Protein AF-A0A1F8QWC1-F1 (afdb_monomer)

Radius of gyration: 33.57 Å; Cα contacts (8 Å, |Δi|>4): 826; chains: 1; bounding box: 90×44×91 Å

Nearest PDB structures (foldseek):
  5gvx-assembly1_A  TM=9.372E-01  e=6.278E-22  Mycobacterium tuberculosis H37Rv
  3wir-assembly2_D  TM=9.254E-01  e=6.049E-14  Caldicellulosiruptor saccharolyticus DSM 8903
  5dxi-assembly2_B  TM=7.737E-01  e=2.598E-13  Candida albicans SC5314
  5dxi-assembly1_A  TM=7.857E-01  e=8.914E-13  Candida albicans SC5314
  5dxn-assembly1_A  TM=6.643E-01  e=2.076E-13  Aspergillus fumigatus Af293

Sequence (450 aa):
IVEIPVEAKLTGKTRQVIKDLAKHYSLSIVSGRDLEDVRDMVAVDNIAYAGSHGFDIAGPGGCFRDQERGKAFLPALDRAERELRKALGDIEGVFIERKRFGIAVHCRRVDDADLERLDKEFDAVSGHYPDLRKTTGKKILELRPNVDWDKGKALFALLEELYADSSKIVPMYIGDEVTDEDAFRAVRDRGIGIVVGKSRRRTLAHYRLGDTEEVRQLLEALVAMAERTVSRGIWTLAFDGFVPEQEGLREALCTLGNGYFATRGAAPESVADAVHYPGTYVAGCYNRLSSEVEGEAVENECLVNLPNWLPVSLRLGSGDWFDPERVELHEYRQELDLRRGELSRHICFTDARGHRTRIQERRFVSIADPNLAGLETNVVAENWSGPLVVRSALDGRVTNSGVARYRQLNGQHLNTMESAGIDGETLCLQVQTNQSHIRIAEAARTRLFR

Structure (mmCIF, N/CA/C/O backbone):
data_AF-A0A1F8QWC1-F1
#
_entry.id   AF-A0A1F8QWC1-F1
#
loop_
_atom_site.group_PDB
_atom_site.id
_atom_site.type_symbol
_atom_site.label_atom_id
_atom_site.label_alt_id
_atom_site.label_comp_id
_atom_site.label_asym_id
_atom_site.label_entity_id
_atom_site.label_seq_id
_atom_site.pdbx_PDB_ins_code
_atom_site.Cartn_x
_atom_site.Cartn_y
_atom_site.Cartn_z
_atom_site.occupancy
_atom_site.B_iso_or_equiv
_atom_site.auth_seq_id
_atom_site.auth_comp_id
_atom_site.auth_asym_id
_atom_site.auth_atom_id
_atom_site.pdbx_PDB_model_num
ATOM 1 N N . ILE A 1 1 ? -32.616 3.732 14.466 1.00 45.97 1 ILE A N 1
ATOM 2 C CA . ILE A 1 1 ? -32.725 3.364 15.898 1.00 45.97 1 ILE A CA 1
ATOM 3 C C . ILE A 1 1 ? -34.078 2.694 16.064 1.00 45.97 1 ILE A C 1
ATOM 5 O O . ILE A 1 1 ? -35.067 3.293 15.664 1.00 45.97 1 ILE A O 1
ATOM 9 N N . VAL A 1 2 ? -34.098 1.445 16.521 1.00 40.16 2 VAL A N 1
ATOM 10 C CA . VAL A 1 2 ? -35.331 0.687 16.800 1.00 40.16 2 VAL A CA 1
ATOM 11 C C . VAL A 1 2 ? -35.931 1.172 18.118 1.00 40.16 2 VAL A C 1
ATOM 13 O O . VAL A 1 2 ? -35.185 1.542 19.023 1.00 40.16 2 VAL A O 1
ATOM 16 N N . GLU A 1 3 ? -37.259 1.198 18.225 1.00 30.80 3 GLU A N 1
ATOM 17 C CA . GLU A 1 3 ? -37.947 1.671 19.436 1.00 30.80 3 GLU A CA 1
ATOM 18 C C . GLU A 1 3 ? -37.787 0.727 20.633 1.00 30.80 3 GLU A C 1
ATOM 20 O O . GLU A 1 3 ? -37.915 1.173 21.774 1.00 30.80 3 GLU A O 1
ATOM 25 N N . ILE A 1 4 ? -37.478 -0.549 20.383 1.00 42.66 4 ILE A N 1
ATOM 26 C CA . ILE A 1 4 ? -37.282 -1.569 21.409 1.00 42.66 4 ILE A CA 1
ATOM 27 C C . ILE A 1 4 ? -35.888 -2.193 21.226 1.00 42.66 4 ILE A C 1
ATOM 29 O O . ILE A 1 4 ? -35.601 -2.739 20.158 1.00 42.66 4 ILE A O 1
ATOM 33 N N . PRO A 1 5 ? -35.003 -2.168 22.243 1.00 44.59 5 PRO A N 1
ATOM 34 C CA . PRO A 1 5 ? -33.671 -2.762 22.144 1.00 44.59 5 PRO A CA 1
ATOM 35 C C . PRO A 1 5 ? -33.685 -4.222 21.661 1.00 44.59 5 PRO A C 1
ATOM 37 O O . PRO A 1 5 ? -32.855 -4.596 20.834 1.00 44.59 5 PRO A O 1
ATOM 40 N N . VAL A 1 6 ? -34.640 -5.054 22.086 1.00 44.66 6 VAL A N 1
ATOM 41 C CA . VAL A 1 6 ? -34.727 -6.462 21.643 1.00 44.66 6 VAL A CA 1
ATOM 42 C C . VAL A 1 6 ? -35.045 -6.644 20.147 1.00 44.66 6 VAL A C 1
ATOM 44 O O . VAL A 1 6 ? -34.831 -7.724 19.607 1.00 44.66 6 VAL A O 1
ATOM 47 N N . GLU A 1 7 ? -35.487 -5.599 19.441 1.00 45.62 7 GLU A N 1
ATOM 48 C CA . GLU A 1 7 ? -35.774 -5.646 17.998 1.00 45.62 7 GLU A CA 1
ATOM 49 C C . GLU A 1 7 ? -34.564 -5.301 17.118 1.00 45.62 7 GLU A C 1
ATOM 51 O O . GLU A 1 7 ? -34.625 -5.424 15.892 1.00 45.62 7 GLU A O 1
ATOM 56 N N . ALA A 1 8 ? -33.444 -4.886 17.718 1.00 56.50 8 ALA A N 1
ATOM 57 C CA . ALA A 1 8 ? -32.205 -4.646 16.988 1.00 56.50 8 ALA A CA 1
ATOM 58 C C . ALA A 1 8 ? -31.654 -5.974 16.454 1.00 56.50 8 ALA A C 1
ATOM 60 O O . ALA A 1 8 ? -31.076 -6.765 17.192 1.00 56.50 8 ALA A O 1
ATOM 61 N N . LYS A 1 9 ? -31.839 -6.226 15.155 1.00 65.06 9 LYS A N 1
ATOM 62 C CA . LYS A 1 9 ? -31.320 -7.421 14.483 1.00 65.06 9 LYS A CA 1
ATOM 63 C C . LYS A 1 9 ? -30.129 -7.071 13.607 1.00 65.06 9 LYS A C 1
ATOM 65 O O . LYS A 1 9 ? -30.211 -6.211 12.732 1.00 65.06 9 LYS A O 1
ATOM 70 N N . LEU A 1 10 ? -29.032 -7.794 13.809 1.00 74.81 10 LEU A N 1
ATOM 71 C CA . LEU A 1 10 ? -27.894 -7.767 12.903 1.00 74.81 10 LEU A CA 1
ATOM 72 C C . LEU A 1 10 ? -28.288 -8.461 11.589 1.00 74.81 10 LEU A C 1
ATOM 74 O O . LEU A 1 10 ? -28.747 -9.606 11.607 1.00 74.81 10 LEU A O 1
ATOM 78 N N . THR A 1 11 ? -28.116 -7.791 10.447 1.00 79.69 11 THR A N 1
ATOM 79 C CA . THR A 1 11 ? -28.433 -8.407 9.148 1.00 79.69 11 THR A CA 1
ATOM 80 C C . THR A 1 11 ? -27.514 -9.602 8.870 1.00 79.69 11 THR A C 1
ATOM 82 O O . THR A 1 11 ? -26.360 -9.628 9.306 1.00 79.69 11 THR A O 1
ATOM 85 N N . GLY A 1 12 ? -27.995 -10.589 8.103 1.00 82.62 12 GLY A N 1
ATOM 86 C CA . GLY A 1 12 ? -27.184 -11.753 7.721 1.00 82.62 12 GLY A CA 1
ATOM 87 C C . GLY A 1 12 ? -25.902 -11.373 6.970 1.00 82.62 12 GLY A C 1
ATOM 88 O O . GLY A 1 12 ? -24.857 -11.972 7.205 1.00 82.62 12 GLY A O 1
ATOM 89 N N . LYS A 1 13 ? -25.956 -10.317 6.143 1.00 83.19 13 LYS A N 1
ATOM 90 C CA . LYS A 1 13 ? -24.783 -9.777 5.439 1.00 83.19 13 LYS A CA 1
ATOM 91 C C . LYS A 1 13 ? -23.749 -9.215 6.414 1.00 83.19 13 LYS A C 1
ATOM 93 O O . LYS A 1 13 ? -22.598 -9.626 6.371 1.00 83.19 13 LYS A O 1
ATOM 98 N N . THR A 1 14 ? -24.155 -8.342 7.338 1.00 84.81 14 THR A N 1
ATOM 99 C CA . THR A 1 14 ? -23.242 -7.773 8.346 1.00 84.81 14 THR A CA 1
ATOM 100 C C . THR A 1 14 ? -22.632 -8.861 9.229 1.00 84.81 14 THR A C 1
ATOM 102 O O . THR A 1 14 ? -21.444 -8.814 9.526 1.00 84.81 14 THR A O 1
ATOM 105 N N . ARG A 1 15 ? -23.417 -9.881 9.605 1.00 88.44 15 ARG A N 1
ATOM 106 C CA . ARG A 1 15 ? -22.914 -11.036 10.362 1.00 88.44 15 ARG A CA 1
ATOM 107 C C . ARG A 1 15 ? -21.802 -11.768 9.617 1.00 88.44 15 ARG A C 1
ATOM 109 O O . ARG A 1 15 ? -20.811 -12.145 10.233 1.00 88.44 15 ARG A O 1
ATOM 116 N N . GLN A 1 16 ? -21.968 -11.971 8.312 1.00 88.81 16 GLN A N 1
ATOM 117 C CA . GLN A 1 16 ? -20.953 -12.620 7.489 1.00 88.81 16 GLN A CA 1
ATOM 118 C C . GLN A 1 16 ? -19.666 -11.787 7.433 1.00 88.81 16 GLN A C 1
ATOM 120 O O . GLN A 1 16 ? -18.596 -12.325 7.692 1.00 88.81 16 GLN A O 1
ATOM 125 N N . VAL A 1 17 ? -19.774 -10.469 7.241 1.00 90.81 17 VAL A N 1
ATOM 126 C CA . VAL A 1 17 ? -18.614 -9.560 7.255 1.00 90.81 17 VAL A CA 1
ATOM 127 C C . VAL A 1 17 ? -17.868 -9.612 8.591 1.00 90.81 17 VAL A C 1
ATOM 129 O O . VAL A 1 17 ? -16.646 -9.686 8.604 1.00 90.81 17 VAL A O 1
ATOM 132 N N . ILE A 1 18 ? -18.584 -9.636 9.720 1.00 90.12 18 ILE A N 1
ATOM 133 C CA . ILE A 1 18 ? -17.980 -9.785 11.055 1.00 90.12 18 ILE A CA 1
ATOM 134 C C . ILE A 1 18 ? -17.220 -11.115 11.173 1.00 90.12 18 ILE A C 1
ATOM 136 O O . ILE A 1 18 ? -16.108 -11.134 11.699 1.00 90.12 18 ILE A O 1
ATOM 140 N N . LYS A 1 19 ? -17.786 -12.220 10.664 1.00 89.69 19 LYS A N 1
ATOM 141 C CA . LYS A 1 19 ? -17.109 -13.529 10.642 1.00 89.69 19 LYS A CA 1
ATOM 142 C C . LYS A 1 19 ? -15.840 -13.503 9.799 1.00 89.69 19 LYS A C 1
ATOM 144 O O . LYS A 1 19 ? -14.842 -14.087 10.206 1.00 89.69 19 LYS A O 1
ATOM 149 N N . ASP A 1 20 ? -15.879 -12.861 8.637 1.00 88.94 20 ASP A N 1
ATOM 150 C CA . ASP A 1 20 ? -14.721 -12.771 7.750 1.00 88.94 20 ASP A CA 1
ATOM 151 C C . ASP A 1 20 ? -13.638 -11.864 8.343 1.00 88.94 20 ASP A C 1
ATOM 153 O O . ASP A 1 20 ? -12.464 -12.221 8.340 1.00 88.94 20 ASP A O 1
ATOM 157 N N . LEU A 1 21 ? -14.031 -10.761 8.982 1.00 90.50 21 LEU A N 1
ATOM 158 C CA . LEU A 1 21 ? -13.118 -9.875 9.699 1.00 90.50 21 LEU A CA 1
ATOM 159 C C . LEU A 1 21 ? -12.413 -10.590 10.859 1.00 90.50 21 LEU A C 1
ATOM 161 O O . LEU A 1 21 ? -11.201 -10.448 11.011 1.00 90.50 21 LEU A O 1
ATOM 165 N N . ALA A 1 22 ? -13.142 -11.407 11.626 1.00 88.25 22 ALA A N 1
ATOM 166 C CA . ALA A 1 22 ? -12.606 -12.172 12.755 1.00 88.25 22 ALA A CA 1
ATOM 167 C C . ALA A 1 22 ? -11.537 -13.212 12.360 1.00 88.25 22 ALA A C 1
ATOM 169 O O . ALA A 1 22 ? -10.772 -13.659 13.210 1.00 88.25 22 ALA A O 1
ATOM 170 N N . LYS A 1 23 ? -11.451 -13.597 11.077 1.00 84.94 23 LYS A N 1
ATOM 171 C CA . LYS A 1 23 ? -10.376 -14.472 10.570 1.00 84.94 23 LYS A CA 1
ATOM 172 C C . LYS A 1 23 ? -9.028 -13.757 10.473 1.00 84.94 23 LYS A C 1
ATOM 174 O O . LYS A 1 23 ? -7.997 -14.420 10.405 1.00 84.94 23 LYS A O 1
ATOM 179 N N . HIS A 1 24 ? -9.041 -12.429 10.412 1.00 83.69 24 HIS A N 1
ATOM 180 C CA . HIS A 1 24 ? -7.868 -11.618 10.096 1.00 83.69 24 HIS A CA 1
ATOM 181 C C . HIS A 1 24 ? -7.495 -10.628 11.194 1.00 83.69 24 HIS A C 1
ATOM 183 O O . HIS A 1 24 ? -6.321 -10.318 11.377 1.00 83.69 24 HIS A O 1
ATOM 189 N N . TYR A 1 25 ? -8.493 -10.138 11.919 1.00 86.06 25 TYR A N 1
ATOM 190 C CA . TYR A 1 25 ? -8.343 -9.200 13.015 1.00 86.06 25 TYR A CA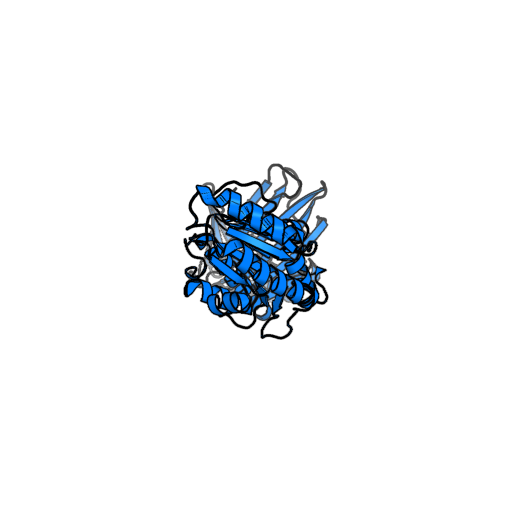 1
ATOM 191 C C . TYR A 1 25 ? -8.955 -9.810 14.262 1.00 86.06 25 TYR A C 1
ATOM 193 O O . TYR A 1 25 ? -9.995 -10.467 14.199 1.00 86.06 25 TYR A O 1
ATOM 201 N N . SER A 1 26 ? -8.361 -9.547 15.418 1.00 84.19 26 SER A N 1
ATOM 202 C CA . SER A 1 26 ? -9.062 -9.836 16.660 1.00 84.19 26 SER A CA 1
ATOM 203 C C . SER A 1 26 ? -10.144 -8.790 16.864 1.00 84.19 26 SER A C 1
ATOM 205 O O . SER A 1 26 ? -9.899 -7.585 16.790 1.00 84.19 26 SER A O 1
ATOM 207 N N . LEU A 1 27 ? -11.350 -9.276 17.106 1.00 88.19 27 LEU A N 1
ATOM 208 C CA . LEU A 1 27 ? -12.536 -8.452 17.188 1.00 88.19 27 LEU A CA 1
ATOM 209 C C . LEU A 1 27 ? -13.159 -8.572 18.574 1.00 88.19 27 LEU A C 1
ATOM 211 O O . LEU A 1 27 ? -13.222 -9.662 19.147 1.00 88.19 27 LEU A O 1
ATOM 215 N N . SER A 1 28 ? -13.662 -7.443 19.065 1.00 87.75 28 SER A N 1
ATOM 216 C CA . SER A 1 28 ? -14.383 -7.347 20.328 1.00 87.75 28 SER A CA 1
ATOM 217 C C . SER A 1 28 ? -15.679 -6.577 20.125 1.00 87.75 28 SER A C 1
ATOM 219 O O . SER A 1 28 ? -15.684 -5.537 19.465 1.00 87.75 28 SER A O 1
ATOM 221 N N . ILE A 1 29 ? -16.773 -7.053 20.717 1.00 88.44 29 ILE A N 1
ATOM 222 C CA . ILE A 1 29 ? -18.048 -6.329 20.742 1.00 88.44 29 ILE A CA 1
ATOM 223 C C . ILE A 1 29 ? -18.315 -5.849 22.158 1.00 88.44 29 ILE A C 1
ATOM 225 O O . ILE A 1 29 ? -18.439 -6.651 23.081 1.00 88.44 29 ILE A O 1
ATOM 229 N N . VAL A 1 30 ? -18.430 -4.531 22.314 1.00 85.19 30 VAL A N 1
ATOM 230 C CA . VAL A 1 30 ? -18.709 -3.877 23.594 1.00 85.19 30 VAL A CA 1
ATOM 231 C C . VAL A 1 30 ? -20.144 -3.366 23.591 1.00 85.19 30 VAL A C 1
ATOM 233 O O . VAL A 1 30 ? -20.532 -2.578 22.730 1.00 85.19 30 VAL A O 1
ATOM 236 N N . SER A 1 31 ? -20.945 -3.805 24.558 1.00 81.81 31 SER A N 1
ATOM 237 C CA . SER A 1 31 ? -22.352 -3.432 24.681 1.00 81.81 31 SER A CA 1
ATOM 238 C C . SER A 1 31 ? -22.743 -3.133 26.129 1.00 81.81 31 SER A C 1
ATOM 240 O O . SER A 1 31 ? -22.186 -3.675 27.082 1.00 81.81 31 SER A O 1
ATOM 242 N N . GLY A 1 32 ? -23.744 -2.268 26.299 1.00 76.25 32 GLY A N 1
ATOM 243 C CA . GLY A 1 32 ? -24.431 -2.088 27.582 1.00 76.25 32 GLY A CA 1
ATOM 244 C C . GLY A 1 32 ? -25.383 -3.241 27.936 1.00 76.25 32 GLY A C 1
ATOM 245 O O . GLY A 1 32 ? -25.857 -3.307 29.066 1.00 76.25 32 GLY A O 1
ATOM 246 N N . ARG A 1 33 ? -25.678 -4.142 26.988 1.00 77.81 33 ARG A N 1
ATOM 247 C CA . ARG A 1 33 ? -26.532 -5.325 27.202 1.00 77.81 33 ARG A CA 1
ATOM 248 C C . ARG A 1 33 ? -25.829 -6.393 28.014 1.00 77.81 33 ARG A C 1
ATOM 250 O O . ARG A 1 33 ? -24.601 -6.437 28.022 1.00 77.81 33 ARG A O 1
ATOM 257 N N . ASP A 1 34 ? -26.601 -7.285 28.620 1.00 81.06 34 ASP A N 1
ATOM 258 C CA . ASP A 1 34 ? -26.032 -8.464 29.258 1.00 81.06 34 ASP A CA 1
ATOM 259 C C . ASP A 1 34 ? -25.273 -9.327 28.238 1.00 81.06 34 ASP A C 1
ATOM 261 O O . ASP A 1 34 ? -25.549 -9.325 27.033 1.00 81.06 34 ASP A O 1
ATOM 265 N N . LEU A 1 35 ? -24.233 -10.010 28.723 1.00 81.94 35 LEU A N 1
ATOM 266 C CA . LEU A 1 35 ? -23.276 -10.707 27.865 1.00 81.94 35 LEU A CA 1
ATOM 267 C C . LEU A 1 35 ? -23.939 -11.799 27.013 1.00 81.94 35 LEU A C 1
ATOM 269 O O . LEU A 1 35 ? -23.564 -11.996 25.861 1.00 81.94 35 LEU A O 1
ATOM 273 N N . GLU A 1 36 ? -24.909 -12.511 27.579 1.00 82.31 36 GLU A N 1
ATOM 274 C CA . GLU A 1 36 ? -25.654 -13.566 26.885 1.00 82.31 36 GLU A CA 1
ATOM 275 C C . GLU A 1 36 ? -26.517 -12.972 25.761 1.00 82.31 36 GLU A C 1
ATOM 277 O O . GLU A 1 36 ? -26.404 -13.410 24.617 1.00 82.31 36 GLU A O 1
ATOM 282 N N . ASP A 1 37 ? -27.223 -11.869 26.025 1.00 82.12 37 ASP A N 1
ATOM 283 C CA . ASP A 1 37 ? -28.045 -11.177 25.026 1.00 82.12 37 ASP A CA 1
ATOM 284 C C . ASP A 1 37 ? -27.236 -10.703 23.812 1.00 82.12 37 ASP A C 1
ATOM 286 O O . ASP A 1 37 ? -27.659 -10.850 22.660 1.00 82.12 37 ASP A O 1
ATOM 290 N N . VAL A 1 38 ? -26.062 -10.096 24.043 1.00 84.56 38 VAL A N 1
ATOM 291 C CA . VAL A 1 38 ? -25.219 -9.619 22.936 1.00 84.56 38 VAL A CA 1
ATOM 292 C C . VAL A 1 38 ? -24.621 -10.786 22.146 1.00 84.56 38 VAL A C 1
ATOM 294 O O . VAL A 1 38 ? -24.516 -10.693 20.919 1.00 84.56 38 VAL A O 1
ATOM 297 N N . ARG A 1 39 ? -24.284 -11.898 22.812 1.00 85.62 39 ARG A N 1
ATOM 298 C CA . ARG A 1 39 ? -23.779 -13.110 22.153 1.00 85.62 39 ARG A CA 1
ATOM 299 C C . ARG A 1 39 ? -24.839 -13.756 21.275 1.00 85.62 39 ARG A C 1
ATOM 301 O O . ARG A 1 39 ? -24.527 -14.077 20.131 1.00 85.62 39 ARG A O 1
ATOM 308 N N . ASP A 1 40 ? -26.075 -13.870 21.746 1.00 85.62 40 ASP A N 1
ATOM 309 C CA . ASP A 1 40 ? -27.174 -14.455 20.971 1.00 85.62 40 ASP A CA 1
ATOM 310 C C . ASP A 1 40 ? -27.553 -13.576 19.771 1.00 85.62 40 ASP A C 1
ATOM 312 O O . ASP A 1 40 ? -27.795 -14.063 18.661 1.00 85.62 40 ASP A O 1
ATOM 316 N N . MET A 1 41 ? -27.530 -12.253 19.954 1.00 83.75 41 MET A N 1
ATOM 317 C CA . MET A 1 41 ? -27.831 -11.297 18.890 1.00 83.75 41 MET A CA 1
ATOM 318 C C . MET A 1 41 ? -26.793 -11.344 17.758 1.00 83.75 41 MET A C 1
ATOM 320 O O . MET A 1 41 ? -27.160 -11.381 16.577 1.00 83.75 41 MET A O 1
ATOM 324 N N . VAL A 1 42 ? -25.500 -11.338 18.097 1.00 85.50 42 VAL A N 1
ATOM 325 C CA . VAL A 1 42 ? -24.408 -11.335 17.109 1.00 85.50 42 VAL A CA 1
ATOM 326 C C . VAL A 1 42 ? -24.177 -12.735 16.542 1.00 85.50 42 VAL A C 1
ATOM 328 O O . VAL A 1 42 ? -23.985 -12.874 15.333 1.00 85.50 42 VAL A O 1
ATOM 331 N N . ALA A 1 43 ? -24.221 -13.758 17.400 1.00 85.88 43 ALA A N 1
ATOM 332 C CA . ALA A 1 43 ? -23.910 -15.168 17.156 1.00 85.88 43 ALA A CA 1
ATOM 333 C C . ALA A 1 43 ? -22.759 -15.369 16.152 1.00 85.88 43 ALA A C 1
ATOM 335 O O . ALA A 1 43 ? -22.923 -15.912 15.051 1.00 85.88 43 ALA A O 1
ATOM 336 N N . VAL A 1 44 ? -21.598 -14.844 16.547 1.00 84.88 44 VAL A N 1
ATOM 337 C CA . VAL A 1 44 ? -20.295 -15.084 15.927 1.00 84.88 44 VAL A CA 1
ATOM 338 C C . VAL A 1 44 ? -19.359 -15.632 16.998 1.00 84.88 44 VAL A C 1
ATOM 340 O O . VAL A 1 44 ? -19.186 -15.022 18.053 1.00 84.88 44 VAL A O 1
ATOM 343 N N . ASP A 1 45 ? -18.773 -16.789 16.723 1.00 80.62 45 ASP A N 1
ATOM 344 C CA . ASP A 1 45 ? -17.792 -17.421 17.599 1.00 80.62 45 ASP A CA 1
ATOM 345 C C . ASP A 1 45 ? -16.395 -16.812 17.388 1.00 80.62 45 ASP A C 1
ATOM 347 O O . ASP A 1 45 ? -16.161 -16.088 16.421 1.00 80.62 45 ASP A O 1
ATOM 351 N N . ASN A 1 46 ? -15.450 -17.118 18.283 1.00 79.69 46 ASN A N 1
ATOM 352 C CA . ASN A 1 46 ? -14.045 -16.678 18.201 1.00 79.69 46 ASN A CA 1
ATOM 353 C C . ASN A 1 46 ? -13.816 -15.155 18.216 1.00 79.69 46 ASN A C 1
ATOM 355 O O . ASN A 1 46 ? -12.782 -14.680 17.752 1.00 79.69 46 ASN A O 1
ATOM 359 N N . ILE A 1 47 ? -14.738 -14.394 18.804 1.00 86.94 47 ILE A N 1
ATOM 360 C CA . ILE A 1 47 ? -14.549 -12.971 19.106 1.00 86.94 47 ILE A CA 1
ATOM 361 C C . ILE A 1 47 ? -14.772 -12.717 20.596 1.00 86.94 47 ILE A C 1
ATOM 363 O O . ILE A 1 47 ? -15.440 -13.509 21.268 1.00 86.94 47 ILE A O 1
ATOM 367 N N . ALA A 1 48 ? -14.204 -11.632 21.118 1.00 85.44 48 ALA A N 1
ATOM 368 C CA . ALA A 1 48 ? -14.435 -11.233 22.499 1.00 85.44 48 ALA A CA 1
ATOM 369 C C . ALA A 1 48 ? -15.757 -10.463 22.626 1.00 85.44 48 ALA A C 1
ATOM 371 O O . ALA A 1 48 ? -16.161 -9.713 21.734 1.00 85.44 48 ALA A O 1
ATOM 372 N N . TYR A 1 49 ? -16.421 -10.616 23.764 1.00 85.69 49 TYR A N 1
ATOM 373 C CA . TYR A 1 49 ? -17.652 -9.904 24.082 1.00 85.69 49 TYR A CA 1
ATOM 374 C C . TYR A 1 49 ? -17.518 -9.239 25.446 1.00 85.69 49 TYR A C 1
ATOM 376 O O . TYR A 1 49 ? -17.118 -9.880 26.413 1.00 85.69 49 TYR A O 1
ATOM 384 N N . ALA A 1 50 ? -17.886 -7.966 25.526 1.00 83.69 50 ALA A N 1
ATOM 385 C CA . ALA A 1 50 ? -17.974 -7.208 26.764 1.00 83.69 50 ALA A CA 1
ATOM 386 C C . ALA A 1 50 ? -19.416 -6.722 26.936 1.00 83.69 50 ALA A C 1
ATOM 388 O O . ALA A 1 50 ? -19.873 -5.828 26.222 1.00 83.69 50 ALA A O 1
ATOM 389 N N . GLY A 1 51 ? -20.134 -7.349 27.864 1.00 81.81 51 GLY A N 1
ATOM 390 C CA . GLY A 1 51 ? -21.493 -6.994 28.253 1.00 81.81 51 GLY A CA 1
ATOM 391 C C . GLY A 1 51 ? -21.523 -6.112 29.498 1.00 81.81 51 GLY A C 1
ATOM 392 O O . GLY A 1 51 ? -20.513 -5.912 30.178 1.00 81.81 51 GLY A O 1
ATOM 393 N N . SER A 1 52 ? -22.702 -5.575 29.796 1.00 75.69 52 SER A N 1
ATOM 394 C CA . SER A 1 52 ? -23.002 -4.746 30.962 1.00 75.69 52 SER A CA 1
ATOM 395 C C . SER A 1 52 ? -21.981 -3.609 31.125 1.00 75.69 52 SER A C 1
ATOM 397 O O . SER A 1 52 ? -21.427 -3.424 32.200 1.00 75.69 52 SER A O 1
ATOM 399 N N . HIS A 1 53 ? -21.667 -2.882 30.044 1.00 69.50 53 HIS A N 1
ATOM 400 C CA . HIS A 1 53 ? -20.642 -1.821 30.013 1.00 69.50 53 HIS A CA 1
ATOM 401 C C . HIS A 1 53 ? -19.210 -2.285 30.352 1.00 69.50 53 HIS A C 1
ATOM 403 O O . HIS A 1 53 ? -18.374 -1.478 30.752 1.00 69.50 53 HIS A O 1
ATOM 409 N N . GLY A 1 54 ? -18.914 -3.572 30.160 1.00 69.38 54 GLY A N 1
ATOM 410 C CA . GLY A 1 54 ? -17.599 -4.161 30.405 1.00 69.38 54 GLY A CA 1
ATOM 411 C C . GLY A 1 54 ? -17.417 -4.768 31.795 1.00 69.38 54 GLY A C 1
ATOM 412 O O . GLY A 1 54 ? -16.275 -4.972 32.194 1.00 69.38 54 GLY A O 1
ATOM 413 N N . PHE A 1 55 ? -18.502 -5.040 32.533 1.00 70.69 55 PHE A N 1
ATOM 414 C CA . PHE A 1 55 ? -18.462 -5.774 33.810 1.00 70.69 55 PHE A CA 1
ATOM 415 C C . PHE A 1 55 ? -18.564 -7.304 33.652 1.00 70.69 55 PHE A C 1
ATOM 417 O O . PHE A 1 55 ? -18.255 -8.027 34.598 1.00 70.69 55 PHE A O 1
ATOM 424 N N . ASP A 1 56 ? -18.991 -7.800 32.485 1.00 74.50 56 ASP A N 1
ATOM 425 C CA . ASP A 1 56 ? -18.905 -9.220 32.105 1.00 74.50 56 ASP A CA 1
ATOM 426 C C . ASP A 1 56 ? -18.149 -9.295 30.778 1.00 74.50 56 ASP A C 1
ATOM 428 O O . ASP A 1 56 ? -18.681 -8.908 29.734 1.00 74.50 56 ASP A O 1
ATOM 432 N N . ILE A 1 57 ? -16.895 -9.738 30.819 1.00 79.75 57 ILE A N 1
ATOM 433 C CA . ILE A 1 57 ? -16.053 -9.872 29.629 1.00 79.75 57 ILE A CA 1
ATOM 434 C C . ILE A 1 57 ? -15.805 -11.354 29.385 1.00 79.75 57 ILE A C 1
ATOM 436 O O . ILE A 1 57 ? -15.346 -12.059 30.278 1.00 79.75 57 ILE A O 1
ATOM 440 N N . ALA A 1 58 ? -16.078 -11.826 28.173 1.00 80.44 58 ALA A N 1
ATOM 441 C CA . ALA A 1 58 ? -15.679 -13.146 27.708 1.00 80.44 58 ALA A CA 1
ATOM 442 C C . ALA A 1 58 ? -14.698 -13.022 26.544 1.00 80.44 58 ALA A C 1
ATOM 444 O O . ALA A 1 58 ? -14.968 -12.326 25.563 1.00 80.44 58 ALA A O 1
ATOM 445 N N . GLY A 1 59 ? -13.576 -13.730 26.651 1.00 75.56 59 GLY A N 1
ATOM 446 C CA . GLY A 1 59 ? -12.587 -13.831 25.589 1.00 75.56 59 GLY A CA 1
ATOM 447 C C . GLY A 1 59 ? -13.056 -14.694 24.404 1.00 75.56 59 GLY A C 1
ATOM 448 O O . GLY A 1 59 ? -14.061 -15.412 24.503 1.00 75.56 59 GLY A O 1
ATOM 449 N N . PRO A 1 60 ? -12.319 -14.661 23.278 1.00 76.06 60 PRO A N 1
ATOM 450 C CA . PRO A 1 60 ? -12.600 -15.471 22.095 1.00 76.06 60 PRO A CA 1
ATOM 451 C C . PRO A 1 60 ? -12.720 -16.963 22.427 1.00 76.06 60 PRO A C 1
ATOM 453 O O . PRO A 1 60 ? -11.869 -17.532 23.106 1.00 76.06 60 PRO A O 1
ATOM 456 N N . GLY A 1 61 ? -13.800 -17.608 21.977 1.00 68.31 61 GLY A N 1
ATOM 457 C CA . GLY A 1 61 ? -14.030 -19.035 22.244 1.00 68.31 61 GLY A CA 1
ATOM 458 C C . GLY A 1 61 ? -14.227 -19.381 23.730 1.00 68.31 61 GLY A C 1
ATOM 459 O O . GLY A 1 61 ? -14.177 -20.552 24.090 1.00 68.31 61 GLY A O 1
ATOM 460 N N . GLY A 1 62 ? -14.445 -18.382 24.598 1.00 67.12 62 GLY A N 1
ATOM 461 C CA . GLY A 1 62 ? -14.554 -18.576 26.045 1.00 67.12 62 GLY A CA 1
ATOM 462 C C . GLY A 1 62 ? -13.219 -18.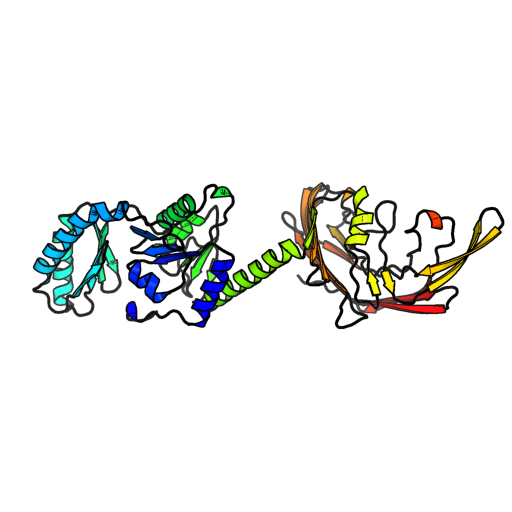850 26.740 1.00 67.12 62 GLY A C 1
ATOM 463 O O . GLY A 1 62 ? -13.229 -19.395 27.840 1.00 67.12 62 GLY A O 1
ATOM 464 N N . CYS A 1 63 ? -12.089 -18.487 26.119 1.00 62.84 63 CYS A N 1
ATOM 465 C CA . CYS A 1 63 ? -10.747 -18.733 26.657 1.00 62.84 63 CYS A CA 1
ATOM 466 C C . CYS A 1 63 ? -10.515 -18.130 28.053 1.00 62.84 63 CYS A C 1
ATOM 468 O O . CYS A 1 63 ? -9.763 -18.692 28.843 1.00 62.84 63 CYS A O 1
ATOM 470 N N . PHE A 1 64 ? -11.201 -17.033 28.373 1.00 68.81 64 PHE A N 1
ATOM 471 C CA . PHE A 1 64 ? -11.304 -16.486 29.720 1.00 68.81 64 PHE A CA 1
ATOM 472 C C . PHE A 1 64 ? -12.662 -15.808 29.916 1.00 68.81 64 PHE A C 1
ATOM 474 O O . PHE A 1 64 ? -13.360 -15.469 28.951 1.00 68.81 64 PHE A O 1
ATOM 481 N N . ARG A 1 65 ? -13.032 -15.590 31.181 1.00 70.56 65 ARG A N 1
ATOM 482 C CA . ARG A 1 65 ? -14.188 -14.777 31.555 1.00 70.56 65 ARG A CA 1
ATOM 483 C C . ARG A 1 65 ? -13.868 -13.955 32.799 1.00 70.56 65 ARG A C 1
ATOM 485 O O . ARG A 1 65 ? -13.638 -14.536 33.856 1.00 70.56 65 ARG A O 1
ATOM 492 N N . ASP A 1 66 ? -13.889 -12.631 32.681 1.00 67.19 66 ASP A N 1
ATOM 493 C CA . ASP A 1 66 ? -13.741 -11.719 33.818 1.00 67.19 66 ASP A CA 1
ATOM 494 C C . ASP A 1 66 ? -15.126 -11.265 34.295 1.00 67.19 66 ASP A C 1
ATOM 496 O O . ASP A 1 66 ? -15.896 -10.640 33.563 1.00 67.19 66 ASP A O 1
ATOM 500 N N . GLN A 1 67 ? -15.438 -11.636 35.536 1.00 67.19 67 GLN A N 1
ATOM 501 C CA . GLN A 1 67 ? -16.640 -11.232 36.268 1.00 67.19 67 GLN A CA 1
ATOM 502 C C . GLN A 1 67 ? -16.317 -10.693 37.660 1.00 67.19 67 GLN A C 1
ATOM 504 O O . GLN A 1 67 ? -17.235 -10.327 38.399 1.00 67.19 67 GLN A O 1
ATOM 509 N N . GLU A 1 68 ? -15.053 -10.729 38.083 1.00 63.97 68 GLU A N 1
ATOM 510 C CA . GLU A 1 68 ? -14.702 -10.530 39.493 1.00 63.97 68 GLU A CA 1
ATOM 511 C C . GLU A 1 68 ? -15.060 -9.119 39.951 1.00 63.97 68 GLU A C 1
ATOM 513 O O . GLU A 1 68 ? -15.637 -8.932 41.023 1.00 63.97 68 GLU A O 1
ATOM 518 N N . ARG A 1 69 ? -14.836 -8.137 39.072 1.00 66.50 69 ARG A N 1
ATOM 519 C CA . ARG A 1 69 ? -15.146 -6.728 39.328 1.00 66.50 69 ARG A CA 1
ATOM 520 C C . ARG A 1 69 ? -16.642 -6.482 39.521 1.00 66.50 69 ARG A C 1
ATOM 522 O O . ARG A 1 69 ? -17.019 -5.728 40.409 1.00 66.50 69 ARG A O 1
ATOM 529 N N . GLY A 1 70 ? -17.499 -7.131 38.729 1.00 67.00 70 GLY A N 1
ATOM 530 C CA . GLY A 1 70 ? -18.954 -6.988 38.839 1.00 67.00 70 GLY A CA 1
ATOM 531 C C . GLY A 1 70 ? -19.549 -7.751 40.027 1.00 67.00 70 GLY A C 1
ATOM 532 O O . GLY A 1 70 ? -20.500 -7.280 40.657 1.00 67.00 70 GLY A O 1
ATOM 533 N N . LYS A 1 71 ? -18.987 -8.921 40.370 1.00 77.19 71 LYS A N 1
ATOM 534 C CA . LYS A 1 71 ? -19.494 -9.794 41.446 1.00 77.19 71 LYS A CA 1
ATOM 535 C C . LYS A 1 71 ? -19.540 -9.106 42.810 1.00 77.19 71 LYS A C 1
ATOM 537 O O . LYS A 1 71 ? -20.466 -9.376 43.572 1.00 77.19 71 LYS A O 1
ATOM 542 N N . ALA A 1 72 ? -18.610 -8.191 43.087 1.00 80.06 72 ALA A N 1
ATOM 543 C CA . ALA A 1 72 ? -18.578 -7.420 44.331 1.00 80.06 72 ALA A CA 1
ATOM 544 C C . ALA A 1 72 ? -19.867 -6.607 44.579 1.00 80.06 72 ALA A C 1
ATOM 546 O O . ALA A 1 72 ? -20.261 -6.407 45.727 1.00 80.06 72 ALA A O 1
ATOM 547 N N . PHE A 1 73 ? -20.563 -6.194 43.514 1.00 82.00 73 PHE A N 1
ATOM 548 C CA . PHE A 1 73 ? -21.752 -5.340 43.593 1.00 82.00 73 PHE A CA 1
ATOM 549 C C . PHE A 1 73 ? -23.075 -6.116 43.567 1.00 82.00 73 PHE A C 1
ATOM 551 O O . PHE A 1 73 ? -24.120 -5.535 43.864 1.00 82.00 73 PHE A O 1
ATOM 558 N N . LEU A 1 74 ? -23.060 -7.420 43.255 1.00 84.12 74 LEU A N 1
ATOM 559 C CA . LEU A 1 74 ? -24.277 -8.242 43.184 1.00 84.12 74 LEU A CA 1
ATOM 560 C C . LEU A 1 74 ? -25.104 -8.197 44.482 1.00 84.12 74 LEU A C 1
ATOM 562 O O . LEU A 1 74 ? -26.303 -7.938 44.388 1.00 84.12 74 LEU A O 1
ATOM 566 N N . PRO A 1 75 ? -24.518 -8.324 45.694 1.00 88.00 75 PRO A N 1
ATOM 567 C CA . PRO A 1 75 ? -25.303 -8.258 46.927 1.00 88.00 75 PRO A CA 1
ATOM 568 C C . PRO A 1 75 ? -25.980 -6.898 47.146 1.00 88.00 75 PRO A C 1
ATOM 570 O O . PRO A 1 75 ? -27.076 -6.835 47.705 1.00 88.00 75 PRO A O 1
ATOM 573 N N . ALA A 1 76 ? -25.334 -5.804 46.728 1.00 87.50 76 ALA A N 1
ATOM 574 C CA . ALA A 1 76 ? -25.902 -4.461 46.814 1.00 87.50 76 ALA A CA 1
ATOM 575 C C . ALA A 1 76 ? -27.061 -4.296 45.825 1.00 87.50 76 ALA A C 1
ATOM 577 O O . ALA A 1 76 ? -28.142 -3.874 46.227 1.00 87.50 76 ALA A O 1
ATOM 578 N N . LEU A 1 77 ? -26.872 -4.719 44.571 1.00 88.62 77 LEU A N 1
ATOM 579 C CA . LEU A 1 77 ? -27.918 -4.702 43.550 1.00 88.62 77 LEU A CA 1
ATOM 580 C C . LEU A 1 77 ? -29.120 -5.570 43.956 1.00 88.62 77 LEU A C 1
ATOM 582 O O . LEU A 1 77 ? -30.260 -5.159 43.785 1.00 88.62 77 LEU A O 1
ATOM 586 N N . ASP A 1 78 ? -28.914 -6.759 44.523 1.00 90.06 78 ASP A N 1
ATOM 587 C CA . ASP A 1 78 ? -30.008 -7.637 44.972 1.00 90.06 78 ASP A CA 1
ATOM 588 C C . ASP A 1 78 ? -30.862 -6.996 46.071 1.00 90.06 78 ASP A C 1
ATOM 590 O O . ASP A 1 78 ? -32.084 -7.160 46.091 1.00 90.06 78 ASP A O 1
ATOM 594 N N . ARG A 1 79 ? -30.233 -6.268 47.002 1.00 91.25 79 ARG A N 1
ATOM 595 C CA . ARG A 1 79 ? -30.959 -5.521 48.037 1.00 91.25 79 ARG A CA 1
ATOM 596 C C . ARG A 1 79 ? -31.678 -4.309 47.442 1.00 91.25 79 ARG A C 1
ATOM 598 O O . ARG A 1 79 ? -32.873 -4.155 47.690 1.00 91.25 79 ARG A O 1
ATOM 605 N N . ALA A 1 80 ? -30.994 -3.538 46.596 1.00 91.31 80 ALA A N 1
ATOM 606 C CA . ALA A 1 80 ? -31.560 -2.370 45.928 1.00 91.31 80 ALA A CA 1
ATOM 607 C C . ALA A 1 80 ? -32.773 -2.730 45.058 1.00 91.31 80 ALA A C 1
ATOM 609 O O . ALA A 1 80 ? -33.765 -2.014 45.072 1.00 91.31 80 ALA A O 1
ATOM 610 N N . GLU A 1 81 ? -32.755 -3.866 44.352 1.00 92.56 81 GLU A N 1
ATOM 611 C CA . GLU A 1 81 ? -33.905 -4.319 43.563 1.00 92.56 81 GLU A CA 1
ATOM 612 C C . GLU A 1 81 ? -35.126 -4.598 44.439 1.00 92.56 81 GLU A C 1
ATOM 614 O O . GLU A 1 81 ? -36.234 -4.191 44.093 1.00 92.56 81 GLU A O 1
ATOM 619 N N . ARG A 1 82 ? -34.947 -5.288 45.572 1.00 92.31 82 ARG A N 1
ATOM 620 C CA . ARG A 1 82 ? -36.059 -5.569 46.490 1.00 92.31 82 ARG A CA 1
ATOM 621 C C . ARG A 1 82 ? -36.647 -4.284 47.060 1.00 92.31 82 ARG A C 1
ATOM 623 O O . ARG A 1 82 ? -37.867 -4.180 47.169 1.00 92.31 82 ARG A O 1
ATOM 630 N N . GLU A 1 83 ? -35.797 -3.317 47.396 1.00 92.62 83 GLU A N 1
ATOM 631 C CA . GLU A 1 83 ? -36.232 -1.999 47.861 1.00 92.62 83 GLU A CA 1
ATOM 632 C C . GLU A 1 83 ? -36.954 -1.215 46.763 1.00 92.62 83 GLU A C 1
ATOM 634 O O . GLU A 1 83 ? -38.060 -0.742 47.007 1.00 92.62 83 GLU A O 1
ATOM 639 N N . LEU A 1 84 ? -36.413 -1.164 45.541 1.00 91.88 84 LEU A N 1
ATOM 640 C CA . LEU A 1 84 ? -37.051 -0.501 44.397 1.00 91.88 84 LEU A CA 1
ATOM 641 C C . LEU A 1 84 ? -38.400 -1.138 44.048 1.00 91.88 84 LEU A C 1
ATOM 643 O O . LEU A 1 84 ? -39.371 -0.422 43.832 1.00 91.88 84 LEU A O 1
ATOM 647 N N . ARG A 1 85 ? -38.500 -2.474 44.040 1.00 92.06 85 ARG A N 1
ATOM 648 C CA . ARG A 1 85 ? -39.774 -3.179 43.803 1.00 92.06 85 ARG A CA 1
ATOM 649 C C . ARG A 1 85 ? -40.820 -2.855 44.862 1.00 92.06 85 ARG A C 1
ATOM 651 O O . ARG A 1 85 ? -41.999 -2.793 44.536 1.00 92.06 85 ARG A O 1
ATOM 658 N N . LYS A 1 86 ? -40.401 -2.653 46.112 1.00 91.81 86 LYS A N 1
ATOM 659 C CA . LYS A 1 86 ? -41.303 -2.286 47.205 1.00 91.81 86 LYS A CA 1
ATOM 660 C C . LYS A 1 86 ? -41.706 -0.810 47.144 1.00 91.81 86 LYS A C 1
ATOM 662 O O . LYS A 1 86 ? -42.876 -0.513 47.330 1.00 91.81 86 LYS A O 1
ATOM 667 N N . ALA A 1 87 ? -40.759 0.089 46.884 1.00 89.19 87 ALA A N 1
ATOM 668 C CA . ALA A 1 87 ? -40.989 1.534 46.855 1.00 89.19 87 ALA A CA 1
ATOM 669 C C . ALA A 1 87 ? -41.806 1.977 45.631 1.00 89.19 87 ALA A C 1
ATOM 671 O O . ALA A 1 87 ? -42.661 2.851 45.732 1.00 89.19 87 ALA A O 1
ATOM 672 N N . LEU A 1 88 ? -41.570 1.349 44.476 1.00 89.38 88 LEU A N 1
ATOM 673 C CA . LEU A 1 88 ? -42.208 1.707 43.207 1.00 89.38 88 LEU A CA 1
ATOM 674 C C . LEU A 1 88 ? -43.410 0.819 42.855 1.00 89.38 88 LEU A C 1
ATOM 676 O O . LEU A 1 88 ? -44.029 1.031 41.816 1.00 89.38 88 LEU A O 1
ATOM 680 N N . GLY A 1 89 ? -43.737 -0.176 43.686 1.00 84.94 89 GLY A N 1
ATOM 681 C CA . GLY A 1 89 ? -44.807 -1.143 43.412 1.00 84.94 89 GLY A CA 1
ATOM 682 C C . GLY A 1 89 ? -46.206 -0.525 43.310 1.00 84.94 89 GLY A C 1
ATOM 683 O O . GLY A 1 89 ? -47.056 -1.075 42.616 1.00 84.94 89 GLY A O 1
ATOM 684 N N . ASP A 1 90 ? -46.414 0.630 43.946 1.00 86.06 90 ASP A N 1
ATOM 685 C CA . ASP A 1 90 ? -47.692 1.355 43.962 1.00 86.06 90 ASP A CA 1
ATOM 686 C C . ASP A 1 90 ? -47.833 2.370 42.811 1.00 86.06 90 ASP A C 1
ATOM 688 O O . ASP A 1 90 ? -48.837 3.078 42.742 1.00 86.06 90 ASP A O 1
ATOM 692 N N . ILE A 1 91 ? -46.827 2.492 41.936 1.00 87.31 91 ILE A N 1
ATOM 693 C CA . ILE A 1 91 ? -46.852 3.418 40.798 1.00 87.31 91 ILE A CA 1
ATOM 694 C C . ILE A 1 91 ? -47.259 2.648 39.541 1.00 87.31 91 ILE A C 1
ATOM 696 O O . ILE A 1 91 ? -46.538 1.765 39.064 1.00 87.31 91 ILE A O 1
ATOM 700 N N . GLU A 1 92 ? -48.415 2.998 38.982 1.00 85.19 92 GLU A N 1
ATOM 701 C CA . GLU A 1 92 ? -48.932 2.349 37.782 1.00 85.19 92 GLU A CA 1
ATOM 702 C C . GLU A 1 92 ? -48.030 2.633 36.566 1.00 85.19 92 GLU A C 1
ATOM 704 O O . GLU A 1 92 ? -47.506 3.730 36.374 1.00 85.19 92 GLU A O 1
ATOM 709 N N . GLY A 1 93 ? -47.787 1.606 35.747 1.00 82.88 93 GLY A N 1
ATOM 710 C CA . GLY A 1 93 ? -46.964 1.722 34.539 1.00 82.88 93 GLY A CA 1
ATOM 711 C C . GLY A 1 93 ? -45.449 1.588 34.742 1.00 82.88 93 GLY A C 1
ATOM 712 O O . GLY A 1 93 ? -44.719 1.567 33.744 1.00 82.88 93 GLY A O 1
ATOM 713 N N . VAL A 1 94 ? -44.960 1.432 35.980 1.00 88.12 94 VAL A N 1
ATOM 714 C CA . VAL A 1 94 ? -43.545 1.128 36.250 1.00 88.12 94 VAL A CA 1
ATOM 715 C C . VAL A 1 94 ? -43.216 -0.312 35.870 1.00 88.12 94 VAL A C 1
ATOM 717 O O . VAL A 1 94 ? -43.884 -1.258 36.284 1.00 88.12 94 VAL A O 1
ATOM 720 N N . PHE A 1 95 ? -42.126 -0.495 35.125 1.00 87.31 95 PHE A N 1
ATOM 721 C CA . PHE A 1 95 ? -41.557 -1.815 34.861 1.00 87.31 95 PHE A CA 1
ATOM 722 C C . PHE A 1 95 ? -40.095 -1.865 35.306 1.00 87.31 95 PHE A C 1
ATOM 724 O O . PHE A 1 95 ? -39.261 -1.112 34.806 1.00 87.31 95 PHE A O 1
ATOM 731 N N . ILE A 1 96 ? -39.796 -2.754 36.257 1.00 88.38 96 ILE A N 1
ATOM 732 C CA . ILE A 1 96 ? -38.442 -2.968 36.780 1.00 88.38 96 ILE A CA 1
ATOM 733 C C . ILE A 1 96 ? -37.844 -4.208 36.121 1.00 88.38 96 ILE A C 1
ATOM 735 O O . ILE A 1 96 ? -38.279 -5.338 36.367 1.00 88.38 96 ILE A O 1
ATOM 739 N N . GLU A 1 97 ? -36.811 -3.978 35.323 1.00 85.56 97 GLU A N 1
ATOM 740 C CA . GLU A 1 97 ? -36.011 -4.988 34.649 1.00 85.56 97 GLU A CA 1
ATOM 741 C C . GLU A 1 97 ? -34.699 -5.188 35.407 1.00 85.56 97 GLU A C 1
ATOM 743 O O . GLU A 1 97 ? -33.915 -4.252 35.607 1.00 85.56 97 GLU A O 1
ATOM 748 N N . ARG A 1 98 ? -34.453 -6.430 35.831 1.00 85.19 98 ARG A N 1
ATOM 749 C CA . ARG A 1 98 ? -33.190 -6.798 36.456 1.00 85.19 98 ARG A CA 1
ATOM 750 C C . ARG A 1 98 ? -32.187 -7.213 35.385 1.00 85.19 98 ARG A C 1
ATOM 752 O O . ARG A 1 98 ? -32.397 -8.222 34.722 1.00 85.19 98 ARG A O 1
ATOM 759 N N . LYS A 1 99 ? -31.086 -6.467 35.287 1.00 80.56 99 LYS A N 1
ATOM 760 C CA . LYS A 1 99 ? -29.887 -6.855 34.535 1.00 80.56 99 LYS A CA 1
ATOM 761 C C . LYS A 1 99 ? -28.882 -7.493 35.480 1.00 80.56 99 LYS A C 1
ATOM 763 O O . LYS A 1 99 ? -28.961 -7.335 36.704 1.00 80.56 99 LYS A O 1
ATOM 768 N N . ARG A 1 100 ? -27.886 -8.191 34.945 1.00 75.38 100 ARG A N 1
ATOM 769 C CA . ARG A 1 100 ? -26.910 -8.869 35.807 1.00 75.38 100 ARG A CA 1
ATOM 770 C C . ARG A 1 100 ? -26.148 -7.902 36.722 1.00 75.38 100 ARG A C 1
ATOM 772 O O . ARG A 1 100 ? -26.046 -8.152 37.920 1.00 75.38 100 ARG A O 1
ATOM 779 N N . PHE A 1 101 ? -25.679 -6.781 36.172 1.00 80.69 101 PHE A N 1
ATOM 780 C CA . PHE A 1 101 ? -24.928 -5.745 36.898 1.00 80.69 101 PHE A CA 1
ATOM 781 C C . PHE A 1 101 ? -25.633 -4.380 36.898 1.00 80.69 101 PHE A C 1
ATOM 783 O O . PHE A 1 101 ? -24.985 -3.336 36.879 1.00 80.69 101 PHE A O 1
ATOM 790 N N . GLY A 1 102 ? -26.967 -4.372 36.909 1.00 85.06 102 GLY A N 1
ATOM 791 C CA . GLY A 1 102 ? -27.744 -3.139 36.983 1.00 85.06 102 GLY A CA 1
ATOM 792 C C . GLY A 1 102 ? -29.242 -3.382 37.122 1.00 85.06 102 GLY A C 1
ATOM 793 O O . GLY A 1 102 ? -29.725 -4.502 36.974 1.00 85.06 102 GLY A O 1
ATOM 794 N N . ILE A 1 103 ? -29.986 -2.322 37.409 1.00 88.06 103 ILE A N 1
ATOM 795 C CA . ILE A 1 103 ? -31.447 -2.347 37.520 1.00 88.06 103 ILE A CA 1
ATOM 796 C C . ILE A 1 103 ? -31.986 -1.223 36.646 1.00 88.06 103 ILE A C 1
ATOM 798 O O . ILE A 1 103 ? -31.625 -0.067 36.860 1.00 88.06 103 ILE A O 1
ATOM 802 N N . ALA A 1 104 ? -32.830 -1.552 35.672 1.00 86.75 104 ALA A N 1
ATOM 803 C CA . ALA A 1 104 ? -33.469 -0.576 34.800 1.00 86.75 104 ALA A CA 1
ATOM 804 C C . ALA A 1 104 ? -34.945 -0.423 35.183 1.00 86.75 104 ALA A C 1
ATOM 806 O O . ALA A 1 104 ? -35.704 -1.389 35.218 1.00 86.75 104 ALA A O 1
ATOM 807 N N . VAL A 1 105 ? -35.352 0.808 35.463 1.00 88.75 105 VAL A N 1
ATOM 808 C CA . VAL A 1 105 ? -36.727 1.194 35.769 1.00 88.75 105 VAL A CA 1
ATOM 809 C C . VAL A 1 105 ? -37.269 1.952 34.568 1.00 88.75 105 VAL A C 1
ATOM 811 O O . VAL A 1 105 ? -36.862 3.078 34.281 1.00 88.75 105 VAL A O 1
ATOM 814 N N . HIS A 1 106 ? -38.177 1.321 33.835 1.00 88.44 106 HIS A N 1
ATOM 815 C CA . HIS A 1 106 ? -38.816 1.899 32.660 1.00 88.44 106 HIS A CA 1
ATOM 816 C C . HIS A 1 106 ? -40.004 2.753 33.093 1.00 88.44 106 HIS A C 1
ATOM 818 O O . HIS A 1 106 ? -40.950 2.241 33.689 1.00 88.44 106 HIS A O 1
ATOM 824 N N . CYS A 1 107 ? -39.975 4.043 32.753 1.00 85.19 107 CYS A N 1
ATOM 825 C CA . CYS A 1 107 ? -41.024 5.005 33.106 1.00 85.19 107 CYS A CA 1
ATOM 826 C C . CYS A 1 107 ? -41.846 5.477 31.892 1.00 85.19 107 CYS A C 1
ATOM 828 O O . CYS A 1 107 ? -42.570 6.463 31.961 1.00 85.19 107 CYS A O 1
ATOM 830 N N . ARG A 1 108 ? -41.770 4.776 30.747 1.00 84.75 108 ARG A N 1
ATOM 831 C CA . ARG A 1 108 ? -42.485 5.176 29.515 1.00 84.75 108 ARG A CA 1
ATOM 832 C C . ARG A 1 108 ? -44.010 5.167 29.646 1.00 84.75 108 ARG A C 1
ATOM 834 O O . ARG A 1 108 ? -44.652 5.912 28.908 1.00 84.75 108 ARG A O 1
ATOM 841 N N . ARG A 1 109 ? -44.553 4.325 30.526 1.00 81.56 109 ARG A N 1
ATOM 842 C CA . ARG A 1 109 ? -45.995 4.132 30.754 1.00 81.56 109 ARG A CA 1
ATOM 843 C C . ARG A 1 109 ? -46.488 4.741 32.071 1.00 81.56 109 ARG A C 1
ATOM 845 O O . ARG A 1 109 ? -47.634 4.512 32.420 1.00 81.56 109 ARG A O 1
ATOM 852 N N . VAL A 1 110 ? -45.618 5.448 32.786 1.00 86.38 110 VAL A N 1
ATOM 853 C CA . VAL A 1 110 ? -45.964 6.136 34.033 1.00 86.38 110 VAL A CA 1
ATOM 854 C C . VAL A 1 110 ? -46.598 7.474 33.671 1.00 86.38 110 VAL A C 1
ATOM 856 O O . VAL A 1 110 ? -46.097 8.153 32.768 1.00 86.38 110 VAL A O 1
ATOM 859 N N . ASP A 1 111 ? -47.686 7.832 34.348 1.00 86.00 111 ASP A N 1
ATOM 860 C CA . ASP A 1 111 ? -48.341 9.127 34.172 1.00 86.00 111 ASP A CA 1
ATOM 861 C C . ASP A 1 111 ? -47.434 10.273 34.639 1.00 86.00 111 ASP A C 1
ATOM 863 O O . ASP A 1 111 ? -46.712 10.155 35.631 1.00 86.00 111 ASP A O 1
ATOM 867 N N . ASP A 1 112 ? -47.488 11.413 33.944 1.00 83.44 112 ASP A N 1
ATOM 868 C CA . ASP A 1 112 ? -46.601 12.555 34.216 1.00 83.44 112 ASP A CA 1
ATOM 869 C C . ASP A 1 112 ? -46.715 13.064 35.669 1.00 83.44 112 ASP A C 1
ATOM 871 O O . ASP A 1 112 ? -45.738 13.562 36.227 1.00 83.44 112 ASP A O 1
ATOM 875 N N . ALA A 1 113 ? -47.881 12.886 36.304 1.00 85.69 113 ALA A N 1
ATOM 876 C CA . ALA A 1 113 ? -48.129 13.248 37.701 1.00 85.69 113 ALA A CA 1
ATOM 877 C C . ALA A 1 113 ? -47.332 12.399 38.711 1.00 85.69 113 ALA A C 1
ATOM 879 O O . ALA A 1 113 ? -47.023 12.877 39.802 1.00 85.69 113 ALA A O 1
ATOM 880 N N . ASP A 1 114 ? -46.967 11.167 38.347 1.00 87.12 114 ASP A N 1
ATOM 881 C CA . ASP A 1 114 ? -46.231 10.238 39.208 1.00 87.12 114 ASP A CA 1
ATOM 882 C C . ASP A 1 114 ? -44.725 10.207 38.910 1.00 87.12 114 ASP A C 1
ATOM 884 O O . ASP A 1 114 ? -43.963 9.582 39.651 1.00 87.12 114 ASP A O 1
ATOM 888 N N . LEU A 1 115 ? -44.252 10.908 37.869 1.00 84.94 115 LEU A N 1
ATOM 889 C CA . LEU A 1 115 ? -42.829 10.940 37.512 1.00 84.94 115 LEU A CA 1
ATOM 890 C C . LEU A 1 115 ? -41.959 11.582 38.600 1.00 84.94 115 LEU A C 1
ATOM 892 O O . LEU A 1 115 ? -40.888 11.056 38.900 1.00 84.94 115 LEU A O 1
ATOM 896 N N . GLU A 1 116 ? -42.410 12.677 39.222 1.00 87.62 116 GLU A N 1
ATOM 897 C CA . GLU A 1 116 ? -41.677 13.304 40.336 1.00 87.62 116 GLU A CA 1
ATOM 898 C C . GLU A 1 116 ? -41.602 12.378 41.553 1.00 87.62 116 GLU A C 1
ATOM 900 O O . GLU A 1 116 ? -40.566 12.281 42.215 1.00 87.62 116 GLU A O 1
ATOM 905 N N . ARG A 1 117 ? -42.695 11.660 41.834 1.00 88.50 117 ARG A N 1
ATOM 906 C CA . ARG A 1 117 ? -42.747 10.676 42.915 1.00 88.50 117 ARG A CA 1
ATOM 907 C C . ARG A 1 117 ? -41.795 9.515 42.634 1.00 88.50 117 ARG A C 1
ATOM 909 O O . ARG A 1 117 ? -41.023 9.150 43.514 1.00 88.50 117 ARG A O 1
ATOM 916 N N . LEU A 1 118 ? -41.811 8.979 41.414 1.00 89.38 118 LEU A N 1
ATOM 917 C CA . LEU A 1 118 ? -40.920 7.908 40.972 1.00 89.38 118 LEU A CA 1
ATOM 918 C C . LEU A 1 118 ? -39.452 8.306 41.125 1.00 89.38 118 LEU A C 1
ATOM 920 O O . LEU A 1 118 ? -38.666 7.528 41.663 1.00 89.38 118 LEU A O 1
ATOM 924 N N . ASP A 1 119 ? -39.083 9.508 40.678 1.00 88.75 119 ASP A N 1
ATOM 925 C CA . ASP A 1 119 ? -37.701 9.988 40.736 1.00 88.75 119 ASP A CA 1
ATOM 926 C C . ASP A 1 119 ? -37.207 10.125 42.184 1.00 88.75 119 ASP A C 1
ATOM 928 O O . ASP A 1 119 ? -36.106 9.678 42.510 1.00 88.75 119 ASP A O 1
ATOM 932 N N . LYS A 1 120 ? -38.069 10.642 43.069 1.00 90.44 120 LYS A N 1
ATOM 933 C CA . LYS A 1 120 ? -37.790 10.807 44.500 1.00 90.44 120 LYS A CA 1
ATOM 934 C C . LYS A 1 120 ? -37.648 9.475 45.238 1.00 90.44 120 LYS A C 1
ATOM 936 O O . LYS A 1 120 ? -36.729 9.324 46.040 1.00 90.44 120 LYS A O 1
ATOM 941 N N . GLU A 1 121 ? -38.536 8.517 44.979 1.00 91.50 121 GLU A N 1
ATOM 942 C CA . GLU A 1 121 ? -38.452 7.167 45.559 1.00 91.50 121 GLU A CA 1
ATOM 943 C C . GLU A 1 121 ? -37.209 6.427 45.047 1.00 91.50 121 GLU A C 1
ATOM 945 O O . GLU A 1 121 ? -36.499 5.775 45.816 1.00 91.50 121 GLU A O 1
ATOM 950 N N . PHE A 1 122 ? -36.885 6.580 43.758 1.00 91.94 122 PHE A N 1
ATOM 951 C CA . PHE A 1 122 ? -35.658 6.033 43.188 1.00 91.94 122 PHE A CA 1
ATOM 952 C C . PHE A 1 122 ? -34.414 6.630 43.863 1.00 91.94 122 PHE A C 1
ATOM 954 O O . PHE A 1 122 ? -33.494 5.889 44.207 1.00 91.94 122 PHE A O 1
ATOM 961 N N . ASP A 1 123 ? -34.380 7.948 44.080 1.00 90.88 123 ASP A N 1
ATOM 962 C CA . ASP A 1 123 ? -33.264 8.624 44.752 1.00 90.88 123 ASP A CA 1
ATOM 963 C C . ASP A 1 123 ? -33.131 8.222 46.220 1.00 90.88 123 ASP A C 1
ATOM 965 O O . ASP A 1 123 ? -32.012 8.027 46.698 1.00 90.88 123 ASP A O 1
ATOM 969 N N . ALA A 1 124 ? -34.251 8.032 46.922 1.00 90.62 124 ALA A N 1
ATOM 970 C CA . ALA A 1 124 ? -34.250 7.542 48.296 1.00 90.62 124 ALA A CA 1
ATOM 971 C C . ALA A 1 124 ? -33.592 6.158 48.391 1.00 90.62 124 ALA A C 1
ATOM 973 O O . ALA A 1 124 ? -32.694 5.960 49.210 1.00 90.62 124 ALA A O 1
ATOM 974 N N . VAL A 1 125 ? -33.970 5.226 47.507 1.00 90.62 125 VAL A N 1
ATOM 975 C CA . VAL A 1 125 ? -33.350 3.894 47.468 1.00 90.62 125 VAL A CA 1
ATOM 976 C C . VAL A 1 125 ? -31.894 3.982 47.011 1.00 90.62 125 VAL A C 1
ATOM 978 O O . VAL A 1 125 ? -31.026 3.386 47.641 1.00 90.62 125 VAL A O 1
ATOM 981 N N . SER A 1 126 ? -31.586 4.755 45.964 1.00 89.12 126 SER A N 1
ATOM 982 C CA . SER A 1 126 ? -30.209 4.930 45.482 1.00 89.12 126 SER A CA 1
ATOM 983 C C . SER A 1 126 ? -29.286 5.502 46.565 1.00 89.12 126 SER A C 1
ATOM 985 O O . SER A 1 126 ? -28.116 5.129 46.615 1.00 89.12 126 SER A O 1
ATOM 987 N N . GLY A 1 127 ? -29.795 6.370 47.445 1.00 88.00 127 GLY A N 1
ATOM 988 C CA . GLY A 1 127 ? -29.039 6.973 48.544 1.00 88.00 127 GLY A CA 1
ATOM 989 C C . GLY A 1 127 ? -28.563 5.978 49.608 1.00 88.00 127 GLY A C 1
ATOM 990 O O . GLY A 1 127 ? -27.575 6.248 50.289 1.00 88.00 127 GLY A O 1
ATOM 991 N N . HIS A 1 128 ? -29.199 4.808 49.729 1.00 91.50 128 HIS A N 1
ATOM 992 C CA . HIS A 1 128 ? -28.748 3.741 50.631 1.00 91.50 128 HIS A CA 1
ATOM 993 C C . HIS A 1 128 ? -27.497 3.005 50.122 1.00 91.50 128 HIS A C 1
ATOM 995 O O . HIS A 1 128 ? -26.847 2.291 50.890 1.00 91.50 128 HIS A O 1
ATOM 1001 N N . TYR A 1 129 ? -27.149 3.163 48.841 1.00 90.50 129 TYR A N 1
ATOM 1002 C CA . TYR A 1 129 ? -26.104 2.394 48.168 1.00 90.50 129 TYR A CA 1
ATOM 1003 C C . TYR A 1 129 ? -25.046 3.323 47.551 1.00 90.50 129 TYR A C 1
ATOM 1005 O O . TYR A 1 129 ? -25.098 3.578 46.350 1.00 90.50 129 TYR A O 1
ATOM 1013 N N . PRO A 1 130 ? -24.048 3.800 48.324 1.00 84.38 130 PRO A N 1
ATOM 1014 C CA . PRO A 1 130 ? -23.003 4.701 47.811 1.00 84.38 130 PRO A CA 1
ATOM 1015 C C . PRO A 1 130 ? -22.149 4.071 46.694 1.00 84.38 130 PRO A C 1
ATOM 1017 O O . PRO A 1 130 ? -21.597 4.770 45.839 1.00 84.38 130 PRO A O 1
ATOM 1020 N N . ASP A 1 131 ? -22.094 2.740 46.675 1.00 83.62 131 ASP A N 1
ATOM 1021 C CA . ASP A 1 131 ? -21.392 1.931 45.678 1.00 83.62 131 ASP A CA 1
ATOM 1022 C C . ASP A 1 131 ? -22.191 1.763 44.372 1.00 83.62 131 ASP A C 1
ATOM 1024 O O . ASP A 1 131 ? -21.719 1.111 43.439 1.00 83.62 131 ASP A O 1
ATOM 1028 N N . LEU A 1 132 ? -23.400 2.330 44.284 1.00 87.31 132 LEU A N 1
ATOM 1029 C CA . LEU A 1 132 ? -24.252 2.356 43.098 1.00 87.31 132 LEU A CA 1
ATOM 1030 C C . LEU A 1 132 ? -24.546 3.809 42.697 1.00 87.31 132 LEU A C 1
ATOM 1032 O O . LEU A 1 132 ? -24.613 4.709 43.528 1.00 87.31 132 LEU A O 1
ATOM 1036 N N . ARG A 1 133 ? -24.703 4.057 41.397 1.00 86.75 133 ARG A N 1
ATOM 1037 C CA . ARG A 1 133 ? -25.030 5.373 40.842 1.00 86.75 133 ARG A CA 1
ATOM 1038 C C . ARG A 1 133 ? -26.278 5.308 39.983 1.00 86.75 133 ARG A C 1
ATOM 1040 O O . ARG A 1 133 ? -26.439 4.385 39.179 1.00 86.75 133 ARG A O 1
ATOM 1047 N N . LYS A 1 134 ? -27.114 6.335 40.119 1.00 87.19 134 LYS A N 1
ATOM 1048 C CA . LYS A 1 134 ? -28.228 6.618 39.218 1.00 87.19 134 LYS A CA 1
ATOM 1049 C C . LYS A 1 134 ? -27.706 7.152 37.889 1.00 87.19 134 LYS A C 1
ATOM 1051 O O . LYS A 1 134 ? -26.844 8.029 37.841 1.00 87.19 134 LYS A O 1
ATOM 1056 N N . THR A 1 135 ? -28.271 6.652 36.804 1.00 82.50 135 THR A N 1
ATOM 1057 C CA . THR A 1 135 ? -28.120 7.193 35.457 1.00 82.50 135 THR A CA 1
ATOM 1058 C C . THR A 1 135 ? -29.470 7.321 34.782 1.00 82.50 135 THR A C 1
ATOM 1060 O O . THR A 1 135 ? -30.362 6.509 35.005 1.00 82.50 135 THR A O 1
ATOM 1063 N N . THR A 1 136 ? -29.626 8.348 33.953 1.00 78.50 136 THR A N 1
ATOM 1064 C CA . THR A 1 136 ? -30.889 8.663 33.286 1.00 78.50 136 THR A CA 1
ATOM 1065 C C . THR A 1 136 ? -30.780 8.422 31.782 1.00 78.50 136 THR A C 1
ATOM 1067 O O . THR A 1 136 ? -29.821 8.829 31.127 1.00 78.50 136 THR A O 1
ATOM 1070 N N . GLY A 1 137 ? -31.773 7.730 31.228 1.00 69.19 137 GLY A N 1
ATOM 1071 C CA . GLY A 1 137 ? -31.964 7.505 29.797 1.00 69.19 137 GLY A CA 1
ATOM 1072 C C . GLY A 1 137 ? -33.298 8.082 29.317 1.00 69.19 137 GLY A C 1
ATOM 1073 O O . GLY A 1 137 ? -34.085 8.622 30.094 1.00 69.19 137 GLY A O 1
ATOM 1074 N N . LYS A 1 138 ? -33.596 7.963 28.015 1.00 70.25 138 LYS A N 1
ATOM 1075 C CA . LYS A 1 138 ? -34.904 8.378 27.474 1.00 70.25 138 LYS A CA 1
ATOM 1076 C C . LYS A 1 138 ? -36.017 7.502 28.063 1.00 70.25 138 LYS A C 1
ATOM 1078 O O . LYS A 1 138 ? -36.236 6.395 27.584 1.00 70.25 138 LYS A O 1
ATOM 1083 N N . LYS A 1 139 ? -36.728 8.027 29.066 1.00 78.19 139 LYS A N 1
ATOM 1084 C CA . LYS A 1 139 ? -37.805 7.343 29.808 1.00 78.19 139 LYS A CA 1
ATOM 1085 C C . LYS A 1 139 ? -37.370 6.042 30.516 1.00 78.19 139 LYS A C 1
ATOM 1087 O O . LYS A 1 139 ? -38.160 5.102 30.626 1.00 78.19 139 LYS A O 1
ATOM 1092 N N . ILE A 1 140 ? -36.122 6.001 30.992 1.00 84.81 140 ILE A N 1
ATOM 1093 C CA . ILE A 1 140 ? -35.562 4.924 31.826 1.00 84.81 140 ILE A CA 1
ATOM 1094 C C . ILE A 1 140 ? -34.671 5.547 32.911 1.00 84.81 140 ILE A C 1
ATOM 1096 O O . ILE A 1 140 ? -33.866 6.429 32.604 1.00 84.81 140 ILE A O 1
ATOM 1100 N N . LEU A 1 141 ? -34.777 5.062 34.150 1.00 86.25 141 LEU A N 1
ATOM 1101 C CA . LEU A 1 141 ? -33.798 5.285 35.219 1.00 86.25 141 LEU A CA 1
ATOM 1102 C C . LEU A 1 141 ? -33.004 3.995 35.445 1.00 86.25 141 LEU A C 1
ATOM 1104 O O . LEU A 1 141 ? -33.592 2.934 35.623 1.00 86.25 141 LEU A O 1
ATOM 1108 N N . GLU A 1 142 ? -31.678 4.067 35.441 1.00 86.56 142 GLU A N 1
ATOM 1109 C CA . GLU A 1 142 ? -30.801 2.918 35.680 1.00 86.56 142 GLU A CA 1
ATOM 1110 C C . GLU A 1 142 ? -29.991 3.092 36.961 1.00 86.56 142 GLU A C 1
ATOM 1112 O O . GLU A 1 142 ? -29.380 4.138 37.175 1.00 86.56 142 GLU A O 1
ATOM 1117 N N . LEU A 1 143 ? -29.942 2.042 37.781 1.00 86.62 143 LEU A N 1
ATOM 1118 C CA . LEU A 1 143 ? -29.038 1.925 38.921 1.00 86.62 143 LEU A CA 1
ATOM 1119 C C . LEU A 1 143 ? -27.924 0.936 38.565 1.00 86.62 143 LEU A C 1
ATOM 1121 O O . LEU A 1 143 ? -28.200 -0.220 38.240 1.00 86.62 143 LEU A O 1
ATOM 1125 N N . ARG A 1 144 ? -26.667 1.381 38.612 1.00 85.12 144 ARG A N 1
ATOM 1126 C CA . ARG A 1 144 ? -25.493 0.585 38.203 1.00 85.12 144 ARG A CA 1
ATOM 1127 C C . ARG A 1 144 ? -24.308 0.797 39.150 1.00 85.12 144 ARG A C 1
ATOM 1129 O O . ARG A 1 144 ? -24.301 1.813 39.839 1.00 85.12 144 ARG A O 1
ATOM 1136 N N . PRO A 1 145 ? -23.294 -0.087 39.178 1.00 83.12 145 PRO A N 1
ATOM 1137 C CA . PRO A 1 145 ? -22.091 0.113 39.982 1.00 83.12 145 PRO A CA 1
ATOM 1138 C C . PRO A 1 145 ? -21.473 1.507 39.805 1.00 83.12 145 PRO A C 1
ATOM 1140 O O . PRO A 1 145 ? -21.289 1.997 38.683 1.00 83.12 145 PRO A O 1
ATOM 1143 N N . ASN A 1 146 ? -21.156 2.148 40.928 1.00 78.00 146 ASN A N 1
ATOM 1144 C CA . ASN A 1 146 ? -20.500 3.448 41.010 1.00 78.00 146 ASN A CA 1
ATOM 1145 C C . ASN A 1 146 ? -18.980 3.286 40.933 1.00 78.00 146 ASN A C 1
ATOM 1147 O O . ASN A 1 146 ? -18.234 3.668 41.830 1.00 78.00 146 ASN A O 1
ATOM 1151 N N . VAL A 1 147 ? -18.525 2.665 39.851 1.00 70.00 147 VAL A N 1
ATOM 1152 C CA . VAL A 1 147 ? -17.104 2.545 39.540 1.00 70.00 147 VAL A CA 1
ATOM 1153 C C . VAL A 1 147 ? -16.802 3.506 38.406 1.00 70.00 147 VAL A C 1
ATOM 1155 O O . VAL A 1 147 ? -17.603 3.663 37.477 1.00 70.00 147 VAL A O 1
ATOM 1158 N N . ASP A 1 148 ? -15.626 4.124 38.461 1.00 61.94 148 ASP A N 1
ATOM 1159 C CA . ASP A 1 148 ? -15.029 4.796 37.313 1.00 61.94 148 ASP A CA 1
ATOM 1160 C C . ASP A 1 148 ? -14.581 3.726 36.300 1.00 61.94 148 ASP A C 1
ATOM 1162 O O . ASP A 1 148 ? -13.398 3.451 36.131 1.00 61.94 148 ASP A O 1
ATOM 1166 N N . TRP A 1 149 ? -15.546 3.008 35.730 1.00 63.25 149 TRP A N 1
ATOM 1167 C CA . TRP A 1 149 ? -15.374 1.941 34.754 1.00 63.25 149 TRP A CA 1
ATOM 1168 C C . TRP A 1 149 ? -16.205 2.307 33.529 1.00 63.25 149 TRP A C 1
ATOM 1170 O O . TRP A 1 149 ? -17.437 2.357 33.586 1.00 63.25 149 TRP A O 1
ATOM 1180 N N . ASP A 1 150 ? -15.511 2.644 32.448 1.00 68.12 150 ASP A N 1
ATOM 1181 C CA . ASP A 1 150 ? -16.086 3.080 31.182 1.00 68.12 150 ASP A CA 1
ATOM 1182 C C . ASP A 1 150 ? -15.701 2.111 30.049 1.00 68.12 150 ASP A C 1
ATOM 1184 O O . ASP A 1 150 ? -14.874 1.208 30.221 1.00 68.12 150 ASP A O 1
ATOM 1188 N N . LYS A 1 151 ? -16.305 2.284 28.864 1.00 69.88 151 LYS A N 1
ATOM 1189 C CA . LYS A 1 151 ? -16.013 1.429 27.700 1.00 69.88 151 LYS A CA 1
ATOM 1190 C C . LYS A 1 151 ? -14.539 1.516 27.264 1.00 69.88 151 LYS A C 1
ATOM 1192 O O . LYS A 1 151 ? -14.029 0.560 26.686 1.00 69.88 151 LYS A O 1
ATOM 1197 N N . GLY A 1 152 ? -13.847 2.620 27.558 1.00 64.56 152 GLY A N 1
ATOM 1198 C CA . GLY A 1 152 ? -12.418 2.789 27.292 1.00 64.56 152 GLY A CA 1
ATOM 1199 C C . GLY A 1 152 ? -11.538 1.939 28.212 1.00 64.56 152 GLY A C 1
ATOM 1200 O O . GLY A 1 152 ? -10.595 1.303 27.745 1.00 64.56 152 GLY A O 1
ATOM 1201 N N . LYS A 1 153 ? -11.878 1.839 29.500 1.00 71.12 153 LYS A N 1
ATOM 1202 C CA . LYS A 1 153 ? -11.198 0.938 30.449 1.00 71.12 153 LYS A CA 1
ATOM 1203 C C . LYS A 1 153 ? -11.469 -0.530 30.131 1.00 71.12 153 LYS A C 1
ATOM 1205 O O . LYS A 1 153 ? -10.545 -1.337 30.188 1.00 71.12 153 LYS A O 1
ATOM 1210 N N . ALA A 1 154 ? -12.691 -0.865 29.713 1.00 69.69 154 ALA A N 1
ATOM 1211 C CA . ALA A 1 154 ? -13.012 -2.204 29.216 1.00 69.69 154 ALA A CA 1
ATOM 1212 C C . ALA A 1 154 ? -12.192 -2.568 27.963 1.00 69.69 154 ALA A C 1
ATOM 1214 O O . ALA A 1 154 ? -11.698 -3.690 27.854 1.00 69.69 154 ALA A O 1
ATOM 1215 N N . LEU A 1 155 ? -11.998 -1.615 27.043 1.00 72.88 155 LEU A N 1
ATOM 1216 C CA . LEU A 1 155 ? -11.142 -1.793 25.870 1.00 72.88 155 LEU A CA 1
ATOM 1217 C C . LEU A 1 155 ? -9.683 -2.064 26.262 1.00 72.88 155 LEU A C 1
ATOM 1219 O O . LEU A 1 155 ? -9.082 -2.985 25.718 1.00 72.88 155 LEU A O 1
ATOM 1223 N N . PHE A 1 156 ? -9.110 -1.308 27.203 1.00 71.00 156 PHE A N 1
ATOM 1224 C CA . PHE A 1 156 ? -7.732 -1.547 27.643 1.00 71.00 156 PHE A CA 1
ATOM 1225 C C . PHE A 1 156 ? -7.562 -2.861 28.396 1.00 71.00 156 PHE A C 1
ATOM 1227 O O . PHE A 1 156 ? -6.603 -3.569 28.119 1.00 71.00 156 PHE A O 1
ATOM 1234 N N . ALA A 1 157 ? -8.515 -3.236 29.253 1.00 70.44 157 ALA A N 1
ATOM 1235 C CA . ALA A 1 157 ? -8.497 -4.545 29.902 1.00 70.44 157 ALA A CA 1
ATOM 1236 C C . ALA A 1 157 ? -8.510 -5.684 28.869 1.00 70.44 157 ALA A C 1
ATOM 1238 O O . ALA A 1 157 ? -7.749 -6.637 28.990 1.00 70.44 157 ALA A O 1
ATOM 1239 N N . LEU A 1 158 ? -9.317 -5.557 27.808 1.00 72.56 158 LEU A N 1
ATOM 1240 C CA . LEU A 1 158 ? -9.300 -6.501 26.689 1.00 72.56 158 LEU A CA 1
ATOM 1241 C C . LEU A 1 158 ? -7.952 -6.515 25.958 1.00 72.56 158 LEU A C 1
ATOM 1243 O O . LEU A 1 158 ? -7.472 -7.586 25.606 1.00 72.56 158 LEU A O 1
ATOM 1247 N N . LEU A 1 159 ? -7.344 -5.352 25.714 1.00 70.56 159 LEU A N 1
ATOM 1248 C CA . LEU A 1 159 ? -6.053 -5.258 25.028 1.00 70.56 159 LEU A CA 1
ATOM 1249 C C . LEU A 1 159 ? -4.900 -5.839 25.859 1.00 70.56 159 LEU A C 1
ATOM 1251 O O . LEU A 1 159 ? -4.024 -6.478 25.291 1.00 70.56 159 LEU A O 1
ATOM 1255 N N . GLU A 1 160 ? -4.888 -5.617 27.171 1.00 72.12 160 GLU A N 1
ATOM 1256 C CA . GLU A 1 160 ? -3.866 -6.150 28.079 1.00 72.12 160 GLU A CA 1
ATOM 1257 C C . GLU A 1 160 ? -3.990 -7.669 28.240 1.00 72.12 160 GLU A C 1
ATOM 1259 O O . GLU A 1 160 ? -2.984 -8.371 28.184 1.00 72.12 160 GLU A O 1
ATOM 1264 N N . GLU A 1 161 ? -5.215 -8.184 28.368 1.00 70.38 161 GLU A N 1
ATOM 1265 C CA . GLU A 1 161 ? -5.457 -9.620 28.549 1.00 70.38 161 GLU A CA 1
ATOM 1266 C C . GLU A 1 161 ? -5.209 -10.416 27.259 1.00 70.38 161 GLU A C 1
ATOM 1268 O O . GLU A 1 161 ? -4.670 -11.522 27.284 1.00 70.38 161 GLU A O 1
ATOM 1273 N N . LEU A 1 162 ? -5.591 -9.860 26.103 1.00 67.19 162 LEU A N 1
ATOM 1274 C CA . LEU A 1 162 ? -5.428 -10.539 24.815 1.00 67.19 162 LEU A CA 1
ATOM 1275 C C . LEU A 1 162 ? -4.004 -10.431 24.258 1.00 67.19 162 LEU A C 1
ATOM 1277 O O . LEU A 1 162 ? -3.631 -11.256 23.420 1.00 67.19 162 LEU A O 1
ATOM 1281 N N . TYR A 1 163 ? -3.210 -9.441 24.685 1.00 66.31 163 TYR A N 1
ATOM 1282 C CA . TYR A 1 163 ? -1.912 -9.161 24.072 1.00 66.31 163 TYR A CA 1
ATOM 1283 C C . TYR A 1 163 ? -0.823 -8.781 25.070 1.00 66.31 163 TYR A C 1
ATOM 1285 O O . TYR A 1 163 ? -0.823 -7.702 25.657 1.00 66.31 163 TYR A O 1
ATOM 1293 N N . ALA A 1 164 ? 0.208 -9.627 25.118 1.00 52.94 164 ALA A N 1
ATOM 1294 C CA . ALA A 1 164 ? 1.402 -9.410 25.932 1.00 52.94 164 ALA A CA 1
ATOM 1295 C C . ALA A 1 164 ? 2.190 -8.134 25.561 1.00 52.94 164 ALA A C 1
ATOM 1297 O O . ALA A 1 164 ? 2.895 -7.588 26.405 1.00 52.94 164 ALA A O 1
ATOM 1298 N N . ASP A 1 165 ? 2.079 -7.650 24.315 1.00 63.34 165 ASP A N 1
ATOM 1299 C CA . ASP A 1 165 ? 2.733 -6.424 23.835 1.00 63.34 165 ASP A CA 1
ATOM 1300 C C . ASP A 1 165 ? 1.730 -5.521 23.098 1.00 63.34 165 ASP A C 1
ATOM 1302 O O . ASP A 1 165 ? 1.683 -5.451 21.867 1.00 63.34 165 ASP A O 1
ATOM 1306 N N . SER A 1 166 ? 0.901 -4.810 23.868 1.00 64.44 166 SER A N 1
ATOM 1307 C CA . SER A 1 166 ? -0.108 -3.882 23.332 1.00 64.44 166 SER A CA 1
ATOM 1308 C C . SER A 1 166 ? 0.486 -2.665 22.601 1.00 64.44 166 SER A C 1
ATOM 1310 O O . SER A 1 166 ? -0.260 -1.882 22.007 1.00 64.44 166 SER A O 1
ATOM 1312 N N . SER A 1 167 ? 1.813 -2.471 22.631 1.00 64.50 167 SER A N 1
ATOM 1313 C CA . SER A 1 167 ? 2.490 -1.345 21.972 1.00 64.50 167 SER A CA 1
ATOM 1314 C C . SER A 1 167 ? 2.573 -1.498 20.449 1.00 64.50 167 SER A C 1
ATOM 1316 O O . SER A 1 167 ? 2.664 -0.503 19.735 1.00 64.50 167 SER A O 1
ATOM 1318 N N . LYS A 1 168 ? 2.472 -2.733 19.942 1.00 66.81 168 LYS A N 1
ATOM 1319 C CA . LYS A 1 168 ? 2.526 -3.058 18.504 1.00 66.81 168 LYS A CA 1
ATOM 1320 C C . LYS A 1 168 ? 1.153 -3.124 17.837 1.00 66.81 168 LYS A C 1
ATOM 1322 O O . LYS A 1 168 ? 1.050 -3.516 16.677 1.00 66.81 168 LYS A O 1
ATOM 1327 N N . ILE A 1 169 ? 0.098 -2.778 18.568 1.00 75.56 169 ILE A N 1
ATOM 1328 C CA . ILE A 1 169 ? -1.287 -2.903 18.120 1.00 75.56 169 ILE A CA 1
ATOM 1329 C C . ILE A 1 169 ? -1.892 -1.515 17.993 1.00 75.56 169 ILE A C 1
ATOM 1331 O O . ILE A 1 169 ? -1.803 -0.700 18.909 1.00 75.56 169 ILE A O 1
ATOM 1335 N N . VAL A 1 170 ? -2.555 -1.274 16.863 1.00 86.00 170 VAL A N 1
ATOM 1336 C CA . VAL A 1 170 ? -3.335 -0.059 16.622 1.00 86.00 170 VAL A CA 1
ATOM 1337 C C . VAL A 1 170 ? -4.813 -0.380 16.884 1.00 86.00 170 VAL A C 1
ATOM 1339 O O . VAL A 1 170 ? -5.457 -0.983 16.022 1.00 86.00 170 VAL A O 1
ATOM 1342 N N . PRO A 1 171 ? -5.379 -0.039 18.059 1.00 87.75 171 PRO A N 1
ATOM 1343 C CA . PRO A 1 171 ? -6.787 -0.286 18.343 1.00 87.75 171 PRO A CA 1
ATOM 1344 C C . PRO A 1 171 ? -7.689 0.592 17.473 1.00 87.75 171 PRO A C 1
ATOM 1346 O O . PRO A 1 171 ? -7.468 1.796 17.345 1.00 87.75 171 PRO A O 1
ATOM 1349 N N . MET A 1 172 ? -8.748 -0.000 16.923 1.00 91.38 172 MET A N 1
ATOM 1350 C CA . MET A 1 172 ? -9.811 0.709 16.212 1.00 91.38 172 MET A CA 1
ATOM 1351 C C . MET A 1 172 ? -11.126 0.542 16.975 1.00 91.38 172 MET A C 1
ATOM 1353 O O . MET A 1 172 ? -11.546 -0.583 17.234 1.00 91.38 172 MET A O 1
ATOM 1357 N N . TYR A 1 173 ? -11.778 1.651 17.328 1.00 91.69 173 TYR A N 1
ATOM 1358 C CA . TYR A 1 173 ? -13.057 1.653 18.041 1.00 91.69 173 TYR A CA 1
ATOM 1359 C C . TYR A 1 173 ? -14.133 2.369 17.221 1.00 91.69 173 TYR A C 1
ATOM 1361 O O . TYR A 1 173 ? -13.939 3.511 16.800 1.00 91.69 173 TYR A O 1
ATOM 1369 N N . ILE A 1 174 ? -15.277 1.710 17.025 1.00 93.25 174 ILE A N 1
ATOM 1370 C CA . ILE A 1 174 ? -16.422 2.220 16.261 1.00 93.25 174 ILE A CA 1
ATOM 1371 C C . ILE A 1 174 ? -17.648 2.247 17.180 1.00 93.25 174 ILE A C 1
ATOM 1373 O O . ILE A 1 174 ? -18.000 1.213 17.744 1.00 93.25 174 ILE A O 1
ATOM 1377 N N . GLY A 1 175 ? -18.306 3.402 17.319 1.00 89.69 175 GLY A N 1
ATOM 1378 C CA . GLY A 1 175 ? -19.472 3.546 18.203 1.00 89.69 175 GLY A CA 1
ATOM 1379 C C . GLY A 1 175 ? -20.387 4.724 17.858 1.00 89.69 175 GLY A C 1
ATOM 1380 O O . GLY A 1 175 ? -19.966 5.684 17.212 1.00 89.69 175 GLY A O 1
ATOM 1381 N N . ASP A 1 176 ? -21.653 4.655 18.267 1.00 86.25 176 ASP A N 1
ATOM 1382 C CA . ASP A 1 176 ? -22.695 5.661 18.013 1.00 86.25 176 ASP A CA 1
ATOM 1383 C C . ASP A 1 176 ? -23.201 6.360 19.292 1.00 86.25 176 ASP A C 1
ATOM 1385 O O . ASP A 1 176 ? -23.796 7.444 19.236 1.00 86.25 176 ASP A O 1
ATOM 1389 N N . GLU A 1 177 ? -22.926 5.807 20.471 1.00 80.44 177 GLU A N 1
ATOM 1390 C CA . GLU A 1 177 ? -23.453 6.289 21.745 1.00 80.44 177 GLU A CA 1
ATOM 1391 C C . GLU A 1 177 ? -22.603 7.419 22.334 1.00 80.44 177 GLU A C 1
ATOM 1393 O O . GLU A 1 177 ? -21.431 7.598 22.013 1.00 80.44 177 GLU A O 1
ATOM 1398 N N . VAL A 1 178 ? -23.189 8.219 23.229 1.00 75.56 178 VAL A N 1
ATOM 1399 C CA . VAL A 1 178 ? -22.440 9.258 23.966 1.00 75.56 178 VAL A CA 1
ATOM 1400 C C . VAL A 1 178 ? -21.419 8.627 24.916 1.00 75.56 178 VAL A C 1
ATOM 1402 O O . VAL A 1 178 ? -20.341 9.174 25.115 1.00 75.56 178 VAL A O 1
ATOM 1405 N N . THR A 1 179 ? -21.716 7.442 25.452 1.00 74.69 179 THR A N 1
ATOM 1406 C CA . THR A 1 179 ? -20.796 6.684 26.314 1.00 74.69 179 THR A CA 1
ATOM 1407 C C . THR A 1 179 ? -19.570 6.146 25.571 1.00 74.69 179 THR A C 1
ATOM 1409 O O . THR A 1 179 ? -18.633 5.681 26.208 1.00 74.69 179 THR A O 1
ATOM 1412 N N . ASP A 1 180 ? -19.559 6.184 24.235 1.00 84.44 180 ASP A N 1
ATOM 1413 C CA . ASP A 1 180 ? -18.394 5.785 23.435 1.00 84.44 180 ASP A CA 1
ATOM 1414 C C . ASP A 1 180 ? -17.293 6.856 23.420 1.00 84.44 180 ASP A C 1
ATOM 1416 O O . ASP A 1 180 ? -16.157 6.568 23.053 1.00 84.44 180 ASP A O 1
ATOM 1420 N N . GLU A 1 181 ? -17.584 8.081 23.872 1.00 85.44 181 GLU A N 1
ATOM 1421 C CA . GLU A 1 181 ? -16.588 9.155 23.969 1.00 85.44 181 GLU A CA 1
ATOM 1422 C C . GLU A 1 181 ? -15.437 8.814 24.926 1.00 85.44 181 GLU A C 1
ATOM 1424 O O . GLU A 1 181 ? -14.313 9.278 24.725 1.00 85.44 181 GLU A O 1
ATOM 1429 N N . ASP A 1 182 ? -15.684 7.969 25.930 1.00 82.44 182 ASP A N 1
ATOM 1430 C CA . ASP A 1 182 ? -14.637 7.449 26.811 1.00 82.44 182 ASP A CA 1
ATOM 1431 C C . ASP A 1 182 ? -13.693 6.496 26.064 1.00 82.44 182 ASP A C 1
ATOM 1433 O O . ASP A 1 182 ? -12.472 6.582 26.211 1.00 82.44 182 ASP A O 1
ATOM 1437 N N . ALA A 1 183 ? -14.236 5.655 25.181 1.00 83.62 183 ALA A N 1
ATOM 1438 C CA . ALA A 1 183 ? -13.439 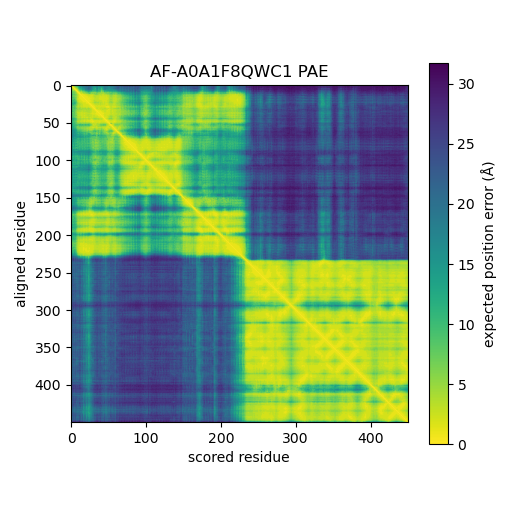4.784 24.325 1.00 83.62 183 ALA A CA 1
ATOM 1439 C C . ALA A 1 183 ? -12.662 5.580 23.265 1.00 83.62 183 ALA A C 1
ATOM 1441 O O . ALA A 1 183 ? -11.487 5.302 23.031 1.00 83.62 183 ALA A O 1
ATOM 1442 N N . PHE A 1 184 ? -13.261 6.621 22.675 1.00 89.50 184 PHE A N 1
ATOM 1443 C CA . PHE A 1 184 ? -12.549 7.510 21.750 1.00 89.50 184 PHE A CA 1
ATOM 1444 C C . PHE A 1 184 ? -11.396 8.247 22.430 1.00 89.50 184 PHE A C 1
ATOM 1446 O O . PHE A 1 184 ? -10.318 8.354 21.852 1.00 89.50 184 PHE A O 1
ATOM 1453 N N . ARG A 1 185 ? -11.591 8.708 23.671 1.00 86.81 185 ARG A N 1
ATOM 1454 C CA . ARG A 1 185 ? -10.519 9.304 24.479 1.00 86.81 185 ARG A CA 1
ATOM 1455 C C . ARG A 1 185 ? -9.380 8.317 24.706 1.00 86.81 185 ARG A C 1
ATOM 1457 O O . ARG A 1 185 ? -8.226 8.693 24.541 1.00 86.81 185 ARG A O 1
ATOM 1464 N N . ALA A 1 186 ? -9.714 7.075 25.048 1.00 82.56 186 ALA A N 1
ATOM 1465 C CA . ALA A 1 186 ? -8.752 6.008 25.291 1.00 82.56 186 ALA A CA 1
ATOM 1466 C C . ALA A 1 186 ? -7.880 5.702 24.058 1.00 82.56 186 ALA A C 1
ATOM 1468 O O . ALA A 1 186 ? -6.669 5.536 24.190 1.00 82.56 186 ALA A O 1
ATOM 1469 N N . VAL A 1 187 ? -8.460 5.669 22.854 1.00 86.62 187 VAL A N 1
ATOM 1470 C CA . VAL A 1 187 ? -7.710 5.352 21.621 1.00 86.62 187 VAL A CA 1
ATOM 1471 C C . VAL A 1 187 ? -7.112 6.567 20.915 1.00 86.62 187 VAL A C 1
ATOM 1473 O O . VAL A 1 187 ? -6.466 6.397 19.886 1.00 86.62 187 VAL A O 1
ATOM 1476 N N . ARG A 1 188 ? -7.306 7.784 21.431 1.00 85.94 188 ARG A N 1
ATOM 1477 C CA . ARG A 1 188 ? -6.976 9.027 20.719 1.00 85.94 188 ARG A CA 1
ATOM 1478 C C . ARG A 1 188 ? -5.515 9.112 20.269 1.00 85.94 188 ARG A C 1
ATOM 1480 O O . ARG A 1 188 ? -5.247 9.443 19.123 1.00 85.94 188 ARG A O 1
ATOM 1487 N N . ASP A 1 189 ? -4.582 8.772 21.151 1.00 82.69 189 ASP A N 1
ATOM 1488 C CA . ASP A 1 189 ? -3.152 8.978 20.884 1.00 82.69 189 ASP A CA 1
ATOM 1489 C C . ASP A 1 189 ? -2.455 7.738 20.303 1.00 82.69 189 ASP A C 1
ATOM 1491 O O . ASP A 1 189 ? -1.317 7.819 19.849 1.00 82.69 189 ASP A O 1
ATOM 1495 N N . ARG A 1 190 ? -3.123 6.577 20.319 1.00 82.31 190 ARG A N 1
ATOM 1496 C CA . ARG A 1 190 ? -2.519 5.284 19.945 1.00 82.31 190 ARG A CA 1
ATOM 1497 C C . ARG A 1 190 ? -3.339 4.453 18.962 1.00 82.31 190 ARG A C 1
ATOM 1499 O O . ARG A 1 190 ? -2.953 3.331 18.662 1.00 82.31 190 ARG A O 1
ATOM 1506 N N . GLY A 1 191 ? -4.470 4.965 18.486 1.00 88.19 191 GLY A N 1
ATOM 1507 C CA . GLY A 1 191 ? -5.436 4.204 17.703 1.00 88.19 191 GLY A CA 1
ATOM 1508 C C . GLY A 1 191 ? -6.384 5.063 16.874 1.00 88.19 191 GLY A C 1
ATOM 1509 O O . GLY A 1 191 ? -6.121 6.222 16.562 1.00 88.19 191 GLY A O 1
ATOM 1510 N N . ILE A 1 192 ? -7.503 4.463 16.474 1.00 93.00 192 ILE A N 1
ATOM 1511 C CA . ILE A 1 192 ? -8.471 5.048 15.547 1.00 93.00 192 ILE A CA 1
ATOM 1512 C C . ILE A 1 192 ? -9.866 5.012 16.176 1.00 93.00 192 ILE A C 1
ATOM 1514 O O . ILE A 1 192 ? -10.496 3.960 16.253 1.00 93.00 192 ILE A O 1
ATOM 1518 N N . GLY A 1 193 ? -10.372 6.171 16.605 1.00 92.81 193 GLY A N 1
ATOM 1519 C CA . GLY A 1 193 ? -11.773 6.340 17.001 1.00 92.81 193 GLY A CA 1
ATOM 1520 C C . GLY A 1 193 ? -12.655 6.757 15.821 1.00 92.81 193 GLY A C 1
ATOM 1521 O O . GLY A 1 193 ? -12.320 7.710 15.112 1.00 92.81 193 GLY A O 1
ATOM 1522 N N . ILE A 1 194 ? -13.790 6.084 15.628 1.00 95.06 194 ILE A N 1
ATOM 1523 C CA . ILE A 1 194 ? -14.767 6.377 14.573 1.00 95.06 194 ILE A CA 1
ATOM 1524 C C . ILE A 1 194 ? -16.165 6.507 15.185 1.00 95.06 194 ILE A C 1
ATOM 1526 O O . ILE A 1 194 ? -16.705 5.546 15.733 1.00 95.06 194 ILE A O 1
ATOM 1530 N N . VAL A 1 195 ? -16.775 7.687 15.063 1.00 94.44 195 VAL A N 1
ATOM 1531 C CA . VAL A 1 195 ? -18.157 7.911 15.510 1.00 94.44 195 VAL A CA 1
ATOM 1532 C C . VAL A 1 195 ? -19.153 7.628 14.386 1.00 94.44 195 VAL A C 1
ATOM 1534 O O . VAL A 1 195 ? -18.928 8.014 13.239 1.00 94.44 195 VAL A O 1
ATOM 1537 N N . VAL A 1 196 ? -20.286 7.008 14.704 1.00 92.44 196 VAL A N 1
ATOM 1538 C CA . VAL A 1 196 ? -21.357 6.723 13.740 1.00 92.44 196 VAL A CA 1
ATOM 1539 C C . VAL A 1 196 ? -22.551 7.642 13.996 1.00 92.44 196 VAL A C 1
ATOM 1541 O O . VAL A 1 196 ? -23.048 7.758 15.114 1.00 92.44 196 VAL A O 1
ATOM 1544 N N . GLY A 1 197 ? -23.019 8.318 12.949 1.00 87.50 197 GLY A N 1
ATOM 1545 C CA . GLY A 1 197 ? -24.237 9.121 12.963 1.00 87.50 197 GLY A CA 1
ATOM 1546 C C . GLY A 1 197 ? -24.114 10.452 12.220 1.00 87.50 197 GLY A C 1
ATOM 1547 O O . GLY A 1 197 ? -23.073 11.118 12.222 1.00 87.50 197 GLY A O 1
ATOM 1548 N N . LYS A 1 198 ? -25.238 10.884 11.638 1.00 79.62 198 LYS A N 1
ATOM 1549 C CA . LYS A 1 198 ? -25.344 12.091 10.797 1.00 79.62 198 LYS A CA 1
ATOM 1550 C C . LYS A 1 198 ? -25.226 13.409 11.570 1.00 79.62 198 LYS A C 1
ATOM 1552 O O . LYS A 1 198 ? -24.804 14.418 11.011 1.00 79.62 198 LYS A O 1
ATOM 1557 N N . SER A 1 199 ? -25.601 13.432 12.849 1.00 77.00 199 SER A N 1
ATOM 1558 C CA . SER A 1 199 ? -25.597 14.659 13.652 1.00 77.00 199 SER A CA 1
ATOM 1559 C C . SER A 1 199 ? -24.177 15.080 14.031 1.00 77.00 199 SER A C 1
ATOM 1561 O O . SER A 1 199 ? -23.458 14.330 14.703 1.00 77.00 199 SER A O 1
ATOM 1563 N N . ARG A 1 200 ? -23.795 16.314 13.680 1.00 73.62 200 ARG A N 1
ATOM 1564 C CA . ARG A 1 200 ? -22.563 16.949 14.166 1.00 73.62 200 ARG A CA 1
ATOM 1565 C C . ARG A 1 200 ? -22.682 17.218 15.668 1.00 73.62 200 ARG A C 1
ATOM 1567 O O . ARG A 1 200 ? -23.257 18.216 16.084 1.00 73.62 200 ARG A O 1
ATOM 1574 N N . ARG A 1 201 ? -22.137 16.304 16.471 1.00 80.06 201 ARG A N 1
ATOM 1575 C CA . ARG A 1 201 ? -21.926 16.471 17.915 1.00 80.06 201 ARG A CA 1
ATOM 1576 C C . ARG A 1 201 ? -20.436 16.626 18.204 1.00 80.06 201 ARG A C 1
ATOM 1578 O O . ARG A 1 201 ? -19.614 16.130 17.429 1.00 80.06 201 ARG A O 1
ATOM 1585 N N . ARG A 1 202 ? -20.094 17.276 19.319 1.00 85.12 202 ARG A N 1
ATOM 1586 C CA . ARG A 1 202 ? -18.717 17.288 19.833 1.00 85.12 202 ARG A CA 1
ATOM 1587 C C . ARG A 1 202 ? -18.304 15.845 20.133 1.00 85.12 202 ARG A C 1
ATOM 1589 O O . ARG A 1 202 ? -19.056 15.136 20.793 1.00 85.12 202 ARG A O 1
ATOM 1596 N N . THR A 1 203 ? -17.160 15.425 19.606 1.00 89.12 203 THR A N 1
ATOM 1597 C CA . THR A 1 203 ? -16.649 14.058 19.740 1.00 89.12 203 THR A CA 1
ATOM 1598 C C . THR A 1 203 ? -15.124 14.061 19.755 1.00 89.12 203 THR A C 1
ATOM 1600 O O . THR A 1 203 ? -14.512 14.966 19.183 1.00 89.12 203 THR A O 1
ATOM 1603 N N . LEU A 1 204 ? -14.528 13.076 20.423 1.00 90.56 204 LEU A N 1
ATOM 1604 C CA . LEU A 1 204 ? -13.088 12.813 20.425 1.00 90.56 204 LEU A CA 1
ATOM 1605 C C . LEU A 1 204 ? -12.654 11.826 19.326 1.00 90.56 204 LEU A C 1
ATOM 1607 O O . LEU A 1 204 ? -11.461 11.574 19.193 1.00 90.56 204 LEU A O 1
ATOM 1611 N N . ALA A 1 205 ? -13.589 11.279 18.542 1.00 91.62 205 ALA A N 1
ATOM 1612 C CA . ALA A 1 205 ? -13.283 10.409 17.407 1.00 91.62 205 ALA A CA 1
ATOM 1613 C C . ALA A 1 205 ? -12.500 11.144 16.300 1.00 91.62 205 ALA A C 1
ATOM 1615 O O . ALA A 1 205 ? -12.737 12.323 16.030 1.00 91.62 205 ALA A O 1
ATOM 1616 N N . HIS A 1 206 ? -11.609 10.423 15.615 1.00 93.88 206 HIS A N 1
ATOM 1617 C CA . HIS A 1 206 ? -10.826 10.926 14.480 1.00 93.88 206 HIS A CA 1
ATOM 1618 C C . HIS A 1 206 ? -11.665 11.028 13.206 1.00 93.88 206 HIS A C 1
ATOM 1620 O O . HIS A 1 206 ? -11.516 11.970 12.427 1.00 93.88 206 HIS A O 1
ATOM 1626 N N . TYR A 1 207 ? -12.565 10.063 13.009 1.00 94.69 207 TYR A N 1
ATOM 1627 C CA . TYR A 1 207 ? -13.373 9.940 11.801 1.00 94.69 207 TYR A CA 1
ATOM 1628 C C . TYR A 1 207 ? -14.856 9.788 12.132 1.00 94.69 207 TYR A C 1
ATOM 1630 O O . TYR A 1 207 ? -15.244 9.502 13.268 1.00 94.69 207 TYR A O 1
ATOM 1638 N N . ARG A 1 208 ? -15.699 9.983 11.116 1.00 93.75 208 ARG A N 1
ATOM 1639 C CA . ARG A 1 208 ? -17.150 9.847 11.218 1.00 93.75 208 ARG A CA 1
ATOM 1640 C C . ARG A 1 208 ? -17.695 9.037 10.055 1.00 93.75 208 ARG A C 1
ATOM 1642 O O . ARG A 1 208 ? -17.314 9.289 8.918 1.00 93.75 208 ARG A O 1
ATOM 1649 N N . LEU A 1 209 ? -18.641 8.159 10.363 1.00 94.31 209 LEU A N 1
ATOM 1650 C CA . LEU A 1 209 ? -19.489 7.470 9.395 1.00 94.31 209 LEU A CA 1
ATOM 1651 C C . LEU A 1 209 ? -20.934 7.949 9.557 1.00 94.31 209 LEU A C 1
ATOM 1653 O O . LEU A 1 209 ? -21.386 8.241 10.668 1.00 94.31 209 LEU A O 1
ATOM 1657 N N . GLY A 1 210 ? -21.662 8.075 8.455 1.00 90.25 210 GLY A N 1
ATOM 1658 C CA . GLY A 1 210 ? -23.022 8.603 8.417 1.00 90.25 210 GLY A CA 1
ATOM 1659 C C . GLY A 1 210 ? -24.058 7.664 9.030 1.00 90.25 210 GLY A C 1
ATOM 1660 O O . GLY A 1 210 ? -24.987 8.129 9.700 1.00 90.25 210 GLY A O 1
ATOM 1661 N N . ASP A 1 211 ? -23.903 6.357 8.823 1.00 88.25 211 ASP A N 1
ATOM 1662 C CA . ASP A 1 211 ? -24.845 5.325 9.252 1.00 88.25 211 ASP A CA 1
ATOM 1663 C C . ASP A 1 211 ? -24.212 3.918 9.285 1.00 88.25 211 ASP A C 1
ATOM 1665 O O . ASP A 1 211 ? -23.013 3.733 9.082 1.00 88.25 211 ASP A O 1
ATOM 1669 N N . THR A 1 212 ? -25.033 2.910 9.585 1.00 88.62 212 THR A N 1
ATOM 1670 C CA . THR A 1 212 ? -24.619 1.503 9.686 1.00 88.62 212 THR A CA 1
ATOM 1671 C C . THR A 1 212 ? -24.211 0.884 8.349 1.00 88.62 212 THR A C 1
ATOM 1673 O O . THR A 1 212 ? -23.533 -0.142 8.343 1.00 88.62 212 THR A O 1
ATOM 1676 N N . GLU A 1 213 ? -24.630 1.462 7.223 1.00 87.81 213 GLU A N 1
ATOM 1677 C CA . GLU A 1 213 ? -24.265 0.969 5.896 1.00 87.81 213 GLU A CA 1
ATOM 1678 C C . GLU A 1 213 ? -22.831 1.381 5.547 1.00 87.81 213 GLU A C 1
ATOM 1680 O O . GLU A 1 213 ? -22.048 0.550 5.090 1.00 87.81 213 GLU A O 1
ATOM 1685 N N . GLU A 1 214 ? -22.436 2.611 5.877 1.00 92.62 214 GLU A N 1
ATOM 1686 C CA . GLU A 1 214 ? -21.033 3.030 5.784 1.00 92.62 214 GLU A CA 1
ATOM 1687 C C . GLU A 1 214 ? -20.121 2.228 6.729 1.00 92.62 214 GLU A C 1
ATOM 1689 O O . GLU A 1 214 ? -18.999 1.883 6.358 1.00 92.62 214 GLU A O 1
ATOM 1694 N N . VAL A 1 215 ? -20.607 1.848 7.921 1.00 92.50 215 VAL A N 1
ATOM 1695 C CA . VAL A 1 215 ? -19.881 0.913 8.806 1.00 92.50 215 VAL A CA 1
ATOM 1696 C C . VAL A 1 215 ? -19.648 -0.416 8.097 1.00 92.50 215 VAL A C 1
ATOM 1698 O O . VAL A 1 215 ? -18.521 -0.902 8.074 1.00 92.50 215 VAL A O 1
ATOM 1701 N N . ARG A 1 216 ? -20.680 -0.996 7.472 1.00 91.25 216 ARG A N 1
ATOM 1702 C CA . ARG A 1 216 ? -20.546 -2.251 6.717 1.00 91.25 216 ARG A CA 1
ATOM 1703 C C . ARG A 1 216 ? -19.495 -2.130 5.611 1.00 91.25 216 ARG A C 1
ATOM 1705 O O . ARG A 1 216 ? -18.640 -3.004 5.509 1.00 91.25 216 ARG A O 1
ATOM 1712 N N . GLN A 1 217 ? -19.535 -1.054 4.826 1.00 92.38 217 GLN A N 1
ATOM 1713 C CA . GLN A 1 217 ? -18.575 -0.807 3.744 1.00 92.38 217 GLN A CA 1
ATOM 1714 C C . GLN A 1 217 ? -17.138 -0.686 4.262 1.00 92.38 217 GLN A C 1
ATOM 1716 O O . GLN A 1 217 ? -16.222 -1.246 3.661 1.00 92.38 217 GLN A O 1
ATOM 1721 N N . LEU A 1 218 ? -16.935 -0.013 5.400 1.00 94.62 218 LEU A N 1
ATOM 1722 C CA . LEU A 1 218 ? -15.627 0.056 6.048 1.00 94.62 218 LEU A CA 1
ATOM 1723 C C . LEU A 1 218 ? -15.135 -1.335 6.467 1.00 94.62 218 LEU A C 1
ATOM 1725 O O . LEU A 1 218 ? -13.995 -1.689 6.176 1.00 94.62 218 LEU A O 1
ATOM 1729 N N . LEU A 1 219 ? -15.980 -2.136 7.124 1.00 93.50 219 LEU A N 1
ATOM 1730 C CA . LEU A 1 219 ? -15.598 -3.485 7.552 1.00 93.50 219 LEU A CA 1
ATOM 1731 C C . LEU A 1 219 ? -15.258 -4.385 6.353 1.00 93.50 219 LEU A C 1
ATOM 1733 O O . LEU A 1 219 ? -14.284 -5.130 6.409 1.00 93.50 219 LEU A O 1
ATOM 1737 N N . GLU A 1 220 ? -15.997 -4.281 5.247 1.00 92.44 220 GLU A N 1
ATOM 1738 C CA . GLU A 1 220 ? -15.687 -4.997 4.001 1.00 92.44 220 GLU A CA 1
ATOM 1739 C C . GLU A 1 220 ? -14.360 -4.553 3.385 1.00 92.44 220 GLU A C 1
ATOM 1741 O O . GLU A 1 220 ? -13.579 -5.391 2.934 1.00 92.44 220 GLU A O 1
ATOM 1746 N N . ALA A 1 221 ? -14.066 -3.252 3.405 1.00 91.62 221 ALA A N 1
ATOM 1747 C CA . ALA A 1 221 ? -12.783 -2.734 2.947 1.00 91.62 221 ALA A CA 1
ATOM 1748 C C . ALA A 1 221 ? -11.618 -3.253 3.808 1.00 91.62 221 ALA A C 1
ATOM 1750 O O . ALA A 1 221 ? -10.566 -3.589 3.262 1.00 91.62 221 ALA A O 1
ATOM 1751 N N . LEU A 1 222 ? -11.810 -3.377 5.128 1.00 92.31 222 LEU A N 1
ATOM 1752 C CA . LEU A 1 222 ? -10.821 -3.963 6.038 1.00 92.31 222 LEU A CA 1
ATOM 1753 C C . LEU A 1 222 ? -10.602 -5.454 5.766 1.00 92.31 222 LEU A C 1
ATOM 1755 O O . LEU A 1 222 ? -9.454 -5.881 5.683 1.00 92.31 222 LEU A O 1
ATOM 1759 N N . VAL A 1 223 ? -11.667 -6.238 5.556 1.00 89.06 223 VAL A N 1
ATOM 1760 C CA . VAL A 1 223 ? -11.548 -7.650 5.142 1.00 89.06 223 VAL A CA 1
ATOM 1761 C C . VAL A 1 223 ? -10.764 -7.754 3.837 1.00 89.06 223 VAL A C 1
ATOM 1763 O O . VAL A 1 223 ? -9.758 -8.455 3.778 1.00 89.06 223 VAL A O 1
ATOM 1766 N N . ALA A 1 224 ? -11.152 -6.989 2.814 1.00 84.12 224 ALA A N 1
ATOM 1767 C CA . ALA A 1 224 ? -10.467 -6.996 1.526 1.00 84.12 224 ALA A CA 1
ATOM 1768 C C . ALA A 1 224 ? -8.995 -6.567 1.646 1.00 84.12 224 ALA A C 1
ATOM 1770 O O . ALA A 1 224 ? -8.144 -7.058 0.904 1.00 84.12 224 ALA A O 1
ATOM 1771 N N . MET A 1 225 ? -8.674 -5.650 2.562 1.00 84.25 225 MET A N 1
ATOM 1772 C CA . MET A 1 225 ? -7.300 -5.252 2.858 1.00 84.25 225 MET A CA 1
ATOM 1773 C C . MET A 1 225 ? -6.522 -6.383 3.537 1.00 84.25 225 MET A C 1
ATOM 1775 O O . MET A 1 225 ? -5.410 -6.683 3.114 1.00 84.25 225 MET A O 1
ATOM 1779 N N . ALA A 1 226 ? -7.096 -7.047 4.539 1.00 79.88 226 ALA A N 1
ATOM 1780 C CA . ALA A 1 226 ? -6.452 -8.172 5.204 1.00 79.88 226 ALA A CA 1
ATOM 1781 C C . ALA A 1 226 ? -6.228 -9.365 4.277 1.00 79.88 226 ALA A C 1
ATOM 1783 O O . ALA A 1 226 ? -5.144 -9.941 4.282 1.00 79.88 226 ALA A O 1
ATOM 1784 N N . GLU A 1 227 ? -7.210 -9.719 3.453 1.00 75.69 227 GLU A N 1
ATOM 1785 C CA . GLU A 1 227 ? -7.065 -10.786 2.462 1.00 75.69 227 GLU A CA 1
ATOM 1786 C C . GLU A 1 227 ? -5.957 -10.456 1.455 1.00 75.69 227 GLU A C 1
ATOM 1788 O O . GLU A 1 227 ? -5.167 -11.332 1.094 1.00 75.69 227 GLU A O 1
ATOM 1793 N N . ARG A 1 228 ? -5.822 -9.178 1.063 1.00 65.12 228 ARG A N 1
ATOM 1794 C CA . ARG A 1 228 ? -4.669 -8.712 0.277 1.00 65.12 228 ARG A CA 1
ATOM 1795 C C . ARG A 1 228 ? -3.367 -8.948 1.044 1.00 65.12 228 ARG A C 1
ATOM 1797 O O . ARG A 1 228 ? -2.472 -9.566 0.479 1.00 65.12 228 ARG A O 1
ATOM 1804 N N . THR A 1 229 ? -3.271 -8.547 2.310 1.00 63.34 229 THR A N 1
ATOM 1805 C CA . THR A 1 229 ? -2.053 -8.676 3.134 1.00 63.34 229 THR A CA 1
ATOM 1806 C C . THR A 1 229 ? -1.660 -10.127 3.434 1.00 63.34 229 THR A C 1
ATOM 1808 O O . THR A 1 229 ? -0.487 -10.477 3.335 1.00 63.34 229 THR A O 1
ATOM 1811 N N . VAL A 1 230 ? -2.615 -11.008 3.744 1.00 55.97 230 VAL A N 1
ATOM 1812 C CA . VAL A 1 230 ? -2.351 -12.443 3.957 1.00 55.97 230 VAL A CA 1
ATOM 1813 C C . VAL A 1 230 ? -1.921 -13.106 2.650 1.00 55.97 230 VAL A C 1
ATOM 1815 O O . VAL A 1 230 ? -1.000 -13.921 2.652 1.00 55.97 230 VAL A O 1
ATOM 1818 N N . SER A 1 231 ? -2.515 -12.718 1.514 1.00 49.97 231 SER A N 1
ATOM 1819 C CA . SER A 1 231 ? -2.035 -13.182 0.209 1.00 49.97 231 SER A CA 1
ATOM 1820 C C . SER A 1 231 ? -0.622 -12.670 -0.097 1.00 49.97 231 SER A C 1
ATOM 1822 O O . SER A 1 231 ? 0.188 -13.437 -0.613 1.00 49.97 231 SER A O 1
ATOM 1824 N N . ARG A 1 232 ? -0.283 -11.435 0.308 1.00 50.28 232 ARG A N 1
ATOM 1825 C CA . ARG A 1 232 ? 1.060 -10.860 0.144 1.00 50.28 232 ARG A CA 1
ATOM 1826 C C . ARG A 1 232 ? 2.137 -11.673 0.870 1.00 50.28 232 ARG A C 1
ATOM 1828 O O . ARG A 1 232 ? 3.198 -11.888 0.314 1.00 50.28 232 ARG A O 1
ATOM 1835 N N . GLY A 1 233 ? 1.873 -12.236 2.050 1.00 53.81 233 GLY A N 1
ATOM 1836 C CA . GLY A 1 233 ? 2.890 -13.012 2.783 1.00 53.81 233 GLY A CA 1
ATOM 1837 C C . GLY A 1 233 ? 3.473 -14.228 2.033 1.00 53.81 233 GLY A C 1
ATOM 1838 O O . GLY A 1 233 ? 4.611 -14.605 2.288 1.00 53.81 233 GLY A O 1
ATOM 1839 N N . ILE A 1 234 ? 2.719 -14.828 1.100 1.00 68.50 234 ILE A N 1
ATOM 1840 C CA . ILE A 1 234 ?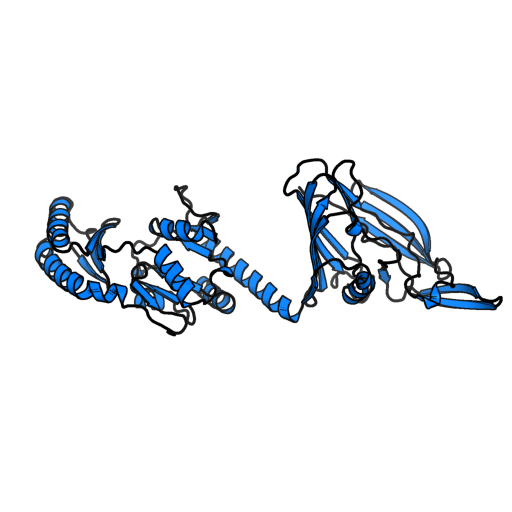 3.157 -15.983 0.281 1.00 68.50 234 ILE A CA 1
ATOM 1841 C C . ILE A 1 234 ? 3.411 -15.573 -1.181 1.00 68.50 234 ILE A C 1
ATOM 1843 O O . ILE A 1 234 ? 4.208 -16.200 -1.873 1.00 68.50 234 ILE A O 1
ATOM 1847 N N . TRP A 1 235 ? 2.744 -14.517 -1.654 1.00 82.56 235 TRP A N 1
ATOM 1848 C CA . TRP A 1 235 ? 2.804 -14.040 -3.038 1.00 82.56 235 TRP A CA 1
ATOM 1849 C C . TRP A 1 235 ? 3.574 -12.729 -3.199 1.00 82.56 235 TRP A C 1
ATOM 1851 O O . TRP A 1 235 ? 3.460 -12.094 -4.241 1.00 82.56 235 TRP A O 1
ATOM 1861 N N . THR A 1 236 ? 4.346 -12.292 -2.208 1.00 84.75 236 THR A N 1
ATOM 1862 C CA . THR A 1 236 ? 5.149 -11.073 -2.316 1.00 84.75 236 THR A CA 1
ATOM 1863 C C . THR A 1 236 ? 6.624 -11.377 -2.180 1.00 84.75 236 THR A C 1
ATOM 1865 O O . THR A 1 236 ? 7.080 -11.916 -1.175 1.00 84.75 236 THR A O 1
ATOM 1868 N N . LEU A 1 237 ? 7.375 -10.963 -3.195 1.00 89.44 237 LEU A N 1
ATOM 1869 C CA . LEU A 1 237 ? 8.817 -10.810 -3.109 1.00 89.44 237 LEU A CA 1
ATOM 1870 C C . LEU A 1 237 ? 9.103 -9.350 -2.747 1.00 89.44 237 LEU A C 1
ATOM 1872 O O . LEU A 1 237 ? 8.797 -8.458 -3.536 1.00 89.44 237 LEU A O 1
ATOM 1876 N N . ALA A 1 238 ? 9.637 -9.109 -1.550 1.00 89.94 238 ALA A N 1
ATOM 1877 C CA . ALA A 1 238 ? 9.905 -7.769 -1.033 1.00 89.94 238 ALA A CA 1
ATOM 1878 C C . ALA A 1 238 ? 11.402 -7.547 -0.790 1.00 89.94 238 ALA A C 1
ATOM 1880 O O . ALA A 1 238 ? 12.096 -8.435 -0.294 1.00 89.94 238 ALA A O 1
ATOM 1881 N N . PHE A 1 239 ? 11.869 -6.343 -1.104 1.00 88.31 239 PHE A N 1
ATOM 1882 C CA . PHE A 1 239 ? 13.226 -5.874 -0.862 1.00 88.31 239 PHE A CA 1
ATOM 1883 C C . PHE A 1 239 ? 13.173 -4.557 -0.098 1.00 88.31 239 PHE A C 1
ATOM 1885 O O . PHE A 1 239 ? 12.584 -3.586 -0.573 1.00 88.31 239 PHE A O 1
ATOM 1892 N N . ASP A 1 240 ? 13.807 -4.531 1.069 1.00 88.44 240 ASP A N 1
ATOM 1893 C CA . ASP A 1 240 ? 13.950 -3.338 1.894 1.00 88.44 240 ASP A CA 1
ATOM 1894 C C . ASP A 1 240 ? 15.340 -2.715 1.697 1.00 88.44 240 ASP A C 1
ATOM 1896 O O . ASP A 1 240 ? 16.341 -3.415 1.511 1.00 88.44 240 ASP A O 1
ATOM 1900 N N . GLY A 1 241 ? 15.393 -1.385 1.744 1.00 89.06 241 GLY A N 1
ATOM 1901 C CA . GLY A 1 241 ? 16.604 -0.595 1.548 1.00 89.06 241 GLY A CA 1
ATOM 1902 C C . GLY A 1 241 ? 17.069 -0.537 0.091 1.00 89.06 241 GLY A C 1
ATOM 1903 O O . GLY A 1 241 ? 16.814 -1.436 -0.713 1.00 89.06 241 GLY A O 1
ATOM 1904 N N . PHE A 1 242 ? 17.778 0.534 -0.253 1.00 92.94 242 PHE A N 1
ATOM 1905 C CA . PHE A 1 242 ? 18.447 0.682 -1.543 1.00 92.94 242 PHE A CA 1
ATOM 1906 C C . PHE A 1 242 ? 19.907 0.234 -1.406 1.00 92.94 242 PHE A C 1
ATOM 1908 O O . PHE A 1 242 ? 20.631 0.753 -0.558 1.00 92.94 242 PHE A O 1
ATOM 1915 N N . VAL A 1 243 ? 20.313 -0.761 -2.198 1.00 94.00 243 VAL A N 1
ATOM 1916 C CA . VAL A 1 243 ? 21.676 -1.317 -2.197 1.00 94.00 243 VAL A CA 1
ATOM 1917 C C . VAL A 1 243 ? 22.114 -1.452 -3.657 1.00 94.00 243 VAL A C 1
ATOM 1919 O O . VAL A 1 243 ? 21.684 -2.414 -4.301 1.00 94.00 243 VAL A O 1
ATOM 1922 N N . PRO A 1 244 ? 22.926 -0.517 -4.192 1.00 94.44 244 PRO A N 1
ATOM 1923 C CA . PRO A 1 244 ? 23.273 -0.462 -5.615 1.00 94.44 244 PRO A CA 1
ATOM 1924 C C . PRO A 1 244 ? 23.739 -1.805 -6.189 1.00 94.44 244 PRO A C 1
ATOM 1926 O O . PRO A 1 244 ? 23.280 -2.256 -7.234 1.00 94.44 244 PRO A O 1
ATOM 1929 N N . GLU A 1 245 ? 24.578 -2.536 -5.459 1.00 94.62 245 GLU A N 1
ATOM 1930 C CA . GLU A 1 245 ? 25.151 -3.804 -5.916 1.00 94.62 245 GLU A CA 1
ATOM 1931 C C . GLU A 1 245 ? 24.102 -4.917 -6.094 1.00 94.62 245 GLU A C 1
ATOM 1933 O O . GLU A 1 245 ? 24.361 -5.918 -6.766 1.00 94.62 245 GLU A O 1
ATOM 1938 N N . GLN A 1 246 ? 22.918 -4.766 -5.492 1.00 94.19 246 GLN A N 1
ATOM 1939 C CA . GLN A 1 246 ? 21.808 -5.714 -5.597 1.00 94.19 246 GLN A CA 1
ATOM 1940 C C . GLN A 1 246 ? 20.779 -5.322 -6.660 1.00 94.19 246 GLN A C 1
ATOM 1942 O O . GLN A 1 246 ? 19.945 -6.159 -7.017 1.00 94.19 246 GLN A O 1
ATOM 1947 N N . GLU A 1 247 ? 20.810 -4.092 -7.177 1.00 95.38 247 GLU A N 1
ATOM 1948 C CA . GLU A 1 247 ? 19.758 -3.590 -8.065 1.00 95.38 247 GLU A CA 1
ATOM 1949 C C . GLU A 1 247 ? 19.679 -4.407 -9.358 1.00 95.38 247 GLU A C 1
ATOM 1951 O O . GLU A 1 247 ? 18.594 -4.851 -9.719 1.00 95.38 247 GLU A O 1
ATOM 1956 N N . GLY A 1 248 ? 20.803 -4.775 -9.982 1.00 94.19 248 GLY A N 1
ATOM 1957 C CA . GLY A 1 248 ? 20.788 -5.637 -11.174 1.00 94.19 248 GLY A CA 1
ATOM 1958 C C . GLY A 1 248 ? 20.109 -7.007 -10.969 1.00 94.19 248 GLY A C 1
ATOM 1959 O O . GLY A 1 248 ? 19.456 -7.523 -11.889 1.00 94.19 248 GLY A O 1
ATOM 1960 N N . LEU A 1 249 ? 20.211 -7.588 -9.763 1.00 94.62 249 LEU A N 1
ATOM 1961 C CA . LEU A 1 249 ? 19.500 -8.818 -9.385 1.00 94.62 249 LEU A CA 1
ATOM 1962 C C . LEU A 1 249 ? 18.009 -8.546 -9.166 1.00 94.62 249 LEU A C 1
ATOM 1964 O O . LEU A 1 249 ? 17.172 -9.285 -9.687 1.00 94.62 249 LEU A O 1
ATOM 1968 N N . ARG A 1 250 ? 17.673 -7.486 -8.425 1.00 95.88 250 ARG A N 1
ATOM 1969 C CA . ARG A 1 250 ? 16.283 -7.080 -8.166 1.00 95.88 250 ARG A CA 1
ATOM 1970 C C . ARG A 1 250 ? 15.553 -6.781 -9.464 1.00 95.88 250 ARG A C 1
ATOM 1972 O O . ARG A 1 250 ? 14.455 -7.273 -9.675 1.00 95.88 250 ARG A O 1
ATOM 1979 N N . GLU A 1 251 ? 16.196 -6.089 -10.393 1.00 97.25 251 GLU A N 1
ATOM 1980 C CA . GLU A 1 251 ? 15.685 -5.849 -11.736 1.00 97.25 251 GLU A CA 1
ATOM 1981 C C . GLU A 1 251 ? 15.358 -7.139 -12.494 1.00 97.25 251 GLU A C 1
ATOM 1983 O O . GLU A 1 251 ? 14.372 -7.190 -13.226 1.00 97.25 251 GLU A O 1
ATOM 1988 N N . ALA A 1 252 ? 16.169 -8.188 -12.337 1.00 95.56 252 ALA A N 1
ATOM 1989 C CA . ALA A 1 252 ? 15.894 -9.477 -12.960 1.00 95.56 252 ALA A CA 1
ATOM 1990 C C . ALA A 1 252 ? 14.696 -10.169 -12.291 1.00 95.56 252 ALA A C 1
ATOM 1992 O O . ALA A 1 252 ? 13.758 -10.564 -12.984 1.00 95.56 252 ALA A O 1
ATOM 1993 N N . LEU A 1 253 ? 14.701 -10.265 -10.958 1.00 96.75 253 LEU A N 1
ATOM 1994 C CA . LEU A 1 253 ? 13.653 -10.932 -10.177 1.00 96.75 253 LEU A CA 1
ATOM 1995 C C . LEU A 1 253 ? 12.294 -10.219 -10.264 1.00 96.75 253 LEU A C 1
ATOM 1997 O O . LEU A 1 253 ? 11.257 -10.874 -10.267 1.00 96.75 253 LEU A O 1
ATOM 2001 N N . CYS A 1 254 ? 12.304 -8.893 -10.382 1.00 97.50 254 CYS A N 1
ATOM 2002 C CA . CYS A 1 254 ? 11.127 -8.030 -10.473 1.00 97.50 254 CYS A CA 1
ATOM 2003 C C . CYS A 1 254 ? 10.694 -7.739 -11.921 1.00 97.50 254 CYS A C 1
ATOM 2005 O O . CYS A 1 254 ? 9.982 -6.762 -12.167 1.00 97.50 254 CYS A O 1
ATOM 2007 N N . THR A 1 255 ? 11.139 -8.548 -12.889 1.00 98.06 255 THR A N 1
ATOM 2008 C CA . THR A 1 255 ? 10.703 -8.435 -14.288 1.00 98.06 255 THR A CA 1
ATOM 2009 C C . THR A 1 255 ? 9.208 -8.721 -14.397 1.00 98.06 255 THR A C 1
ATOM 2011 O O . THR A 1 255 ? 8.722 -9.740 -13.909 1.00 98.06 255 THR A O 1
ATOM 2014 N N . LEU A 1 256 ? 8.484 -7.840 -15.083 1.00 98.31 256 LEU A N 1
ATOM 2015 C CA . LEU A 1 256 ? 7.073 -8.023 -15.414 1.00 98.31 256 LEU A CA 1
ATOM 2016 C C . LEU A 1 256 ? 6.941 -8.401 -16.884 1.00 98.31 256 LEU A C 1
ATOM 2018 O O . LEU A 1 256 ? 7.650 -7.854 -17.725 1.00 98.31 256 LEU A O 1
ATOM 2022 N N . GLY A 1 257 ? 6.021 -9.301 -17.213 1.00 97.50 257 GLY A N 1
ATOM 2023 C CA . GLY A 1 257 ? 5.778 -9.687 -18.598 1.00 97.50 257 GLY A CA 1
ATOM 2024 C C . GLY A 1 257 ? 4.486 -10.469 -18.777 1.00 97.50 257 GLY A C 1
ATOM 2025 O O . GLY A 1 257 ? 3.944 -11.027 -17.826 1.00 97.50 257 GLY A O 1
ATOM 2026 N N . ASN A 1 258 ? 4.007 -10.508 -20.015 1.00 97.31 258 ASN A N 1
ATOM 2027 C CA . ASN A 1 258 ? 2.743 -11.149 -20.401 1.00 97.31 258 ASN A CA 1
ATOM 2028 C C . ASN A 1 258 ? 2.919 -12.245 -21.470 1.00 97.31 258 ASN A C 1
ATOM 2030 O O . ASN A 1 258 ? 1.942 -12.721 -22.040 1.00 97.31 258 ASN A O 1
ATOM 2034 N N . GLY A 1 259 ? 4.163 -12.624 -21.775 1.00 95.00 259 GLY A N 1
ATOM 2035 C CA . GLY A 1 259 ? 4.503 -13.576 -22.836 1.00 95.00 259 GLY A CA 1
ATOM 2036 C C . GLY A 1 259 ? 4.648 -12.953 -24.229 1.00 95.00 259 GLY A C 1
ATOM 2037 O O . GLY A 1 259 ? 5.318 -13.547 -25.070 1.00 95.00 259 GLY A O 1
ATOM 2038 N N . TYR A 1 260 ? 4.103 -11.755 -24.467 1.00 97.56 260 TYR A N 1
ATOM 2039 C CA . TYR A 1 260 ? 4.372 -10.966 -25.673 1.00 97.56 260 TYR A CA 1
ATOM 2040 C C . TYR A 1 260 ? 5.561 -10.028 -25.465 1.00 97.56 260 TYR A C 1
ATOM 2042 O O . TYR A 1 260 ? 6.514 -10.073 -26.240 1.00 97.56 260 TYR A O 1
ATOM 2050 N N . PHE A 1 261 ? 5.547 -9.234 -24.393 1.00 97.81 261 PHE A N 1
ATOM 2051 C CA . PHE A 1 261 ? 6.701 -8.446 -23.975 1.00 97.81 261 PHE A CA 1
ATOM 2052 C C . PHE A 1 261 ? 6.966 -8.555 -22.477 1.00 97.81 261 PHE A C 1
ATOM 2054 O O . PHE A 1 261 ? 6.108 -8.968 -21.690 1.00 97.81 261 PHE A O 1
ATOM 2061 N N . ALA A 1 262 ? 8.189 -8.207 -22.100 1.00 97.88 262 ALA A N 1
ATOM 2062 C CA . ALA A 1 262 ? 8.633 -8.136 -20.724 1.00 97.88 262 ALA A CA 1
ATOM 2063 C C . ALA A 1 262 ? 9.493 -6.893 -20.506 1.00 97.88 262 ALA A C 1
ATOM 2065 O O . ALA A 1 262 ? 10.277 -6.513 -21.373 1.00 97.88 262 ALA A O 1
ATOM 2066 N N . THR A 1 263 ? 9.378 -6.299 -19.325 1.00 97.94 263 THR A N 1
ATOM 2067 C CA . THR A 1 263 ? 10.176 -5.157 -18.888 1.00 97.94 263 THR A CA 1
ATOM 2068 C C . THR A 1 263 ? 10.799 -5.479 -17.536 1.00 97.94 263 THR A C 1
ATOM 2070 O O . THR A 1 263 ? 10.113 -5.910 -16.605 1.00 97.94 263 THR A O 1
ATOM 2073 N N . ARG A 1 264 ? 12.117 -5.287 -17.433 1.00 98.06 264 ARG A N 1
ATOM 2074 C CA . ARG A 1 264 ? 12.891 -5.512 -16.208 1.00 98.06 264 ARG A CA 1
ATOM 2075 C C . ARG A 1 264 ? 12.392 -4.637 -15.061 1.00 98.06 264 ARG A C 1
ATOM 2077 O O . ARG A 1 264 ? 11.852 -3.552 -15.258 1.00 98.06 264 ARG A O 1
ATOM 2084 N N . GLY A 1 265 ? 12.665 -5.093 -13.846 1.00 97.25 265 GLY A N 1
ATOM 2085 C CA . GLY A 1 265 ? 12.332 -4.459 -12.575 1.00 97.25 265 GLY A CA 1
ATOM 2086 C C . GLY A 1 265 ? 13.015 -3.111 -12.278 1.00 97.25 265 GLY A C 1
ATOM 2087 O O . GLY A 1 265 ? 12.944 -2.671 -11.136 1.00 97.25 265 GLY A O 1
ATOM 2088 N N . ALA A 1 266 ? 13.626 -2.446 -13.264 1.00 96.75 266 ALA A N 1
ATOM 2089 C CA . ALA A 1 266 ? 14.382 -1.198 -13.099 1.00 96.75 266 ALA A CA 1
ATOM 2090 C C . ALA A 1 266 ? 13.495 -0.027 -12.665 1.00 96.75 266 ALA A C 1
ATOM 2092 O O . ALA A 1 266 ? 12.311 0.021 -13.016 1.00 96.75 266 ALA A O 1
ATOM 2093 N N . ALA A 1 267 ? 14.051 0.901 -11.889 1.00 96.62 267 ALA A N 1
ATOM 2094 C CA . ALA A 1 267 ? 13.333 2.076 -11.408 1.00 96.62 267 ALA A CA 1
ATOM 2095 C C . ALA A 1 267 ? 12.982 3.035 -12.569 1.00 96.62 267 ALA A C 1
ATOM 2097 O O . ALA A 1 267 ? 13.786 3.163 -13.495 1.00 96.62 267 ALA A O 1
ATOM 2098 N N . PRO A 1 268 ? 11.823 3.721 -12.555 1.00 97.25 268 PRO A N 1
ATOM 2099 C CA . PRO A 1 268 ? 11.437 4.658 -13.618 1.00 97.25 268 PRO A CA 1
ATOM 2100 C C . PRO A 1 268 ? 12.448 5.781 -13.890 1.00 97.25 268 PRO A C 1
ATOM 2102 O O . PRO A 1 268 ? 12.598 6.212 -15.028 1.00 97.25 268 PRO A O 1
ATOM 2105 N N . GLU A 1 269 ? 13.160 6.245 -12.871 1.00 95.75 269 GLU A N 1
ATOM 2106 C CA . GLU A 1 269 ? 14.182 7.288 -12.967 1.00 95.75 269 GLU A CA 1
ATOM 2107 C C . GLU A 1 269 ? 15.567 6.760 -13.368 1.00 95.75 269 GLU A C 1
ATOM 2109 O O . GLU A 1 269 ? 16.440 7.563 -13.700 1.00 95.75 269 GLU A O 1
ATOM 2114 N N . SER A 1 270 ? 15.771 5.437 -13.345 1.00 94.81 270 SER A N 1
ATOM 2115 C CA . SER A 1 270 ? 17.071 4.822 -13.631 1.00 94.81 270 SER A CA 1
ATOM 2116 C C . SER A 1 270 ? 17.432 4.886 -15.114 1.00 94.81 270 SER A C 1
ATOM 2118 O O . SER A 1 270 ? 16.581 4.834 -16.009 1.00 94.81 270 SER A O 1
ATOM 2120 N N . VAL A 1 271 ? 18.732 4.971 -15.374 1.00 92.44 271 VAL A N 1
ATOM 2121 C CA . VAL A 1 271 ? 19.327 4.900 -16.710 1.00 92.44 271 VAL A CA 1
ATOM 2122 C C . VAL A 1 271 ? 20.291 3.721 -16.764 1.00 92.44 271 VAL A C 1
ATOM 2124 O O . VAL A 1 271 ? 20.722 3.231 -15.730 1.00 92.44 271 VAL A O 1
ATOM 2127 N N . ALA A 1 272 ? 20.619 3.237 -17.963 1.00 92.44 272 ALA A N 1
ATOM 2128 C CA . ALA A 1 272 ? 21.599 2.163 -18.089 1.00 92.44 272 ALA A CA 1
ATOM 2129 C C . ALA A 1 272 ? 22.998 2.656 -17.683 1.00 92.44 272 ALA A C 1
ATOM 2131 O O . ALA A 1 272 ? 23.546 3.556 -18.324 1.00 92.44 272 ALA A O 1
ATOM 2132 N N . ASP A 1 273 ? 23.571 2.050 -16.646 1.00 91.75 273 ASP A N 1
ATOM 2133 C CA . ASP A 1 273 ? 24.885 2.382 -16.097 1.00 91.75 273 ASP A CA 1
ATOM 2134 C C . ASP A 1 273 ? 25.565 1.139 -15.472 1.00 91.75 273 ASP A C 1
ATOM 2136 O O . ASP A 1 273 ? 25.402 0.018 -15.961 1.00 91.75 273 ASP A O 1
ATOM 2140 N N . ALA A 1 274 ? 26.421 1.327 -14.461 1.00 89.06 274 ALA A N 1
ATOM 2141 C CA . ALA A 1 274 ? 27.104 0.228 -13.778 1.00 89.06 274 ALA A CA 1
ATOM 2142 C C . ALA A 1 274 ? 26.210 -0.529 -12.775 1.00 89.06 274 ALA A C 1
ATOM 2144 O O . ALA A 1 274 ? 26.524 -1.672 -12.438 1.00 89.06 274 ALA A O 1
ATOM 2145 N N . VAL A 1 275 ? 25.134 0.105 -12.306 1.00 91.69 275 VAL A N 1
ATOM 2146 C CA . VAL A 1 275 ? 24.199 -0.372 -11.279 1.00 91.69 275 VAL A CA 1
ATOM 2147 C C . VAL A 1 275 ? 22.929 -0.908 -11.936 1.00 91.69 275 VAL A C 1
ATOM 2149 O O . VAL A 1 275 ? 22.484 -2.020 -11.641 1.00 91.69 275 VAL A O 1
ATOM 2152 N N . HIS A 1 276 ? 22.379 -0.128 -12.862 1.00 94.75 276 HIS A N 1
ATOM 2153 C CA . HIS A 1 276 ? 21.073 -0.328 -13.461 1.00 94.75 276 HIS A CA 1
ATOM 2154 C C . HIS A 1 276 ? 21.158 -0.778 -14.916 1.00 94.75 276 HIS A C 1
ATOM 2156 O O . HIS A 1 276 ? 21.956 -0.285 -15.718 1.00 94.75 276 HIS A O 1
ATOM 2162 N N . TYR A 1 277 ? 20.269 -1.696 -15.287 1.00 95.12 277 TYR A N 1
ATOM 2163 C CA . TYR A 1 277 ? 20.088 -2.131 -16.665 1.00 95.12 277 TYR A CA 1
ATOM 2164 C C . TYR A 1 277 ? 18.592 -2.213 -17.001 1.00 95.12 277 TYR A C 1
ATOM 2166 O O . TYR A 1 277 ? 18.010 -3.309 -17.026 1.00 95.12 277 TYR A O 1
ATOM 2174 N N . PRO A 1 278 ? 17.936 -1.067 -17.281 1.00 96.31 278 PRO A N 1
ATOM 2175 C CA . PRO A 1 278 ? 16.575 -1.074 -17.787 1.00 96.31 278 PRO A CA 1
ATOM 2176 C C . PRO A 1 278 ? 16.534 -1.823 -19.119 1.00 96.31 278 PRO A C 1
ATOM 2178 O O . PRO A 1 278 ? 17.335 -1.580 -20.027 1.00 96.31 278 PRO A O 1
ATOM 2181 N N . GLY A 1 279 ? 15.592 -2.756 -19.231 1.00 96.62 279 GLY A N 1
ATOM 2182 C CA . GLY A 1 279 ? 15.443 -3.534 -20.448 1.00 96.62 279 GLY A CA 1
ATOM 2183 C C . GLY A 1 279 ? 14.008 -3.931 -20.724 1.00 96.62 279 GLY A C 1
ATOM 2184 O O . GLY A 1 279 ? 13.316 -4.403 -19.821 1.00 96.62 279 GLY A O 1
ATOM 2185 N N . THR A 1 280 ? 13.601 -3.764 -21.977 1.00 97.75 280 THR A N 1
ATOM 2186 C CA . THR A 1 280 ? 12.295 -4.156 -22.505 1.00 97.75 280 THR A CA 1
ATOM 2187 C C . THR A 1 280 ? 12.516 -5.093 -23.682 1.00 97.75 280 THR A C 1
ATOM 2189 O O . THR A 1 280 ? 13.341 -4.827 -24.546 1.00 97.75 280 THR A O 1
ATOM 2192 N N . TYR A 1 281 ? 11.790 -6.203 -23.735 1.00 97.81 281 TYR A N 1
ATOM 2193 C CA . TYR A 1 281 ? 11.973 -7.232 -24.754 1.00 97.81 281 TYR A CA 1
ATOM 2194 C C . TYR A 1 281 ? 10.622 -7.692 -25.274 1.00 97.81 281 TYR A C 1
ATOM 2196 O O . TYR A 1 281 ? 9.720 -7.937 -24.479 1.00 97.81 281 TYR A O 1
ATOM 2204 N N . VAL A 1 282 ? 10.500 -7.868 -26.588 1.00 97.56 282 VAL A N 1
ATOM 2205 C CA . VAL A 1 282 ? 9.335 -8.497 -27.232 1.00 97.56 282 VAL A CA 1
ATOM 2206 C C . VAL A 1 282 ? 9.739 -9.867 -27.763 1.00 97.56 282 VAL A C 1
ATOM 2208 O O . VAL A 1 282 ? 10.817 -10.031 -28.342 1.00 97.56 282 VAL A O 1
ATOM 2211 N N . ALA A 1 283 ? 8.869 -10.855 -27.578 1.00 96.06 283 ALA A N 1
ATOM 2212 C CA . ALA A 1 283 ? 9.060 -12.210 -28.068 1.00 96.06 283 ALA A CA 1
ATOM 2213 C C . ALA A 1 283 ? 9.316 -12.217 -29.586 1.00 96.06 283 ALA A C 1
ATOM 2215 O O . ALA A 1 283 ? 8.557 -11.646 -30.366 1.00 96.06 283 ALA A O 1
ATOM 2216 N N . GLY A 1 284 ? 10.401 -12.870 -30.009 1.00 95.19 284 GLY A N 1
ATOM 2217 C CA . GLY A 1 284 ? 10.762 -12.987 -31.425 1.00 95.19 284 GLY A CA 1
ATOM 2218 C C . GLY A 1 284 ? 11.492 -11.780 -32.025 1.00 95.19 284 GLY A C 1
ATOM 2219 O O . GLY A 1 284 ? 11.891 -11.848 -33.185 1.00 95.19 284 GLY A O 1
ATOM 2220 N N . CYS A 1 285 ? 11.731 -10.701 -31.270 1.00 96.81 285 CYS A N 1
ATOM 2221 C CA . CYS A 1 285 ? 12.475 -9.543 -31.772 1.00 96.81 285 CYS A CA 1
ATOM 2222 C C . CYS A 1 285 ? 13.996 -9.764 -31.692 1.00 96.81 285 CYS A C 1
ATOM 2224 O O . CYS A 1 285 ? 14.678 -9.234 -30.812 1.00 96.81 285 CYS A O 1
ATOM 2226 N N . TYR A 1 286 ? 14.527 -10.556 -32.624 1.00 97.12 286 TYR A N 1
ATOM 2227 C CA . TYR A 1 286 ? 15.960 -10.823 -32.752 1.00 97.12 286 TYR A CA 1
ATOM 2228 C C . TYR A 1 286 ? 16.614 -9.951 -33.832 1.00 97.12 286 TYR A C 1
ATOM 2230 O O . TYR A 1 286 ? 15.987 -9.562 -34.823 1.00 97.12 286 TYR A O 1
ATOM 2238 N N . ASN A 1 287 ? 17.895 -9.639 -33.644 1.00 96.50 287 ASN A N 1
ATOM 2239 C CA . ASN A 1 287 ? 18.700 -8.911 -34.619 1.00 96.50 287 ASN A CA 1
ATOM 2240 C C . ASN A 1 287 ? 20.151 -9.399 -34.572 1.00 96.50 287 ASN A C 1
ATOM 2242 O O . ASN A 1 287 ? 20.714 -9.583 -33.487 1.00 96.50 287 ASN A O 1
ATOM 2246 N N . ARG A 1 288 ? 20.756 -9.595 -35.745 1.00 94.75 288 ARG A N 1
ATOM 2247 C CA . ARG A 1 288 ? 22.133 -10.078 -35.874 1.00 94.75 288 ARG A CA 1
ATOM 2248 C C . ARG A 1 288 ? 23.078 -8.928 -36.175 1.00 94.75 288 ARG A C 1
ATOM 2250 O O . ARG A 1 288 ? 22.793 -8.112 -37.046 1.00 94.75 288 ARG A O 1
ATOM 2257 N N . LEU A 1 289 ? 24.205 -8.890 -35.471 1.00 92.94 289 LEU A N 1
ATOM 2258 C CA . LEU A 1 289 ? 25.276 -7.925 -35.700 1.00 92.94 289 LEU A CA 1
ATOM 2259 C C . LEU A 1 289 ? 26.624 -8.635 -35.815 1.00 92.94 289 LEU A C 1
ATOM 2261 O O . LEU A 1 289 ? 26.867 -9.631 -35.136 1.00 92.94 289 LEU A O 1
ATOM 2265 N N . SER A 1 290 ? 27.498 -8.086 -36.657 1.00 90.06 290 SER A N 1
ATOM 2266 C CA . SER A 1 290 ? 28.898 -8.498 -36.765 1.00 90.06 290 SER A CA 1
ATOM 2267 C C . SER A 1 290 ? 29.779 -7.528 -35.983 1.00 90.06 290 SER A C 1
ATOM 2269 O O . SER A 1 290 ? 29.570 -6.314 -36.032 1.00 90.06 290 SER A O 1
ATOM 2271 N N . SER A 1 291 ? 30.761 -8.068 -35.268 1.00 89.44 291 SER A N 1
ATOM 2272 C CA . SER A 1 291 ? 31.770 -7.316 -34.513 1.00 89.44 291 SER A CA 1
ATOM 2273 C C . SER A 1 291 ? 33.156 -7.831 -34.871 1.00 89.44 291 SER A C 1
ATOM 2275 O O . SER A 1 291 ? 33.301 -9.009 -35.177 1.00 89.44 291 SER A O 1
ATOM 2277 N N . GLU A 1 292 ? 34.171 -6.978 -34.823 1.00 87.81 292 GLU A N 1
ATOM 2278 C CA . GLU A 1 292 ? 35.561 -7.399 -35.000 1.00 87.81 292 GLU A CA 1
ATOM 2279 C C . GLU A 1 292 ? 36.185 -7.641 -33.622 1.00 87.81 292 GLU A C 1
ATOM 2281 O O . GLU A 1 292 ? 36.252 -6.726 -32.800 1.00 87.81 292 GLU A O 1
ATOM 2286 N N . VAL A 1 293 ? 36.600 -8.878 -33.346 1.00 85.31 293 VAL A N 1
ATOM 2287 C CA . VAL A 1 293 ? 37.227 -9.279 -32.079 1.00 85.31 293 VAL A CA 1
ATOM 2288 C C . VAL A 1 293 ? 38.542 -9.965 -32.411 1.00 85.31 293 VAL A C 1
ATOM 2290 O O . VAL A 1 293 ? 38.553 -10.965 -33.118 1.00 85.31 293 VAL A O 1
ATOM 2293 N N . GLU A 1 294 ? 39.656 -9.404 -31.937 1.00 85.94 294 GLU A N 1
ATOM 2294 C CA . GLU A 1 294 ? 41.011 -9.915 -32.218 1.00 85.94 294 GLU A CA 1
ATOM 2295 C C . GLU A 1 294 ? 41.315 -10.088 -33.726 1.00 85.94 294 GLU A C 1
ATOM 2297 O O . GLU A 1 294 ? 42.114 -10.935 -34.116 1.00 85.94 294 GLU A O 1
ATOM 2302 N N . GLY A 1 295 ? 40.701 -9.257 -34.580 1.00 83.94 295 GLY A N 1
ATOM 2303 C CA . GLY A 1 295 ? 40.863 -9.293 -36.041 1.00 83.94 295 GLY A CA 1
ATOM 2304 C C . GLY A 1 295 ? 39.958 -10.295 -36.768 1.00 83.94 295 GLY A C 1
ATOM 2305 O O . GLY A 1 295 ? 40.002 -10.368 -37.994 1.00 83.94 295 GLY A O 1
ATOM 2306 N N . GLU A 1 296 ? 39.118 -11.036 -36.043 1.00 86.94 296 GLU A N 1
ATOM 2307 C CA . GLU A 1 296 ? 38.135 -11.969 -36.600 1.00 86.94 296 GLU A CA 1
ATOM 2308 C C . GLU A 1 296 ? 36.725 -11.364 -36.562 1.00 86.94 296 GLU A C 1
ATOM 2310 O O . GLU A 1 296 ? 36.320 -10.716 -35.590 1.00 86.94 296 GLU A O 1
ATOM 2315 N N . ALA A 1 297 ? 35.947 -11.592 -37.622 1.00 88.62 297 ALA A N 1
ATOM 2316 C CA . ALA A 1 297 ? 34.548 -11.181 -37.674 1.00 88.62 297 ALA A CA 1
ATOM 2317 C C . ALA A 1 297 ? 33.677 -12.180 -36.897 1.00 88.62 297 ALA A C 1
ATOM 2319 O O . ALA A 1 297 ? 33.496 -13.327 -37.307 1.00 88.62 297 ALA A O 1
ATOM 2320 N N . VAL A 1 298 ? 33.111 -11.730 -35.780 1.00 89.38 298 VAL A N 1
ATOM 2321 C CA . VAL A 1 298 ? 32.203 -12.507 -34.936 1.00 89.38 298 VAL A CA 1
ATOM 2322 C C . VAL A 1 298 ? 30.776 -12.019 -35.155 1.00 89.38 298 VAL A C 1
ATOM 2324 O O . VAL A 1 298 ? 30.425 -10.893 -34.791 1.00 89.38 298 VAL A O 1
ATOM 2327 N N . GLU A 1 299 ? 29.934 -12.882 -35.719 1.00 90.38 299 GLU A N 1
ATOM 2328 C CA . GLU A 1 299 ? 28.491 -12.656 -35.779 1.00 90.38 299 GLU A CA 1
ATOM 2329 C C . GLU A 1 299 ? 27.805 -13.128 -34.498 1.00 90.38 299 GLU A C 1
ATOM 2331 O O . GLU A 1 299 ? 28.077 -14.214 -33.984 1.00 90.38 299 GLU A O 1
ATOM 2336 N N . ASN A 1 300 ? 26.865 -12.325 -34.006 1.00 89.62 300 ASN A N 1
ATOM 2337 C CA . ASN A 1 300 ? 26.069 -12.659 -32.837 1.00 89.62 300 ASN A CA 1
ATOM 2338 C C . ASN A 1 300 ? 24.610 -12.230 -33.031 1.00 89.62 300 ASN A C 1
ATOM 2340 O O . ASN A 1 300 ? 24.319 -11.097 -33.422 1.00 89.62 300 ASN A O 1
ATOM 2344 N N . GLU A 1 301 ? 23.690 -13.149 -32.751 1.00 92.25 301 GLU A N 1
ATOM 2345 C CA . GLU A 1 301 ? 22.249 -12.916 -32.809 1.00 92.25 301 GLU A CA 1
ATOM 2346 C C . GLU A 1 301 ? 21.709 -12.709 -31.394 1.00 92.25 301 GLU A C 1
ATOM 2348 O O . GLU A 1 301 ? 21.838 -13.572 -30.526 1.00 92.25 301 GLU A O 1
ATOM 2353 N N . CYS A 1 302 ? 21.117 -11.541 -31.155 1.00 92.12 302 CYS A N 1
ATOM 2354 C CA . CYS A 1 302 ? 20.619 -11.140 -29.843 1.00 92.12 302 CYS A CA 1
ATOM 2355 C C . CYS A 1 302 ? 19.111 -10.929 -29.869 1.00 92.12 302 CYS A C 1
ATOM 2357 O O . CYS A 1 302 ? 18.573 -10.390 -30.837 1.00 92.12 302 CYS A O 1
ATOM 2359 N N . LEU A 1 303 ? 18.452 -11.249 -28.753 1.00 94.69 303 LEU A N 1
ATOM 2360 C CA . LEU A 1 303 ? 17.151 -10.666 -28.436 1.00 94.69 303 LEU A CA 1
ATOM 2361 C C . LEU A 1 303 ? 17.361 -9.174 -28.151 1.00 94.69 303 LEU A C 1
ATOM 2363 O O . LEU A 1 303 ? 18.170 -8.819 -27.291 1.00 94.69 303 LEU A O 1
ATOM 2367 N N . VAL A 1 304 ? 16.687 -8.305 -28.897 1.00 96.81 304 VAL A N 1
ATOM 2368 C CA . VAL A 1 304 ? 16.943 -6.861 -28.870 1.00 96.81 304 VAL A CA 1
ATOM 2369 C C . VAL A 1 304 ? 16.319 -6.224 -27.633 1.00 96.81 304 VAL A C 1
ATOM 2371 O O . VAL A 1 304 ? 15.135 -6.426 -27.367 1.00 96.81 304 VAL A O 1
ATOM 2374 N N . ASN A 1 305 ? 17.104 -5.423 -26.911 1.00 97.12 305 ASN A N 1
ATOM 2375 C CA . ASN A 1 305 ? 16.586 -4.495 -25.916 1.00 97.12 305 ASN A CA 1
ATOM 2376 C C . ASN A 1 305 ? 15.870 -3.345 -26.641 1.00 97.12 305 ASN A C 1
ATOM 2378 O O . ASN A 1 305 ? 16.498 -2.566 -27.360 1.00 97.12 305 ASN A O 1
ATOM 2382 N N . LEU A 1 306 ? 14.552 -3.299 -26.505 1.00 97.38 306 LEU A N 1
ATOM 2383 C CA . LEU A 1 306 ? 13.658 -2.316 -27.105 1.00 97.38 306 LEU A CA 1
ATOM 2384 C C . LEU A 1 306 ? 13.642 -1.007 -26.313 1.00 97.38 306 LEU A C 1
ATOM 2386 O O . LEU A 1 306 ? 14.118 -0.993 -25.172 1.00 97.38 306 LEU A O 1
ATOM 2390 N N . PRO A 1 307 ? 13.118 0.088 -26.900 1.00 97.69 307 PRO A N 1
ATOM 2391 C CA . PRO A 1 307 ? 13.063 1.364 -26.211 1.00 97.69 307 PRO A CA 1
ATOM 2392 C C . PRO A 1 307 ? 12.472 1.257 -24.798 1.00 97.69 307 PRO A C 1
ATOM 2394 O O . PRO A 1 307 ? 11.605 0.438 -24.484 1.00 97.69 307 PRO A O 1
ATOM 2397 N N . ASN A 1 308 ? 13.027 2.053 -23.891 1.00 97.25 308 ASN A N 1
ATOM 2398 C CA . ASN A 1 308 ? 12.574 2.058 -22.513 1.00 97.25 308 ASN A CA 1
ATOM 2399 C C . ASN A 1 308 ? 11.367 2.994 -22.385 1.00 97.25 308 ASN A C 1
ATOM 2401 O O . ASN A 1 308 ? 11.512 4.208 -22.532 1.00 97.25 308 ASN A O 1
ATOM 2405 N N . TRP A 1 309 ? 10.201 2.427 -22.073 1.00 97.00 309 TRP A N 1
ATOM 2406 C CA . TRP A 1 309 ? 8.949 3.162 -21.866 1.00 97.00 309 TRP A CA 1
ATOM 2407 C C . TRP A 1 309 ? 8.763 3.678 -20.431 1.00 97.00 309 TRP A C 1
ATOM 2409 O O . TRP A 1 309 ? 7.899 4.516 -20.180 1.00 97.00 309 TRP A O 1
ATOM 2419 N N . LEU A 1 310 ? 9.558 3.176 -19.479 1.00 96.88 310 LEU A N 1
ATOM 2420 C CA . LEU A 1 310 ? 9.486 3.543 -18.065 1.00 96.88 310 LEU A CA 1
ATOM 2421 C C . LEU A 1 310 ? 9.929 4.964 -17.681 1.00 96.88 310 LEU A C 1
ATOM 2423 O O . LEU A 1 310 ? 9.488 5.369 -16.606 1.00 96.88 310 LEU A O 1
ATOM 2427 N N . PRO A 1 311 ? 10.782 5.701 -18.433 1.00 97.12 311 PRO A N 1
ATOM 2428 C CA . PRO A 1 311 ? 11.358 6.954 -17.965 1.00 97.12 311 PRO A CA 1
ATOM 2429 C C . PRO A 1 311 ? 10.320 7.935 -17.420 1.00 97.12 311 PRO A C 1
ATOM 2431 O O . PRO A 1 311 ? 9.621 8.624 -18.166 1.00 97.12 311 PRO A O 1
ATOM 2434 N N . VAL A 1 312 ? 10.264 8.021 -16.093 1.00 96.38 312 VAL A N 1
ATOM 2435 C CA . VAL A 1 312 ? 9.507 9.003 -15.323 1.00 96.38 312 VAL A CA 1
ATOM 2436 C C . VAL A 1 312 ? 10.416 9.454 -14.194 1.00 96.38 312 VAL A C 1
ATOM 2438 O O . VAL A 1 312 ? 10.858 8.660 -13.376 1.00 96.38 312 VAL A O 1
ATOM 2441 N N . SER A 1 313 ? 10.729 10.743 -14.167 1.00 95.69 313 SER A N 1
ATOM 2442 C CA . SER A 1 313 ? 11.597 11.336 -13.153 1.00 95.69 313 SER A CA 1
ATOM 2443 C C . SER A 1 313 ? 11.001 12.652 -12.682 1.00 95.69 313 SER A C 1
ATOM 2445 O O . SER A 1 313 ? 10.220 13.294 -13.392 1.00 95.69 313 SER A O 1
ATOM 2447 N N . LEU A 1 314 ? 11.363 13.061 -11.474 1.00 95.69 314 LEU A N 1
ATOM 2448 C CA . LEU A 1 314 ? 10.834 14.258 -10.841 1.00 95.69 314 LEU A CA 1
ATOM 2449 C C . LEU A 1 314 ? 11.947 15.113 -10.251 1.00 95.69 314 LEU A C 1
ATOM 2451 O O . LEU A 1 314 ? 13.017 14.614 -9.913 1.00 95.69 314 LEU A O 1
ATOM 2455 N N . ARG A 1 315 ? 11.686 16.411 -10.118 1.00 95.25 315 ARG A N 1
ATOM 2456 C CA . ARG A 1 315 ? 12.523 17.342 -9.354 1.00 95.25 315 ARG A CA 1
ATOM 2457 C C . ARG A 1 315 ? 11.667 18.381 -8.650 1.00 95.25 315 ARG A C 1
ATOM 2459 O O . ARG A 1 315 ? 10.613 18.782 -9.153 1.00 95.25 315 ARG A O 1
ATOM 2466 N N . LEU A 1 316 ? 12.141 18.848 -7.499 1.00 93.75 316 LEU A N 1
ATOM 2467 C CA . LEU A 1 316 ? 11.436 19.850 -6.702 1.00 93.75 316 LEU A CA 1
ATOM 2468 C C . LEU A 1 316 ? 11.930 21.251 -7.096 1.00 93.75 316 LEU A C 1
ATOM 2470 O O . LEU A 1 316 ? 13.081 21.621 -6.829 1.00 93.75 316 LEU A O 1
ATOM 2474 N N . GLY A 1 317 ? 11.073 22.031 -7.756 1.00 89.75 317 GLY A N 1
ATOM 2475 C CA . GLY A 1 317 ? 11.397 23.339 -8.323 1.00 89.75 317 GLY A CA 1
ATOM 2476 C C . GLY A 1 317 ? 12.612 23.306 -9.249 1.00 89.75 317 GLY A C 1
ATOM 2477 O O . GLY A 1 317 ? 12.634 22.579 -10.240 1.00 89.75 317 GLY A O 1
ATOM 2478 N N . SER A 1 318 ? 13.628 24.105 -8.925 1.00 87.69 318 SER A N 1
ATOM 2479 C CA . SER A 1 318 ? 14.899 24.177 -9.656 1.00 87.69 318 SER A CA 1
ATOM 2480 C C . SER A 1 318 ? 15.982 23.231 -9.119 1.00 87.69 318 SER A C 1
ATOM 2482 O O . SER A 1 318 ? 17.153 23.442 -9.417 1.00 87.69 318 SER A O 1
ATOM 2484 N N . GLY A 1 319 ? 15.620 22.255 -8.279 1.00 89.38 319 GLY A N 1
ATOM 2485 C CA . GLY A 1 319 ? 16.569 21.277 -7.742 1.00 89.38 319 GLY A CA 1
ATOM 2486 C C . GLY A 1 319 ? 17.034 20.255 -8.782 1.00 89.38 319 GLY A C 1
ATOM 2487 O O . GLY A 1 319 ? 16.621 20.293 -9.947 1.00 89.38 319 GLY A O 1
ATOM 2488 N N . ASP A 1 320 ? 17.863 19.321 -8.329 1.00 93.19 320 ASP A N 1
ATOM 2489 C CA . ASP A 1 320 ? 18.312 18.190 -9.137 1.00 93.19 320 ASP A CA 1
ATOM 2490 C C . ASP A 1 320 ? 17.181 17.183 -9.384 1.00 93.19 320 ASP A C 1
ATOM 2492 O O . ASP A 1 320 ? 16.185 17.133 -8.654 1.00 93.19 320 ASP A O 1
ATOM 2496 N N . TRP A 1 321 ? 17.333 16.393 -10.449 1.00 95.75 321 TRP A N 1
ATOM 2497 C CA . TRP A 1 321 ? 16.482 15.226 -10.677 1.00 95.75 321 TRP A CA 1
ATOM 2498 C C . TRP A 1 321 ? 16.657 14.235 -9.533 1.00 95.75 321 TRP A C 1
ATOM 2500 O O . TRP A 1 321 ? 17.771 14.048 -9.046 1.00 95.75 321 TRP A O 1
ATOM 2510 N N . PHE A 1 322 ? 15.548 13.632 -9.112 1.00 96.06 322 PHE A N 1
ATOM 2511 C CA . PHE A 1 322 ? 15.555 12.610 -8.082 1.00 96.06 322 PHE A CA 1
ATOM 2512 C C . PHE A 1 322 ? 16.498 11.475 -8.480 1.00 96.06 322 PHE A C 1
ATOM 2514 O O . PHE A 1 322 ? 16.382 10.913 -9.569 1.00 96.06 322 PHE A O 1
ATOM 2521 N N . ASP A 1 323 ? 17.421 11.191 -7.573 1.00 94.81 323 ASP A N 1
ATOM 2522 C CA . ASP A 1 323 ? 18.432 10.152 -7.661 1.00 94.81 323 ASP A CA 1
ATOM 2523 C C . ASP A 1 323 ? 18.587 9.592 -6.235 1.00 94.81 323 ASP A C 1
ATOM 2525 O O . ASP A 1 323 ? 18.927 10.366 -5.328 1.00 94.81 323 ASP A O 1
ATOM 2529 N N . PRO A 1 324 ? 18.287 8.300 -6.000 1.00 93.69 324 PRO A N 1
ATOM 2530 C CA . PRO A 1 324 ? 18.347 7.697 -4.671 1.00 93.69 324 PRO A CA 1
ATOM 2531 C C . PRO A 1 324 ? 19.749 7.749 -4.046 1.00 93.69 324 PRO A C 1
ATOM 2533 O O . PRO A 1 324 ? 19.851 7.736 -2.821 1.00 93.69 324 PRO A O 1
ATOM 2536 N N . GLU A 1 325 ? 20.816 7.869 -4.843 1.00 93.00 325 GLU A N 1
ATOM 2537 C CA . GLU A 1 325 ? 22.195 7.992 -4.345 1.00 93.00 325 GLU A CA 1
ATOM 2538 C C . GLU A 1 325 ? 22.539 9.407 -3.854 1.00 93.00 325 GLU A C 1
ATOM 2540 O O . GLU A 1 325 ? 23.541 9.605 -3.164 1.00 93.00 325 GLU A O 1
ATOM 2545 N N . ARG A 1 326 ? 21.720 10.412 -4.193 1.00 93.81 326 ARG A N 1
ATOM 2546 C CA . ARG A 1 326 ? 21.988 11.835 -3.899 1.00 93.81 326 ARG A CA 1
ATOM 2547 C C . ARG A 1 326 ? 21.088 12.431 -2.823 1.00 93.81 326 ARG A C 1
ATOM 2549 O O . ARG A 1 326 ? 21.140 13.638 -2.580 1.00 93.81 326 ARG A O 1
ATOM 2556 N N . VAL A 1 327 ? 20.246 11.617 -2.199 1.00 95.62 327 VAL A N 1
ATOM 2557 C CA . VAL A 1 327 ? 19.283 12.050 -1.183 1.00 95.62 327 VAL A CA 1
ATOM 2558 C C . VAL A 1 327 ? 19.431 11.230 0.088 1.00 95.62 327 VAL A C 1
ATOM 2560 O O . VAL A 1 327 ? 19.949 10.116 0.080 1.00 95.62 327 VAL A O 1
ATOM 2563 N N . GLU A 1 328 ? 18.937 11.766 1.199 1.00 96.19 328 GLU A N 1
ATOM 2564 C CA . GLU A 1 328 ? 18.838 11.002 2.438 1.00 96.19 328 GLU A CA 1
ATOM 2565 C C . GLU A 1 328 ? 17.585 10.119 2.381 1.00 96.19 328 GLU A C 1
ATOM 2567 O O . GLU A 1 328 ? 16.464 10.616 2.503 1.00 96.19 328 GLU A O 1
ATOM 2572 N N . LEU A 1 329 ? 17.764 8.814 2.159 1.00 94.38 329 LEU A N 1
ATOM 2573 C CA . LEU A 1 329 ? 16.678 7.832 2.147 1.00 94.38 329 LEU A CA 1
ATOM 2574 C C . LEU A 1 329 ? 16.280 7.439 3.579 1.00 94.38 329 LEU A C 1
ATOM 2576 O O . LEU A 1 329 ? 17.083 6.892 4.330 1.00 94.38 329 LEU A O 1
ATOM 2580 N N . HIS A 1 330 ? 15.012 7.656 3.928 1.00 88.25 330 HIS A N 1
ATOM 2581 C CA . HIS A 1 330 ? 14.398 7.212 5.190 1.00 88.25 330 HIS A CA 1
ATOM 2582 C C . HIS A 1 330 ? 13.693 5.868 5.047 1.00 88.25 330 HIS A C 1
ATOM 2584 O O . HIS A 1 330 ? 13.630 5.082 5.987 1.00 88.25 330 HIS A O 1
ATOM 2590 N N . GLU A 1 331 ? 13.120 5.627 3.871 1.00 89.69 331 GLU A N 1
ATOM 2591 C CA . GLU A 1 331 ? 12.380 4.415 3.544 1.00 89.69 331 GLU A CA 1
ATOM 2592 C C . GLU A 1 331 ? 12.632 4.079 2.076 1.00 89.69 331 GLU A C 1
ATOM 2594 O O . GLU A 1 331 ? 12.554 4.955 1.213 1.00 89.69 331 GLU A O 1
ATOM 2599 N N . TYR A 1 332 ? 12.919 2.812 1.798 1.00 92.06 332 TYR A N 1
ATOM 2600 C CA . TYR A 1 332 ? 12.944 2.261 0.452 1.00 92.06 332 TYR A CA 1
ATOM 2601 C C . TYR A 1 332 ? 12.435 0.832 0.532 1.00 92.06 332 TYR A C 1
ATOM 2603 O O . TYR A 1 332 ? 13.023 0.007 1.231 1.00 92.06 332 TYR A O 1
ATOM 2611 N N . ARG A 1 333 ? 11.348 0.540 -0.172 1.00 91.19 333 ARG A N 1
ATOM 2612 C CA . ARG A 1 333 ? 10.772 -0.799 -0.219 1.00 91.19 333 ARG A CA 1
ATOM 2613 C C . ARG A 1 333 ? 10.226 -1.087 -1.604 1.00 91.19 333 ARG A C 1
ATOM 2615 O O . ARG A 1 333 ? 9.361 -0.361 -2.088 1.00 91.19 333 ARG A O 1
ATOM 2622 N N . GLN A 1 334 ? 10.709 -2.150 -2.231 1.00 93.88 334 GLN A N 1
ATOM 2623 C CA . GLN A 1 334 ? 10.225 -2.646 -3.516 1.00 93.88 334 GLN A CA 1
ATOM 2624 C C . GLN A 1 334 ? 9.496 -3.973 -3.296 1.00 93.88 334 GLN A C 1
ATOM 2626 O O . GLN A 1 334 ? 10.029 -4.862 -2.641 1.00 93.88 334 GLN A O 1
ATOM 2631 N N . GLU A 1 335 ? 8.291 -4.122 -3.839 1.00 94.19 335 GLU A N 1
ATOM 2632 C CA . GLU A 1 335 ? 7.472 -5.327 -3.678 1.00 94.19 335 GLU A CA 1
ATOM 2633 C C . GLU A 1 335 ? 6.911 -5.790 -5.021 1.00 94.19 335 GLU A C 1
ATOM 2635 O O . GLU A 1 335 ? 6.192 -5.041 -5.684 1.00 94.19 335 GLU A O 1
ATOM 2640 N N . LEU A 1 336 ? 7.187 -7.039 -5.393 1.00 95.19 336 LEU A N 1
ATOM 2641 C CA . LEU A 1 336 ? 6.522 -7.733 -6.491 1.00 95.19 336 LEU A CA 1
ATOM 2642 C C . LEU A 1 336 ? 5.381 -8.587 -5.933 1.00 95.19 336 LEU A C 1
ATOM 2644 O O . LEU A 1 336 ? 5.626 -9.573 -5.237 1.00 95.19 336 LEU A O 1
ATOM 2648 N N . ASP A 1 337 ? 4.142 -8.239 -6.273 1.00 91.06 337 ASP A N 1
ATOM 2649 C CA . ASP A 1 337 ? 2.961 -9.073 -6.049 1.00 91.06 337 ASP A CA 1
ATOM 2650 C C . ASP A 1 337 ? 2.871 -10.122 -7.169 1.00 91.06 337 ASP A C 1
ATOM 2652 O O . ASP A 1 337 ? 2.394 -9.858 -8.275 1.00 91.06 337 ASP A O 1
ATOM 2656 N N . LEU A 1 338 ? 3.335 -11.333 -6.867 1.00 89.69 338 LEU A N 1
ATOM 2657 C CA . LEU A 1 338 ? 3.352 -12.495 -7.755 1.00 89.69 338 LEU A CA 1
ATOM 2658 C C . LEU A 1 338 ? 1.944 -12.964 -8.144 1.00 89.69 338 LEU A C 1
ATOM 2660 O O . LEU A 1 338 ? 1.782 -13.634 -9.161 1.00 89.69 338 LEU A O 1
ATOM 2664 N N . ARG A 1 339 ? 0.919 -12.648 -7.343 1.00 87.12 339 ARG A N 1
ATOM 2665 C CA . ARG A 1 339 ? -0.464 -13.047 -7.629 1.00 87.12 339 ARG A CA 1
ATOM 2666 C C . ARG A 1 339 ? -1.094 -12.125 -8.667 1.00 87.12 339 ARG A C 1
ATOM 2668 O O . ARG A 1 339 ? -1.900 -12.582 -9.474 1.00 87.12 339 ARG A O 1
ATOM 2675 N N . ARG A 1 340 ? -0.774 -10.831 -8.610 1.00 87.44 340 ARG A N 1
ATOM 2676 C CA . ARG A 1 340 ? -1.334 -9.803 -9.500 1.00 87.44 340 ARG A CA 1
ATOM 2677 C C . ARG A 1 340 ? -0.440 -9.463 -10.687 1.00 87.44 340 ARG A C 1
ATOM 2679 O O . ARG A 1 340 ? -0.946 -8.899 -11.650 1.00 87.44 340 ARG A O 1
ATOM 2686 N N . GLY A 1 341 ? 0.851 -9.788 -10.625 1.00 93.00 341 GLY A N 1
ATOM 2687 C CA . GLY A 1 341 ? 1.831 -9.315 -11.603 1.00 93.00 341 GLY A CA 1
ATOM 2688 C C . GLY A 1 341 ? 2.037 -7.800 -11.518 1.00 93.00 341 GLY A C 1
ATOM 2689 O O . GLY A 1 341 ? 2.175 -7.136 -12.543 1.00 93.00 341 GLY A O 1
ATOM 2690 N N . GLU A 1 342 ? 2.005 -7.248 -10.302 1.00 95.81 342 GLU A N 1
ATOM 2691 C CA . GLU A 1 342 ? 2.186 -5.817 -10.040 1.00 95.81 342 GLU A CA 1
ATOM 2692 C C . GLU A 1 342 ? 3.495 -5.604 -9.279 1.00 95.81 342 GLU A C 1
ATOM 2694 O O . GLU A 1 342 ? 3.731 -6.241 -8.252 1.00 95.81 342 GLU A O 1
ATOM 2699 N N . LEU A 1 343 ? 4.342 -4.701 -9.772 1.00 97.56 343 LEU A N 1
ATOM 2700 C CA . LEU A 1 343 ? 5.526 -4.249 -9.047 1.00 97.56 343 LEU A CA 1
ATOM 2701 C C . LEU A 1 343 ? 5.237 -2.888 -8.434 1.00 97.56 343 LEU A C 1
ATOM 2703 O O . LEU A 1 343 ? 4.823 -1.973 -9.145 1.00 97.56 343 LEU A O 1
ATOM 2707 N N . SER A 1 344 ? 5.504 -2.744 -7.142 1.00 96.31 344 SER A N 1
ATOM 2708 C CA . SER A 1 344 ? 5.348 -1.492 -6.411 1.00 96.31 344 SER A CA 1
ATOM 2709 C C . SER A 1 344 ? 6.639 -1.064 -5.728 1.00 96.31 344 SER A C 1
ATOM 2711 O O . SER A 1 344 ? 7.498 -1.892 -5.413 1.00 96.31 344 SER A O 1
ATOM 2713 N N . ARG A 1 345 ? 6.787 0.243 -5.515 1.00 95.44 345 ARG A N 1
ATOM 2714 C CA . ARG A 1 345 ? 7.941 0.831 -4.837 1.00 95.44 345 ARG A CA 1
ATOM 2715 C C . ARG A 1 345 ? 7.504 1.984 -3.944 1.00 95.44 345 ARG A C 1
ATOM 2717 O O . ARG A 1 345 ? 6.760 2.857 -4.375 1.00 95.44 345 ARG A O 1
ATOM 2724 N N . HIS A 1 346 ? 7.963 1.974 -2.702 1.00 93.50 346 HIS A N 1
ATOM 2725 C CA . HIS A 1 346 ? 7.688 2.990 -1.694 1.00 93.50 346 HIS A CA 1
ATOM 2726 C C . HIS A 1 346 ? 9.008 3.623 -1.282 1.00 93.50 346 HIS A C 1
ATOM 2728 O O . HIS A 1 346 ? 9.948 2.916 -0.921 1.00 93.50 346 HIS A O 1
ATOM 2734 N N . ILE A 1 347 ? 9.078 4.948 -1.360 1.00 94.94 347 ILE A N 1
ATOM 2735 C CA . ILE A 1 347 ? 10.286 5.706 -1.050 1.00 94.94 347 ILE A CA 1
ATOM 2736 C C . ILE A 1 347 ? 9.907 6.892 -0.178 1.00 94.94 347 ILE A C 1
ATOM 2738 O O . ILE A 1 347 ? 8.967 7.622 -0.491 1.00 94.94 347 ILE A O 1
ATOM 2742 N N . CYS A 1 348 ? 10.662 7.120 0.888 1.00 94.31 348 CYS A N 1
ATOM 2743 C CA . CYS A 1 348 ? 10.633 8.363 1.644 1.00 94.31 348 CYS A CA 1
ATOM 2744 C C . CYS A 1 348 ? 12.053 8.909 1.717 1.00 94.31 348 CYS A C 1
ATOM 2746 O O . CYS A 1 348 ? 12.963 8.191 2.123 1.00 94.31 348 CYS A O 1
ATOM 2748 N N . PHE A 1 349 ? 12.246 10.167 1.331 1.00 95.62 349 PHE A N 1
ATOM 2749 C CA . PHE A 1 349 ? 13.568 10.784 1.309 1.00 95.62 349 PHE A CA 1
ATOM 2750 C C . PHE A 1 349 ? 13.520 12.260 1.692 1.00 95.62 349 PHE A C 1
ATOM 2752 O O . PHE A 1 349 ? 12.469 12.899 1.586 1.00 95.62 349 PHE A O 1
ATOM 2759 N N . THR A 1 350 ? 14.669 12.792 2.099 1.00 95.81 350 THR A N 1
ATOM 2760 C CA . THR A 1 350 ? 14.911 14.225 2.280 1.00 95.81 350 THR A CA 1
ATOM 2761 C C . THR A 1 350 ? 15.941 14.707 1.258 1.00 95.81 350 THR A C 1
ATOM 2763 O O . THR A 1 350 ? 17.013 14.116 1.122 1.00 95.81 350 THR A O 1
ATOM 2766 N N . ASP A 1 351 ? 15.613 15.768 0.511 1.00 94.31 351 ASP A N 1
ATOM 2767 C CA . ASP A 1 351 ? 16.560 16.411 -0.412 1.00 94.31 351 ASP A CA 1
ATOM 2768 C C . ASP A 1 351 ? 17.594 17.280 0.335 1.00 94.31 351 ASP A C 1
ATOM 2770 O O . ASP A 1 351 ? 17.443 17.589 1.517 1.00 94.31 351 ASP A O 1
ATOM 2774 N N . ALA A 1 352 ? 18.633 17.747 -0.364 1.00 92.75 352 ALA A N 1
ATOM 2775 C CA . ALA A 1 352 ? 19.673 18.605 0.221 1.00 92.75 352 ALA A CA 1
ATOM 2776 C C . ALA A 1 352 ? 19.159 19.949 0.792 1.00 92.75 352 ALA A C 1
ATOM 2778 O O . ALA A 1 352 ? 19.902 20.658 1.468 1.00 92.75 352 ALA A O 1
ATOM 2779 N N . ARG A 1 353 ? 17.902 20.326 0.518 1.00 93.38 353 ARG A N 1
ATOM 2780 C CA . ARG A 1 353 ? 17.245 21.535 1.042 1.00 93.38 353 ARG A CA 1
ATOM 2781 C C . ARG A 1 353 ? 16.330 21.234 2.235 1.00 93.38 353 ARG A C 1
ATOM 2783 O O . ARG A 1 353 ? 15.684 22.150 2.735 1.00 93.38 353 ARG A O 1
ATOM 2790 N N . GLY A 1 354 ? 16.272 19.987 2.703 1.00 93.50 354 GLY A N 1
ATOM 2791 C CA . GLY A 1 354 ? 15.441 19.576 3.835 1.00 93.50 354 GLY A CA 1
ATOM 2792 C C . GLY A 1 354 ? 13.990 19.247 3.465 1.00 93.50 354 GLY A C 1
ATOM 2793 O O . GLY A 1 354 ? 13.149 19.098 4.356 1.00 93.50 354 GLY A O 1
ATOM 2794 N N . HIS A 1 355 ? 13.665 19.127 2.175 1.00 95.25 355 HIS A N 1
ATOM 2795 C CA . HIS A 1 355 ? 12.322 18.763 1.734 1.00 95.25 355 HIS A CA 1
ATOM 2796 C C . HIS A 1 355 ? 12.115 17.254 1.813 1.00 95.25 355 HIS A C 1
ATOM 2798 O O . HIS A 1 355 ? 12.726 16.488 1.065 1.00 95.25 355 HIS A O 1
ATOM 2804 N N . ARG A 1 356 ? 11.201 16.835 2.685 1.00 95.06 356 ARG A N 1
ATOM 2805 C CA . ARG A 1 356 ? 10.776 15.452 2.852 1.00 95.06 356 ARG A CA 1
ATOM 2806 C C . ARG A 1 356 ? 9.646 15.119 1.885 1.00 95.06 356 ARG A C 1
ATOM 2808 O O . ARG A 1 356 ? 8.598 15.773 1.870 1.00 95.06 356 ARG A O 1
ATOM 2815 N N . THR A 1 357 ? 9.869 14.095 1.073 1.00 95.50 357 THR A N 1
ATOM 2816 C CA . THR A 1 357 ? 8.948 13.658 0.019 1.00 95.50 357 THR A CA 1
ATOM 2817 C C . THR A 1 357 ? 8.720 12.159 0.127 1.00 95.50 357 THR A C 1
ATOM 2819 O O . THR A 1 357 ? 9.666 11.397 0.331 1.00 95.50 357 THR A O 1
ATOM 2822 N N . ARG A 1 358 ? 7.464 11.729 -0.028 1.00 96.38 358 ARG A N 1
ATOM 2823 C CA . ARG A 1 358 ? 7.111 10.316 -0.199 1.00 96.38 358 ARG A CA 1
ATOM 2824 C C . ARG A 1 358 ? 6.702 10.060 -1.645 1.00 96.38 358 ARG A C 1
ATOM 2826 O O . ARG A 1 358 ? 5.875 10.790 -2.184 1.00 96.38 358 ARG A O 1
ATOM 2833 N N . ILE A 1 359 ? 7.256 9.012 -2.240 1.00 96.12 359 ILE A N 1
ATOM 2834 C CA . ILE A 1 359 ? 6.890 8.500 -3.560 1.00 96.12 359 ILE A CA 1
ATOM 2835 C C . ILE A 1 359 ? 6.305 7.098 -3.375 1.00 96.12 359 ILE A C 1
ATOM 2837 O O . ILE A 1 359 ? 6.871 6.271 -2.658 1.00 96.12 359 ILE A O 1
ATOM 2841 N N . GLN A 1 360 ? 5.168 6.834 -4.012 1.00 95.25 360 GLN A N 1
ATOM 2842 C CA . GLN A 1 360 ? 4.596 5.497 -4.141 1.00 95.25 360 GLN A CA 1
ATOM 2843 C C . GLN A 1 360 ? 4.361 5.204 -5.613 1.00 95.25 360 GLN A C 1
ATOM 2845 O O . GLN A 1 360 ? 3.599 5.903 -6.278 1.00 95.25 360 GLN A O 1
ATOM 2850 N N . GLU A 1 361 ? 5.000 4.163 -6.113 1.00 97.69 361 GLU A N 1
ATOM 2851 C CA . GLU A 1 361 ? 4.885 3.724 -7.492 1.00 97.69 361 GLU A CA 1
ATOM 2852 C C . GLU A 1 361 ? 4.241 2.355 -7.556 1.00 97.69 361 GLU A C 1
ATOM 2854 O O . GLU A 1 361 ? 4.478 1.500 -6.700 1.00 97.69 361 GLU A O 1
ATOM 2859 N N . ARG A 1 362 ? 3.479 2.125 -8.619 1.00 96.88 362 ARG A N 1
ATOM 2860 C CA . ARG A 1 362 ? 3.037 0.790 -9.007 1.00 96.88 362 ARG A CA 1
ATOM 2861 C C . ARG A 1 362 ? 2.969 0.671 -10.515 1.00 96.88 362 ARG A C 1
ATOM 2863 O O . ARG A 1 362 ? 2.630 1.630 -11.208 1.00 96.88 362 ARG A O 1
ATOM 2870 N N . ARG A 1 363 ? 3.275 -0.513 -11.028 1.00 97.44 363 ARG A N 1
ATOM 2871 C CA . ARG A 1 363 ? 3.219 -0.804 -12.458 1.00 97.44 363 ARG A CA 1
ATOM 2872 C C . ARG A 1 363 ? 2.835 -2.240 -12.748 1.00 97.44 363 ARG A C 1
ATOM 2874 O O . ARG A 1 363 ? 3.046 -3.130 -11.926 1.00 97.44 363 ARG A O 1
ATOM 2881 N N . PHE A 1 364 ? 2.336 -2.450 -13.958 1.00 97.94 364 PHE A N 1
ATOM 2882 C CA . PHE A 1 364 ? 1.977 -3.761 -14.484 1.00 97.94 364 PHE A CA 1
ATOM 2883 C C . PHE A 1 364 ? 2.267 -3.844 -15.988 1.00 97.94 364 PHE A C 1
ATOM 2885 O O . PHE A 1 364 ? 2.289 -2.828 -16.686 1.00 97.94 364 PHE A O 1
ATOM 2892 N N . VAL A 1 365 ? 2.433 -5.072 -16.481 1.00 98.31 365 VAL A N 1
ATOM 2893 C CA . VAL A 1 365 ? 2.371 -5.417 -17.909 1.00 98.31 365 VAL A CA 1
ATOM 2894 C C . VAL A 1 365 ? 1.097 -6.234 -18.111 1.00 98.31 365 VAL A C 1
ATOM 2896 O O . VAL A 1 365 ? 0.891 -7.239 -17.433 1.00 98.31 365 VAL A O 1
ATOM 2899 N N . SER A 1 366 ? 0.192 -5.768 -18.971 1.00 97.88 366 SER A N 1
ATOM 2900 C CA . SER A 1 366 ? -1.167 -6.306 -19.065 1.00 97.88 366 SER A CA 1
ATOM 2901 C C . SER A 1 366 ? -1.183 -7.699 -19.688 1.00 97.88 366 SER A C 1
ATOM 2903 O O . SER A 1 366 ? -0.649 -7.908 -20.772 1.00 97.88 366 SER A O 1
ATOM 2905 N N . ILE A 1 367 ? -1.851 -8.653 -19.038 1.00 95.69 367 ILE A N 1
ATOM 2906 C CA . ILE A 1 367 ? -2.147 -9.965 -19.639 1.00 95.69 367 ILE A CA 1
ATOM 2907 C C . ILE A 1 367 ? -3.349 -9.876 -20.593 1.00 95.69 367 ILE A C 1
ATOM 2909 O O . ILE A 1 367 ? -3.419 -10.616 -21.569 1.00 95.69 367 ILE A O 1
ATOM 2913 N N . ALA A 1 368 ? -4.300 -8.977 -20.322 1.00 96.62 368 ALA A N 1
ATOM 2914 C CA . ALA A 1 368 ? -5.529 -8.853 -21.109 1.00 96.62 368 ALA A CA 1
ATOM 2915 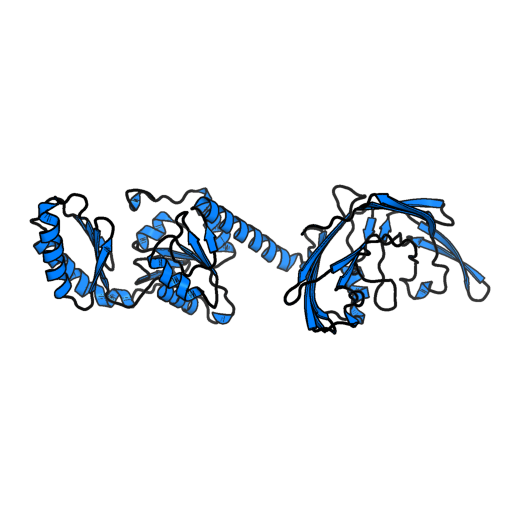C C . ALA A 1 368 ? -5.318 -8.119 -22.443 1.00 96.62 368 ALA A C 1
ATOM 2917 O O . ALA A 1 368 ? -6.016 -8.400 -23.412 1.00 96.62 368 ALA A O 1
ATOM 2918 N N . ASP A 1 369 ? -4.361 -7.191 -22.480 1.00 97.38 369 ASP A N 1
ATOM 2919 C CA . ASP A 1 369 ? -3.961 -6.450 -23.675 1.00 97.38 369 ASP A CA 1
ATOM 2920 C C . ASP A 1 369 ? -2.440 -6.583 -23.839 1.00 97.38 369 ASP A C 1
ATOM 2922 O O . ASP A 1 369 ? -1.690 -5.922 -23.117 1.00 97.38 369 ASP A O 1
ATOM 2926 N N . PRO A 1 370 ? -1.966 -7.450 -24.751 1.00 96.12 370 PRO A N 1
ATOM 2927 C CA . PRO A 1 370 ? -0.552 -7.776 -24.867 1.00 96.12 370 PRO A CA 1
ATOM 2928 C C . PRO A 1 370 ? 0.366 -6.583 -25.138 1.00 96.12 370 PRO A C 1
ATOM 2930 O O . PRO A 1 370 ? 1.558 -6.687 -24.870 1.00 96.12 370 PRO A O 1
ATOM 2933 N N . ASN A 1 371 ? -0.154 -5.467 -25.656 1.00 97.19 371 ASN A N 1
ATOM 2934 C CA . ASN A 1 371 ? 0.626 -4.281 -26.012 1.00 97.19 371 ASN A CA 1
ATOM 2935 C C . ASN A 1 371 ? 0.596 -3.184 -24.938 1.00 97.19 371 ASN A C 1
ATOM 2937 O O . ASN A 1 371 ? 1.220 -2.140 -25.118 1.00 97.19 371 ASN A O 1
ATOM 2941 N N . LEU A 1 372 ? -0.121 -3.404 -23.834 1.00 98.00 372 LEU A N 1
ATOM 2942 C CA . LEU A 1 372 ? -0.356 -2.394 -22.811 1.00 98.00 372 LEU A CA 1
ATOM 2943 C C . LEU A 1 372 ? 0.487 -2.645 -21.554 1.00 98.00 372 LEU A C 1
ATOM 2945 O O . LEU A 1 372 ? 0.484 -3.735 -20.978 1.00 98.00 372 LEU A O 1
ATOM 2949 N N . ALA A 1 373 ? 1.118 -1.588 -21.055 1.00 98.12 373 ALA A N 1
ATOM 2950 C CA . ALA A 1 373 ? 1.615 -1.497 -19.687 1.00 98.12 373 ALA A CA 1
ATOM 2951 C C . ALA A 1 373 ? 1.207 -0.160 -19.066 1.00 98.12 373 ALA A C 1
ATOM 2953 O O . ALA A 1 373 ? 0.836 0.784 -19.766 1.00 98.12 373 ALA A O 1
ATOM 2954 N N . GLY A 1 374 ? 1.251 -0.096 -17.739 1.00 97.81 374 GLY A N 1
ATOM 2955 C CA . GLY A 1 374 ? 0.918 1.107 -16.985 1.00 97.81 374 GLY A CA 1
ATOM 2956 C C . GLY A 1 374 ? 1.893 1.337 -15.843 1.00 97.81 374 GLY A C 1
ATOM 2957 O O . GLY A 1 374 ? 2.349 0.383 -15.215 1.00 97.81 374 GLY A O 1
ATOM 2958 N N . LEU A 1 375 ? 2.176 2.610 -15.573 1.00 98.25 375 LEU A N 1
ATOM 2959 C CA . LEU A 1 375 ? 2.928 3.095 -14.420 1.00 98.25 375 LEU A CA 1
ATOM 2960 C C . LEU A 1 375 ? 2.112 4.208 -13.756 1.00 98.25 375 LEU A C 1
ATOM 2962 O O . LEU A 1 375 ? 1.645 5.129 -14.424 1.00 98.25 375 LEU A O 1
ATOM 2966 N N . GLU A 1 376 ? 1.953 4.117 -12.444 1.00 97.75 376 GLU A N 1
ATOM 2967 C CA . GLU A 1 376 ? 1.387 5.164 -11.603 1.00 97.75 376 GLU A CA 1
ATOM 2968 C C . GLU A 1 376 ? 2.441 5.597 -10.584 1.00 97.75 376 GLU A C 1
ATOM 2970 O O . GLU A 1 376 ? 3.049 4.744 -9.937 1.00 97.75 376 GLU A O 1
ATOM 2975 N N . THR A 1 377 ? 2.622 6.909 -10.425 1.00 97.25 377 THR A N 1
ATOM 2976 C CA . THR A 1 377 ? 3.530 7.517 -9.445 1.00 97.25 377 THR A CA 1
ATOM 2977 C C . THR A 1 377 ? 2.755 8.538 -8.617 1.00 97.25 377 THR A C 1
ATOM 2979 O O . THR A 1 377 ? 2.366 9.592 -9.118 1.00 97.25 377 THR A O 1
ATOM 2982 N N . ASN A 1 378 ? 2.549 8.240 -7.338 1.00 96.62 378 ASN A N 1
ATOM 2983 C CA . ASN A 1 378 ? 1.954 9.144 -6.361 1.00 96.62 378 ASN A CA 1
ATOM 2984 C C . ASN A 1 378 ? 3.066 9.845 -5.580 1.00 96.62 378 ASN A C 1
ATOM 2986 O O . ASN A 1 378 ? 3.943 9.190 -5.019 1.00 96.62 378 ASN A O 1
ATOM 2990 N N . VAL A 1 379 ? 3.020 11.175 -5.516 1.00 95.75 379 VAL A N 1
ATOM 2991 C CA . VAL A 1 379 ? 4.029 11.994 -4.832 1.00 95.75 379 VAL A CA 1
ATOM 2992 C C . VAL A 1 379 ? 3.350 12.818 -3.746 1.00 95.75 379 VAL A C 1
ATOM 2994 O O . VAL A 1 379 ? 2.411 13.562 -4.021 1.00 95.75 379 VAL A O 1
ATOM 2997 N N . VAL A 1 380 ? 3.839 12.708 -2.513 1.00 95.06 380 VAL A N 1
ATOM 2998 C CA . VAL A 1 380 ? 3.337 13.446 -1.351 1.00 95.06 380 VAL A CA 1
ATOM 2999 C C . VAL A 1 380 ? 4.447 14.341 -0.811 1.00 95.06 380 VAL A C 1
ATOM 3001 O O . VAL A 1 380 ? 5.489 13.859 -0.364 1.00 95.06 380 VAL A O 1
ATOM 3004 N N . ALA A 1 381 ? 4.209 15.652 -0.840 1.00 94.69 381 ALA A N 1
ATOM 3005 C CA . ALA A 1 381 ? 5.046 16.642 -0.173 1.00 94.69 381 ALA A CA 1
ATOM 3006 C C . ALA A 1 381 ? 4.692 16.676 1.322 1.00 94.69 381 ALA A C 1
ATOM 3008 O O . ALA A 1 381 ? 3.581 17.067 1.676 1.00 94.69 381 ALA A O 1
ATOM 3009 N N . GLU A 1 382 ? 5.597 16.238 2.202 1.00 91.06 382 GLU A N 1
ATOM 3010 C CA . GLU A 1 382 ? 5.270 16.100 3.630 1.00 91.06 382 GLU A CA 1
ATOM 3011 C C . GLU A 1 382 ? 5.484 17.383 4.430 1.00 91.06 382 GLU A C 1
ATOM 3013 O O . GLU A 1 382 ? 4.717 17.685 5.341 1.00 91.06 382 GLU A O 1
ATOM 3018 N N . ASN A 1 383 ? 6.540 18.131 4.110 1.00 92.62 383 ASN A N 1
ATOM 3019 C CA . ASN A 1 383 ? 6.945 19.324 4.857 1.00 92.62 383 ASN A CA 1
ATOM 3020 C C . ASN A 1 383 ? 7.267 20.522 3.950 1.00 92.62 383 ASN A C 1
ATOM 3022 O O . ASN A 1 383 ? 7.900 21.478 4.395 1.00 92.62 383 ASN A O 1
ATOM 3026 N N . TRP A 1 384 ? 6.866 20.475 2.679 1.00 94.44 384 TRP A N 1
ATOM 3027 C CA . TRP A 1 384 ? 7.172 21.515 1.704 1.00 94.44 384 TRP A CA 1
ATOM 3028 C C . TRP A 1 384 ? 5.977 21.818 0.804 1.00 94.44 384 TRP A C 1
ATOM 3030 O O . TRP A 1 384 ? 5.010 21.065 0.710 1.00 94.44 384 TRP A O 1
ATOM 3040 N N . SER A 1 385 ? 6.019 22.976 0.155 1.00 95.12 385 SER A N 1
ATOM 3041 C CA . SER A 1 385 ? 5.024 23.405 -0.825 1.00 95.12 385 SER A CA 1
ATOM 3042 C C . SER A 1 385 ? 5.731 24.169 -1.932 1.00 95.12 385 SER A C 1
ATOM 3044 O O . SER A 1 385 ? 6.561 25.032 -1.660 1.00 95.12 385 SER A O 1
ATOM 3046 N N . GLY A 1 386 ? 5.424 23.846 -3.184 1.00 93.12 386 GLY A N 1
ATOM 3047 C CA . GLY A 1 386 ? 6.090 24.459 -4.325 1.00 93.12 386 GLY A CA 1
ATOM 3048 C C . GLY A 1 386 ? 5.852 23.701 -5.627 1.00 93.12 386 GLY A C 1
ATOM 3049 O O . GLY A 1 386 ? 5.089 22.733 -5.652 1.00 93.12 386 GLY A O 1
ATOM 3050 N N . PRO A 1 387 ? 6.487 24.143 -6.722 1.00 94.56 387 PRO A N 1
ATOM 3051 C CA . PRO A 1 387 ? 6.380 23.472 -8.008 1.00 94.56 387 PRO A CA 1
ATOM 3052 C C . PRO A 1 387 ? 7.084 22.107 -7.986 1.00 94.56 387 PRO A C 1
ATOM 3054 O O . PRO A 1 387 ? 8.267 22.015 -7.660 1.00 94.56 387 PRO A O 1
ATOM 3057 N N . LEU A 1 388 ? 6.367 21.061 -8.395 1.00 94.50 388 LEU A N 1
ATOM 3058 C CA . LEU A 1 388 ? 6.925 19.756 -8.748 1.00 94.50 388 LEU A CA 1
ATOM 3059 C C . LEU A 1 388 ? 7.042 19.686 -10.272 1.00 94.50 388 LEU A C 1
ATOM 3061 O O . LEU A 1 388 ? 6.062 19.933 -10.974 1.00 94.50 388 LEU A O 1
ATOM 3065 N N . VAL A 1 389 ? 8.224 19.357 -10.786 1.00 95.62 389 VAL A N 1
ATOM 3066 C CA . VAL A 1 389 ? 8.431 19.143 -12.223 1.00 95.62 389 VAL A CA 1
ATOM 3067 C C . VAL A 1 389 ? 8.550 17.648 -12.467 1.00 95.62 389 VAL A C 1
ATOM 3069 O O . VAL A 1 389 ? 9.431 17.008 -11.898 1.00 95.62 389 VAL A O 1
ATOM 3072 N N . VAL A 1 390 ? 7.684 17.113 -13.326 1.00 94.88 390 VAL A N 1
ATOM 3073 C CA . VAL A 1 390 ? 7.695 15.711 -13.757 1.00 94.88 390 VAL A CA 1
ATOM 3074 C C . VAL A 1 390 ? 8.155 15.654 -15.210 1.00 94.88 390 VAL A C 1
ATOM 3076 O O . VAL A 1 390 ? 7.707 16.444 -16.040 1.00 94.88 390 VAL A O 1
ATOM 3079 N N . ARG A 1 391 ? 9.052 14.721 -15.520 1.00 95.12 391 ARG A N 1
ATOM 3080 C CA . ARG A 1 391 ? 9.498 14.404 -16.878 1.00 95.12 391 ARG A CA 1
ATOM 3081 C C . ARG A 1 391 ? 9.118 12.968 -17.183 1.00 95.12 391 ARG A C 1
ATOM 3083 O O . ARG A 1 391 ? 9.570 12.077 -16.475 1.00 95.12 391 ARG A O 1
ATOM 3090 N N . SER A 1 392 ? 8.355 12.769 -18.252 1.00 95.44 392 SER A N 1
ATOM 3091 C CA . SER A 1 392 ? 8.112 11.459 -18.858 1.00 95.44 392 SER A CA 1
ATOM 3092 C C . SER A 1 392 ? 8.738 11.417 -20.251 1.00 95.44 392 SER A C 1
ATOM 3094 O O . SER A 1 392 ? 8.762 12.443 -20.936 1.00 95.44 392 SER A O 1
ATOM 3096 N N . ALA A 1 393 ? 9.298 10.275 -20.644 1.00 96.00 393 ALA A N 1
ATOM 3097 C CA . ALA A 1 393 ? 9.937 10.094 -21.943 1.00 96.00 393 ALA A CA 1
ATOM 3098 C C . ALA A 1 393 ? 9.880 8.633 -22.415 1.00 96.00 393 ALA A C 1
ATOM 3100 O O . ALA A 1 393 ? 9.741 7.718 -21.612 1.00 96.00 393 ALA A O 1
ATOM 3101 N N . LEU A 1 394 ? 10.058 8.437 -23.722 1.00 97.25 394 LEU A N 1
ATOM 3102 C CA . LEU A 1 394 ? 10.404 7.152 -24.330 1.00 97.25 394 LEU A CA 1
ATOM 3103 C C . LEU A 1 394 ? 11.890 7.196 -24.703 1.00 97.25 394 LEU A C 1
ATOM 3105 O O . LEU A 1 394 ? 12.316 8.139 -25.377 1.00 97.25 394 LEU A O 1
ATOM 3109 N N . ASP A 1 395 ? 12.688 6.217 -24.273 1.00 95.88 395 ASP A N 1
ATOM 3110 C CA . ASP A 1 395 ? 14.131 6.200 -24.542 1.00 95.88 395 ASP A CA 1
ATOM 3111 C C . ASP A 1 395 ? 14.523 5.149 -25.587 1.00 95.88 395 ASP A C 1
ATOM 3113 O O . ASP A 1 395 ? 14.679 3.969 -25.284 1.00 95.88 395 ASP A O 1
ATOM 3117 N N . GLY A 1 396 ? 14.739 5.599 -26.824 1.00 94.44 396 GLY A N 1
ATOM 3118 C CA . GLY A 1 396 ? 15.222 4.766 -27.931 1.00 94.44 396 GLY A CA 1
ATOM 3119 C C . GLY A 1 396 ? 16.739 4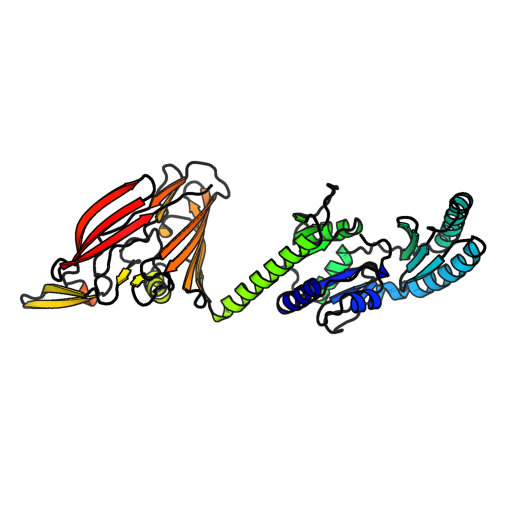.578 -27.996 1.00 94.44 396 GLY A C 1
ATOM 3120 O O . GLY A 1 396 ? 17.220 3.941 -28.928 1.00 94.44 396 GLY A O 1
ATOM 3121 N N . ARG A 1 397 ? 17.511 5.135 -27.053 1.00 92.69 397 ARG A N 1
ATOM 3122 C CA . ARG A 1 397 ? 18.990 5.085 -27.056 1.00 92.69 397 ARG A CA 1
ATOM 3123 C C . ARG A 1 397 ? 19.547 3.843 -26.351 1.00 92.69 397 ARG A C 1
ATOM 3125 O O . ARG A 1 397 ? 20.739 3.777 -26.063 1.00 92.69 397 ARG A O 1
ATOM 3132 N N . VAL A 1 398 ? 18.682 2.883 -26.037 1.00 93.44 398 VAL A N 1
ATOM 3133 C CA . VAL A 1 398 ? 19.040 1.629 -25.370 1.00 93.44 398 VAL A CA 1
ATOM 3134 C C . VAL A 1 398 ? 20.016 0.795 -26.203 1.00 93.44 398 VAL A C 1
ATOM 3136 O O . VAL A 1 398 ? 20.025 0.840 -27.433 1.00 93.44 398 VAL A O 1
ATOM 3139 N N . THR A 1 399 ? 20.827 -0.006 -25.514 1.00 93.12 399 THR A N 1
ATOM 3140 C CA . THR A 1 399 ? 21.766 -0.948 -26.136 1.00 93.12 399 THR A CA 1
ATOM 3141 C C . THR A 1 399 ? 21.740 -2.307 -25.434 1.00 93.12 399 THR A C 1
ATOM 3143 O O . THR A 1 399 ? 21.329 -2.447 -24.272 1.00 93.12 399 THR A O 1
ATOM 3146 N N . ASN A 1 400 ? 22.200 -3.340 -26.141 1.00 91.38 400 ASN A N 1
ATOM 3147 C CA . ASN A 1 400 ? 22.417 -4.669 -25.577 1.00 91.38 400 ASN A CA 1
ATOM 3148 C C . ASN A 1 400 ? 23.775 -4.736 -24.860 1.00 91.38 400 ASN A C 1
ATOM 3150 O O . ASN A 1 400 ? 24.757 -5.215 -25.417 1.00 91.38 400 ASN A O 1
ATOM 3154 N N . SER A 1 401 ? 23.835 -4.265 -23.614 1.00 86.69 401 SER A N 1
ATOM 3155 C CA . SER A 1 401 ? 25.060 -4.248 -22.791 1.00 86.69 401 SER A CA 1
ATOM 3156 C C . SER A 1 401 ? 24.961 -5.054 -21.485 1.00 86.69 401 SER A C 1
ATOM 3158 O O . SER A 1 401 ? 25.944 -5.168 -20.746 1.00 86.69 401 SER A O 1
ATOM 3160 N N . GLY A 1 402 ? 23.801 -5.668 -21.218 1.00 78.88 402 GLY A N 1
ATOM 3161 C CA . GLY A 1 402 ? 23.500 -6.357 -19.957 1.00 78.88 402 GLY A CA 1
ATOM 3162 C C . GLY A 1 402 ? 24.285 -7.648 -19.703 1.00 78.88 402 GLY A C 1
ATOM 3163 O O . GLY A 1 402 ? 24.284 -8.155 -18.586 1.00 78.88 402 GLY A O 1
ATOM 3164 N N . VAL A 1 403 ? 24.985 -8.186 -20.707 1.00 79.12 403 VAL A N 1
ATOM 3165 C CA . VAL A 1 403 ? 25.821 -9.387 -20.564 1.00 79.12 403 VAL A CA 1
AT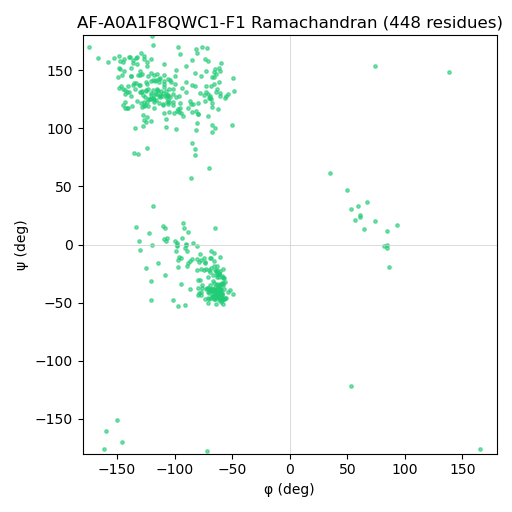OM 3166 C C . VAL A 1 403 ? 27.290 -8.993 -20.654 1.00 79.12 403 VAL A C 1
ATOM 3168 O O . VAL A 1 403 ? 27.769 -8.609 -21.719 1.00 79.12 403 VAL A O 1
ATOM 3171 N N . ALA A 1 404 ? 28.028 -9.144 -19.550 1.00 77.94 404 ALA A N 1
ATOM 3172 C CA . ALA A 1 404 ? 29.427 -8.717 -19.448 1.00 77.94 404 ALA A CA 1
ATOM 3173 C C . ALA A 1 404 ? 30.325 -9.280 -20.567 1.00 77.94 404 ALA A C 1
ATOM 3175 O O . ALA A 1 404 ? 31.118 -8.541 -21.145 1.00 77.94 404 ALA A O 1
ATOM 3176 N N . ARG A 1 405 ? 30.146 -10.560 -20.928 1.00 75.75 405 ARG A N 1
ATOM 3177 C CA . ARG A 1 405 ? 30.895 -11.228 -22.008 1.00 75.75 405 ARG A CA 1
ATOM 3178 C C . ARG A 1 405 ? 30.657 -10.610 -23.391 1.00 75.75 405 ARG A C 1
ATOM 3180 O O . ARG A 1 405 ? 31.513 -10.728 -24.255 1.00 75.75 405 ARG A O 1
ATOM 3187 N N . TYR A 1 406 ? 29.510 -9.971 -23.613 1.00 79.31 406 TYR A N 1
ATOM 3188 C CA . TYR A 1 406 ? 29.123 -9.426 -24.917 1.00 79.31 406 TYR A CA 1
ATOM 3189 C C . TYR A 1 406 ? 29.406 -7.932 -25.061 1.00 79.31 406 TYR A C 1
ATOM 3191 O O . TYR A 1 406 ? 29.138 -7.376 -26.114 1.00 79.31 406 TYR A O 1
ATOM 3199 N N . ARG A 1 407 ? 29.989 -7.273 -24.051 1.00 78.75 407 ARG A N 1
ATOM 3200 C CA . ARG A 1 407 ? 30.284 -5.828 -24.109 1.00 78.75 407 ARG A CA 1
ATOM 3201 C C . ARG A 1 407 ? 31.290 -5.439 -25.196 1.00 78.75 407 ARG A C 1
ATOM 3203 O O . ARG A 1 407 ? 31.325 -4.281 -25.586 1.00 78.75 407 ARG A O 1
ATOM 3210 N N . GLN A 1 408 ? 32.109 -6.386 -25.652 1.00 78.69 408 GLN A N 1
ATOM 3211 C CA . GLN A 1 408 ? 33.038 -6.193 -26.773 1.00 78.69 408 GLN A CA 1
ATOM 3212 C C . GLN A 1 408 ? 32.343 -6.320 -28.139 1.00 78.69 408 GLN A C 1
ATOM 3214 O O . GLN A 1 408 ? 32.928 -5.964 -29.157 1.00 78.69 408 GLN A O 1
ATOM 3219 N N . LEU A 1 409 ? 31.108 -6.831 -28.166 1.00 83.81 409 LEU A N 1
ATOM 3220 C CA . LEU A 1 409 ? 30.305 -6.965 -29.374 1.00 83.81 409 LEU A CA 1
ATOM 3221 C C . LEU A 1 409 ? 29.466 -5.703 -29.590 1.00 83.81 409 LEU A C 1
ATOM 3223 O O . LEU A 1 409 ? 29.092 -5.002 -28.648 1.00 83.81 409 LEU A O 1
ATOM 3227 N N . ASN A 1 410 ? 29.128 -5.431 -30.845 1.00 85.12 410 ASN A N 1
ATOM 3228 C CA . ASN A 1 410 ? 28.209 -4.369 -31.207 1.00 85.12 410 ASN A CA 1
ATOM 3229 C C . ASN A 1 410 ? 26.821 -4.653 -30.606 1.00 85.12 410 ASN A C 1
ATOM 3231 O O . ASN A 1 410 ? 26.185 -5.652 -30.939 1.00 85.12 410 ASN A O 1
ATOM 3235 N N . GLY A 1 411 ? 26.368 -3.769 -29.715 1.00 87.44 411 GLY A N 1
ATOM 3236 C CA . GLY A 1 411 ? 25.061 -3.845 -29.055 1.00 87.44 411 GLY A CA 1
ATOM 3237 C C . GLY A 1 411 ? 24.047 -2.810 -29.550 1.00 87.44 411 GLY A C 1
ATOM 3238 O O . GLY A 1 411 ? 22.946 -2.731 -28.997 1.00 87.44 411 GLY A O 1
ATOM 3239 N N . GLN A 1 412 ? 24.398 -1.997 -30.554 1.00 93.44 412 GLN A N 1
ATOM 3240 C CA . GLN A 1 412 ? 23.517 -0.978 -31.125 1.00 93.44 412 GLN A CA 1
ATOM 3241 C C . GLN A 1 412 ? 22.624 -1.627 -32.185 1.00 93.44 412 GLN A C 1
ATOM 3243 O O . GLN A 1 412 ? 22.958 -1.664 -33.367 1.00 93.44 412 GLN A O 1
ATOM 3248 N N . HIS A 1 413 ? 21.482 -2.168 -31.765 1.00 95.62 413 HIS A N 1
ATOM 3249 C CA . HIS A 1 413 ? 20.571 -2.878 -32.668 1.00 95.62 413 HIS A CA 1
ATOM 3250 C C . HIS A 1 413 ? 19.522 -1.983 -33.330 1.00 95.62 413 HIS A C 1
ATOM 3252 O O . HIS A 1 413 ? 18.931 -2.407 -34.318 1.00 95.62 413 HIS A O 1
ATOM 3258 N N . LEU A 1 414 ? 19.264 -0.787 -32.797 1.00 96.88 414 LEU A N 1
ATOM 3259 C CA . LEU A 1 414 ? 18.143 0.063 -33.196 1.00 96.88 414 LEU A CA 1
ATOM 3260 C C . LEU A 1 414 ? 18.616 1.349 -33.875 1.00 96.88 414 LEU A C 1
ATOM 3262 O O . LEU A 1 414 ? 19.553 2.002 -33.410 1.00 96.88 414 LEU A O 1
ATOM 3266 N N . ASN A 1 415 ? 17.894 1.730 -34.927 1.00 96.56 415 ASN A N 1
ATOM 3267 C CA . ASN A 1 415 ? 17.931 3.049 -35.541 1.00 96.56 415 ASN A CA 1
ATOM 3268 C C . ASN A 1 415 ? 16.635 3.790 -35.198 1.00 96.56 415 ASN A C 1
ATOM 3270 O O . ASN A 1 415 ? 15.541 3.278 -35.458 1.00 96.56 415 ASN A O 1
ATOM 3274 N N . THR A 1 416 ? 16.746 5.000 -34.653 1.00 95.62 416 THR A N 1
ATOM 3275 C CA . THR A 1 416 ? 15.585 5.874 -34.445 1.00 95.62 416 THR A CA 1
ATOM 3276 C C . THR A 1 416 ? 15.059 6.356 -35.789 1.00 95.62 416 THR A C 1
ATOM 3278 O O . THR A 1 416 ? 15.815 6.901 -36.591 1.00 95.62 416 THR A O 1
ATOM 3281 N N . MET A 1 417 ? 13.765 6.153 -36.032 1.00 95.44 417 MET A N 1
ATOM 3282 C CA . MET A 1 417 ? 13.097 6.614 -37.248 1.00 95.44 417 MET A CA 1
ATOM 3283 C C . MET A 1 417 ? 12.385 7.942 -37.015 1.00 95.44 417 MET A C 1
ATOM 3285 O O . MET A 1 417 ? 12.601 8.898 -37.752 1.00 95.44 417 MET A O 1
ATOM 3289 N N . GLU A 1 418 ? 11.543 7.993 -35.986 1.00 95.19 418 GLU A N 1
ATOM 3290 C CA . GLU A 1 418 ? 10.680 9.135 -35.703 1.00 95.19 418 GLU A CA 1
ATOM 3291 C C . GLU A 1 418 ? 10.448 9.258 -34.198 1.00 95.19 418 GLU A C 1
ATOM 3293 O O . GLU A 1 418 ? 10.335 8.257 -33.491 1.00 95.19 418 GLU A O 1
ATOM 3298 N N . SER A 1 419 ? 10.363 10.490 -33.707 1.00 95.38 419 SER A N 1
ATOM 3299 C CA . SER A 1 419 ? 9.920 10.792 -32.349 1.00 95.38 419 SER A CA 1
ATOM 3300 C C . SER A 1 419 ? 9.105 12.076 -32.370 1.00 95.38 419 SER A C 1
ATOM 3302 O O . SER A 1 419 ? 9.585 13.080 -32.904 1.00 95.38 419 SER A O 1
ATOM 3304 N N . ALA A 1 420 ? 7.914 12.068 -31.780 1.00 95.00 420 ALA A N 1
ATOM 3305 C CA . ALA A 1 420 ? 7.047 13.239 -31.756 1.00 95.00 420 ALA A CA 1
ATOM 3306 C C . ALA A 1 420 ? 6.204 13.304 -30.477 1.00 95.00 420 ALA A C 1
ATOM 3308 O O . ALA A 1 420 ? 5.854 12.285 -29.883 1.00 95.00 420 ALA A O 1
ATOM 3309 N N . GLY A 1 421 ? 5.862 14.526 -30.068 1.00 94.56 421 GLY A N 1
ATOM 3310 C CA . GLY A 1 421 ? 4.718 14.767 -29.193 1.00 94.56 421 GLY A CA 1
ATOM 3311 C C . GLY A 1 421 ? 3.474 14.895 -30.063 1.00 94.56 421 GLY A C 1
ATOM 3312 O O . GLY A 1 421 ? 3.442 15.742 -30.955 1.00 94.56 421 GLY A O 1
ATOM 3313 N N . ILE A 1 422 ? 2.481 14.039 -29.838 1.00 92.62 422 ILE A N 1
ATOM 3314 C CA . ILE A 1 422 ? 1.225 14.040 -30.600 1.00 92.62 422 ILE A CA 1
ATOM 3315 C C . ILE A 1 422 ? 0.291 15.132 -30.076 1.00 92.62 422 ILE A C 1
ATOM 3317 O O . ILE A 1 422 ? -0.329 15.865 -30.843 1.00 92.62 422 ILE A O 1
ATOM 3321 N N . ASP A 1 423 ? 0.214 15.244 -28.755 1.00 91.25 423 ASP A N 1
ATOM 3322 C CA . ASP A 1 423 ? -0.540 16.263 -28.041 1.00 91.25 423 ASP A CA 1
ATOM 3323 C C . ASP A 1 423 ? 0.207 16.644 -26.748 1.00 91.25 423 ASP A C 1
ATOM 3325 O O . ASP A 1 423 ? 1.364 16.274 -26.551 1.00 91.25 423 ASP A O 1
ATOM 3329 N N . GLY A 1 424 ? -0.430 17.418 -25.868 1.00 88.81 424 GLY A N 1
ATOM 3330 C CA . GLY A 1 424 ? 0.169 17.827 -24.592 1.00 88.81 424 GLY A CA 1
ATOM 3331 C C . GLY A 1 424 ? 0.370 16.695 -23.572 1.00 88.81 424 GLY A C 1
ATOM 3332 O O . GLY A 1 424 ? 0.938 16.951 -22.514 1.00 88.81 424 GLY A O 1
ATOM 3333 N N . GLU A 1 425 ? -0.097 15.476 -23.853 1.00 93.94 425 GLU A N 1
ATOM 3334 C CA . GLU A 1 425 ? -0.048 14.318 -22.949 1.00 93.94 425 GLU A CA 1
ATOM 3335 C C . GLU A 1 425 ? 0.643 13.092 -23.567 1.00 93.94 425 GLU A C 1
ATOM 3337 O O . GLU A 1 425 ? 1.048 12.196 -22.829 1.00 93.94 425 GLU A O 1
ATOM 3342 N N . THR A 1 426 ? 0.749 13.017 -24.895 1.00 96.81 426 THR A N 1
ATOM 3343 C CA . THR A 1 426 ? 1.092 11.795 -25.628 1.00 96.81 426 THR A CA 1
ATOM 3344 C C . THR A 1 426 ? 2.390 11.951 -26.413 1.00 96.81 426 THR A C 1
ATOM 3346 O O . THR A 1 426 ? 2.529 12.844 -27.250 1.00 96.81 426 THR A O 1
ATOM 3349 N N . LEU A 1 427 ? 3.319 11.027 -26.188 1.00 96.94 427 LEU A N 1
ATOM 3350 C CA . LEU A 1 427 ? 4.584 10.883 -26.902 1.00 96.94 427 LEU A CA 1
ATOM 3351 C C . LEU A 1 427 ? 4.541 9.633 -27.776 1.00 96.94 427 LEU A C 1
ATOM 3353 O O . LEU A 1 427 ? 3.978 8.619 -27.363 1.00 96.94 427 LEU A O 1
ATOM 3357 N N . CYS A 1 428 ? 5.183 9.676 -28.939 1.00 97.56 428 CYS A N 1
ATOM 3358 C CA . CYS A 1 428 ? 5.437 8.499 -29.759 1.00 97.56 428 CYS A CA 1
ATOM 3359 C C . CYS A 1 428 ? 6.912 8.393 -30.150 1.00 97.56 428 CYS A C 1
ATOM 3361 O O . CYS A 1 428 ? 7.593 9.398 -30.379 1.00 97.56 428 CYS A O 1
ATOM 3363 N N . LEU A 1 429 ? 7.389 7.159 -30.260 1.00 98.19 429 LEU A N 1
ATOM 3364 C CA . LEU A 1 429 ? 8.729 6.813 -30.709 1.00 98.19 429 LEU A CA 1
ATOM 3365 C C . LEU A 1 429 ? 8.634 5.619 -31.654 1.00 98.19 429 LEU A C 1
ATOM 3367 O O . LEU A 1 429 ? 8.071 4.586 -31.300 1.00 98.19 429 LEU A O 1
ATOM 3371 N N . GLN A 1 430 ? 9.224 5.747 -32.837 1.00 98.19 430 GLN A N 1
ATOM 3372 C CA . GLN A 1 430 ? 9.382 4.651 -33.778 1.00 98.19 430 GLN A CA 1
ATOM 3373 C C . GLN A 1 430 ? 10.866 4.369 -34.001 1.00 98.19 430 GLN A C 1
ATOM 3375 O O . GLN A 1 430 ? 11.652 5.260 -34.335 1.00 98.19 430 GLN A O 1
ATOM 3380 N N . VAL A 1 431 ? 11.236 3.102 -33.863 1.00 98.12 431 VAL A N 1
ATOM 3381 C CA . VAL A 1 431 ? 12.580 2.585 -34.121 1.00 98.12 431 VAL A CA 1
ATOM 3382 C C . VAL A 1 431 ? 12.508 1.409 -35.090 1.00 98.12 431 VAL A C 1
ATOM 3384 O O . VAL A 1 431 ? 11.456 0.796 -35.289 1.00 98.12 431 VAL A O 1
ATOM 3387 N N . GLN A 1 432 ? 13.638 1.076 -35.702 1.00 98.06 432 GLN A N 1
ATOM 3388 C CA . GLN A 1 432 ? 13.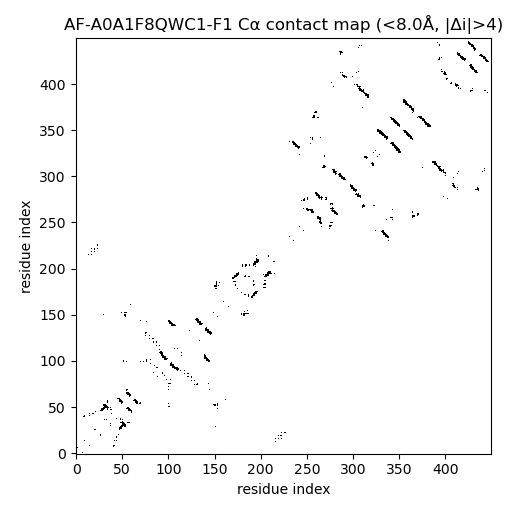772 -0.115 -36.531 1.00 98.06 432 GLN A CA 1
ATOM 3389 C C . GLN A 1 432 ? 15.072 -0.840 -36.200 1.00 98.06 432 GLN A C 1
ATOM 3391 O O . GLN A 1 432 ? 16.110 -0.198 -36.027 1.00 98.06 432 GLN A O 1
ATOM 3396 N N . THR A 1 433 ? 15.03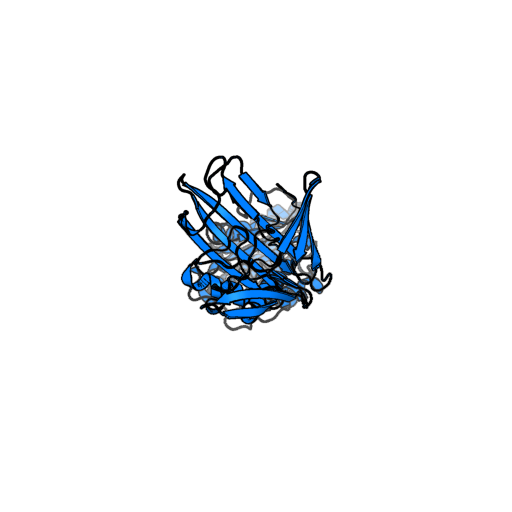4 -2.171 -36.141 1.00 97.75 433 THR A N 1
ATOM 3397 C CA . THR A 1 433 ? 16.267 -2.955 -36.058 1.00 97.75 433 THR A CA 1
ATOM 3398 C C . THR A 1 433 ? 17.112 -2.744 -37.315 1.00 97.75 433 THR A C 1
ATOM 3400 O O . THR A 1 433 ? 16.613 -2.753 -38.443 1.00 97.75 433 THR A O 1
ATOM 3403 N N . ASN A 1 434 ? 18.407 -2.513 -37.136 1.00 95.94 434 ASN A N 1
ATOM 3404 C CA . ASN A 1 434 ? 19.285 -2.080 -38.222 1.00 95.94 434 ASN A CA 1
ATOM 3405 C C . ASN A 1 434 ? 19.631 -3.176 -39.248 1.00 95.94 434 ASN A C 1
ATOM 3407 O O . ASN A 1 434 ? 20.062 -2.825 -40.344 1.00 95.94 434 ASN A O 1
ATOM 3411 N N . GLN A 1 435 ? 19.412 -4.459 -38.931 1.00 96.44 435 GLN A N 1
ATOM 3412 C CA . GLN A 1 435 ? 19.673 -5.582 -39.838 1.00 96.44 435 GLN A CA 1
ATOM 3413 C C . GLN A 1 435 ? 18.413 -6.408 -40.126 1.00 96.44 435 GLN A C 1
ATOM 3415 O O . GLN A 1 435 ? 18.109 -6.661 -41.287 1.00 96.44 435 GLN A O 1
ATOM 3420 N N . SER A 1 436 ? 17.639 -6.792 -39.108 1.00 96.69 436 SER A N 1
ATOM 3421 C CA . SER A 1 436 ? 16.411 -7.574 -39.315 1.00 96.69 436 SER A CA 1
ATOM 3422 C C . SER A 1 436 ? 15.218 -6.732 -39.794 1.00 96.69 436 SER A C 1
ATOM 3424 O O . SER A 1 436 ? 14.185 -7.284 -40.166 1.00 96.69 436 SER A O 1
ATOM 3426 N N . HIS A 1 437 ? 15.355 -5.400 -39.816 1.00 97.31 437 HIS A N 1
ATOM 3427 C CA . HIS A 1 437 ? 14.366 -4.430 -40.299 1.00 97.31 437 HIS A CA 1
ATOM 3428 C C . HIS A 1 437 ? 12.982 -4.492 -39.627 1.00 97.31 437 HIS A C 1
ATOM 3430 O O . HIS A 1 437 ? 12.005 -3.945 -40.153 1.00 97.31 437 HIS A O 1
ATOM 3436 N N . ILE A 1 438 ? 12.905 -5.076 -38.433 1.00 97.75 438 ILE A N 1
ATOM 3437 C CA . ILE A 1 438 ? 11.713 -5.117 -37.588 1.00 97.75 438 ILE A CA 1
ATOM 3438 C C . ILE A 1 438 ? 11.438 -3.700 -37.092 1.00 97.75 438 ILE A C 1
ATOM 3440 O O . ILE A 1 438 ? 12.315 -3.058 -36.515 1.00 97.75 438 ILE A O 1
ATOM 3444 N N . ARG A 1 439 ? 10.224 -3.196 -37.329 1.00 97.56 439 ARG A N 1
ATOM 3445 C CA . ARG A 1 439 ? 9.784 -1.880 -36.851 1.00 97.56 439 ARG A CA 1
ATOM 3446 C C . ARG A 1 439 ? 9.067 -2.019 -35.519 1.00 97.56 439 ARG A C 1
ATOM 3448 O O . ARG A 1 439 ? 8.200 -2.876 -35.378 1.00 97.56 439 ARG A O 1
ATOM 3455 N N . ILE A 1 440 ? 9.405 -1.140 -34.586 1.00 97.56 440 ILE A N 1
ATOM 3456 C CA . ILE A 1 440 ? 8.795 -1.056 -33.264 1.00 97.56 440 ILE A CA 1
ATOM 3457 C C . ILE A 1 440 ? 8.292 0.370 -33.079 1.00 97.56 440 ILE A C 1
ATOM 3459 O O . ILE A 1 440 ? 9.013 1.325 -33.372 1.00 97.56 440 ILE A O 1
ATOM 3463 N N . ALA A 1 441 ? 7.054 0.503 -32.615 1.00 97.06 441 ALA A N 1
ATOM 3464 C CA . ALA A 1 441 ? 6.450 1.778 -32.273 1.00 97.06 441 ALA A CA 1
ATOM 3465 C C . ALA A 1 441 ? 5.951 1.724 -30.830 1.00 97.06 441 ALA A C 1
ATOM 3467 O O . ALA A 1 441 ? 5.260 0.782 -30.443 1.00 97.06 441 ALA A O 1
ATOM 3468 N N . GLU A 1 442 ? 6.291 2.748 -30.060 1.00 97.44 442 GLU A N 1
ATOM 3469 C CA . GLU A 1 442 ? 5.834 2.950 -28.694 1.00 97.44 442 GLU A CA 1
ATOM 3470 C C . GLU A 1 442 ? 5.087 4.272 -28.602 1.00 97.44 442 GLU A C 1
ATOM 3472 O O . GLU A 1 442 ? 5.480 5.271 -29.210 1.00 97.44 442 GLU A O 1
ATOM 3477 N N . ALA A 1 443 ? 4.010 4.275 -27.825 1.00 97.56 443 ALA A N 1
ATOM 3478 C CA . ALA A 1 443 ? 3.297 5.481 -27.456 1.00 97.56 443 ALA A CA 1
ATOM 3479 C C . ALA A 1 443 ? 3.100 5.498 -25.941 1.00 97.56 443 ALA A C 1
ATOM 3481 O O . ALA A 1 443 ? 2.643 4.515 -25.360 1.00 97.56 443 ALA A O 1
ATOM 3482 N N . ALA A 1 444 ? 3.424 6.621 -25.312 1.00 97.56 444 ALA A N 1
ATOM 3483 C CA . ALA A 1 444 ? 3.212 6.840 -23.889 1.00 97.56 444 ALA A CA 1
ATOM 3484 C C . ALA A 1 444 ? 2.297 8.042 -23.703 1.00 97.56 444 ALA A C 1
ATOM 3486 O O . ALA A 1 444 ? 2.541 9.105 -24.269 1.00 97.56 444 ALA A O 1
ATOM 3487 N N . ARG A 1 445 ? 1.253 7.873 -22.890 1.00 97.38 445 ARG A N 1
ATOM 3488 C CA . ARG A 1 445 ? 0.377 8.964 -22.476 1.00 97.38 445 ARG A CA 1
ATOM 3489 C C . ARG A 1 445 ? 0.530 9.210 -20.984 1.00 97.38 445 ARG A C 1
ATOM 3491 O O . ARG A 1 445 ? 0.242 8.324 -20.182 1.00 97.38 445 ARG A O 1
ATOM 3498 N N . THR A 1 446 ? 0.905 10.426 -20.616 1.00 96.38 446 THR A N 1
ATOM 3499 C CA . THR A 1 446 ? 1.110 10.835 -19.226 1.00 96.38 446 THR A CA 1
ATOM 3500 C C . THR A 1 446 ? 0.027 11.817 -18.812 1.00 96.38 446 THR A C 1
ATOM 3502 O O . THR A 1 446 ? -0.198 12.830 -19.468 1.00 96.38 446 THR A O 1
ATOM 3505 N N . ARG A 1 447 ? -0.640 11.533 -17.691 1.00 95.56 447 ARG A N 1
ATOM 3506 C CA . ARG A 1 447 ? -1.637 12.424 -17.089 1.00 95.56 447 ARG A CA 1
ATOM 3507 C C . ARG A 1 447 ? -1.254 12.734 -15.654 1.00 95.56 447 ARG A C 1
ATOM 3509 O O . ARG A 1 447 ? -0.850 11.841 -14.916 1.00 95.56 447 ARG A O 1
ATOM 3516 N N . LEU A 1 448 ? -1.416 13.994 -15.273 1.00 91.69 448 LEU A N 1
ATOM 3517 C CA . LEU A 1 448 ? -1.183 14.470 -13.917 1.00 91.69 448 LEU A CA 1
ATOM 3518 C C . LEU A 1 448 ? -2.532 14.753 -13.249 1.00 91.69 448 LEU A C 1
ATOM 3520 O O . LEU A 1 448 ? -3.351 15.490 -13.797 1.00 91.69 448 LEU A O 1
ATOM 3524 N N . PHE A 1 449 ? -2.741 14.198 -12.058 1.00 90.62 449 PHE A N 1
ATOM 3525 C CA . PHE A 1 449 ? -3.913 14.457 -11.221 1.00 90.62 449 PHE A CA 1
ATOM 3526 C C . PHE A 1 449 ? -3.451 15.141 -9.931 1.00 90.62 449 PHE A C 1
ATOM 3528 O O . PHE A 1 449 ? -2.379 14.815 -9.420 1.00 90.62 449 PHE A O 1
ATOM 3535 N N . ARG A 1 450 ? -4.224 16.112 -9.437 1.00 78.44 450 ARG A N 1
ATOM 3536 C CA . ARG A 1 450 ? -3.924 16.868 -8.215 1.00 78.44 450 ARG A CA 1
ATOM 3537 C C . ARG A 1 450 ? -5.005 16.665 -7.169 1.00 78.44 450 ARG A C 1
ATOM 3539 O O . ARG A 1 450 ? -6.190 16.667 -7.571 1.00 78.44 450 ARG A O 1
#

Mean predicted aligned error: 15.08 Å

Solvent-accessible surface area (backbone atoms only — not comparable to full-atom values): 25380 Å² total; per-residue (Å²): 133,70,98,46,78,91,69,65,71,72,50,73,67,57,45,50,48,54,55,55,32,46,75,76,40,93,45,73,49,78,36,73,47,49,50,65,61,52,46,68,57,60,67,64,81,61,36,27,40,20,6,48,47,42,39,35,32,33,36,42,74,62,77,42,72,52,42,70,82,41,57,75,46,42,69,56,52,59,51,49,49,56,49,47,54,62,70,47,64,84,46,69,50,60,43,80,45,81,50,88,71,34,39,40,38,35,44,77,60,36,53,79,88,49,47,65,55,51,53,52,51,50,47,56,55,46,67,77,34,82,64,38,37,83,45,82,54,96,53,31,43,34,43,30,66,55,56,102,66,42,50,22,56,36,50,48,53,50,41,56,74,76,30,96,62,56,86,85,51,72,53,74,48,78,42,67,56,81,69,39,44,48,30,13,56,63,25,54,91,60,35,44,15,32,37,43,45,75,74,93,65,96,71,58,38,79,44,76,32,61,41,74,64,52,48,48,52,51,51,48,52,51,34,57,48,44,55,49,53,63,48,36,75,81,29,44,56,72,44,75,60,88,52,63,92,50,41,51,57,47,17,60,76,44,45,36,55,50,82,48,35,35,37,38,37,48,60,39,61,62,59,77,61,98,46,38,65,68,42,22,39,48,70,87,46,55,40,60,40,71,25,72,55,99,88,42,82,45,76,48,78,38,79,44,47,41,56,40,72,59,38,40,40,41,22,62,58,91,52,66,69,65,49,81,92,75,37,51,73,79,40,39,38,38,37,32,34,69,81,76,51,34,42,34,37,41,37,30,34,30,44,96,85,69,44,35,37,37,40,42,35,40,33,40,40,34,73,91,42,67,90,43,67,53,78,47,78,48,77,45,67,74,76,57,85,78,59,75,45,77,48,75,49,73,41,70,85,49,54,51,57,90,47,79,90,44,58,81,42,70,30,78,51,63,41,83,74,48,74,46,70,81,55,101,42,31,39,39,41,32,35,27,33,74,68,63,62,50,74,48,77,48,75,50,76,61,82,88,84,134

Foldseek 3Di:
DDPDPLPDADDPLLLVLVQLLLVQDAAEAFELAAQVSVCVRSVHAQHWYAYNQRCWIAHGNRPDIHNPNQVVCQVVQVVLLVQLCVQCVPFPPWDWDDGRFKIKIAQPGTDPVCPVVSVVSNVVSLVVCPQWDWDDDDRMIMIGGPDPRANLNSVVVNLVVVDVCSQPDADEDEEADPSCLSNLVNNLPRHAYEYEDCDDDDGSGPYYHHHVVSVSVVSVVSSVVSVVVVLCVVQKDKDWDDDLQCQLVQQQVLWAAQQQKIWTPFALQDDDDPRDDTFMFGPPQKAWDWAQDPNDTDIDIDRAGAWHQSNKWKDFDPDDIDDVVQWAWPTWMWMQRNVVSKIKIWTWTAHPVRWIKIKIKMKHCDNVDNQDIDIDIDMDGDPDDGDMDMDGDIGRPHFDPSDPVCVSPGGNQKDWDDWDDPDPFKIKTWIAGPGVRDIDIDMGGDDDDD

pLDDT: mean 87.03, std 11.08, range [30.8, 98.31]

Secondary structure (DSSP, 8-state):
--SSGGG----HHHHHHHHHHHTTS--EEE-SS-HHHHHHHH--SSSEEEEGGGTEEE-GGGS-EE-HHHHTTHHHHHHHHHHHHHHSTTSTT-EEEEETTEEEEE-TTS-HHHHHHHHHHHHHHHHT-TTEEEEEETTEEEEEE-SS--HHHHHHHHHHHH-TTGGG---EEEE-SGGGHHHHHHHTTTSEEEEE-SS------SEEESSHHHHHHHHHHHHHHHHHHHHHHHHEEEEES--HHHHHHHHHHT-EE-SSEEE-S--TT--SSSS----EEETT-EEEEEEEETTEEEEEEEE--B-B---EEEEETTSPPP-GGGSEEEEEEEEEETTTTEEEEEEEEE-TT--EEEEEEEEEE-SSSTT-EEEEEEEEESS--S-EEEEE--B----S--SGGGTTS----EEEEEEEE-SSSEEEEEEEETTT--EEEEEEE-----